Protein AF-0000000087408978 (afdb_homodimer)

InterPro domains:
  IPR000587 Creatinase, N-terminal [PF01321] (2-124)
  IPR000994 Peptidase M24 [PF00557] (132-334)
  IPR001131 Peptidase M24B, X-Pro dipeptidase/aminopeptidase P, conserved site [PS00491] (280-292)
  IPR001714 Peptidase M24, methionine aminopeptidase [PR00599] (204-220)
  IPR001714 Peptidase M24, methionine aminopeptidase [PR00599] (302-314)
  IPR029149 Creatinase/Aminopeptidase P/Spt16, N-terminal [G3DSA:3.40.350.10] (1-122)
  IPR029149 Creatinase/Aminopeptidase P/Spt16, N-terminal [SSF53092] (6-124)
  IPR036005 Creatinase/aminopeptidase-like [G3DSA:3.90.230.10] (123-348)
  IPR036005 Creatinase/aminopeptidase-like [SSF55920] (123-347)
  IPR050659 Peptidase M24B family [PTHR46112] (2-347)
  IPR053500 Prolidase archaeal-type [NF040821] (1-348)

Organism: NCBI:txid2598455

pLDDT: mean 97.68, std 1.77, range [85.25, 98.94]

Solvent-accessible surface area (backbone atoms only — not comparable to full-atom values): 33482 Å² total; per-residue (Å²): 106,75,66,53,55,53,33,48,48,26,63,76,66,69,35,45,22,36,46,41,58,52,65,59,57,38,27,70,72,24,60,27,74,51,91,89,44,45,40,37,39,36,32,86,87,45,60,40,32,39,22,48,51,90,41,30,68,62,37,54,72,47,27,82,41,57,64,44,61,30,86,46,71,67,52,45,33,53,56,55,29,72,65,58,32,36,34,26,28,30,48,39,70,41,26,44,49,56,53,52,45,38,33,72,62,31,53,30,74,41,78,42,69,41,49,67,63,52,47,63,57,64,34,47,44,50,74,69,54,46,53,42,30,40,52,11,16,50,35,31,36,54,15,50,53,49,32,67,70,61,66,46,69,66,42,33,28,29,51,41,46,25,51,21,48,29,47,23,27,68,64,64,23,79,42,60,46,51,85,47,25,28,14,44,25,43,41,18,29,39,94,80,26,55,38,36,82,54,55,33,46,78,58,17,30,35,26,38,38,42,23,16,21,20,94,66,18,22,27,51,39,27,43,41,38,32,37,72,70,72,53,70,68,56,47,52,52,42,50,37,34,49,50,20,30,52,50,39,50,70,64,38,27,54,73,44,26,24,22,56,50,23,48,55,28,48,49,46,29,35,74,72,70,42,46,90,29,41,86,66,55,30,29,29,4,45,34,68,40,67,75,37,56,56,45,21,20,86,87,25,76,52,61,38,43,56,37,25,35,34,38,43,38,33,41,40,36,40,82,80,58,17,24,37,36,41,28,37,25,29,37,27,32,92,87,22,50,41,74,49,40,72,68,80,80,66,87,78,105,78,65,54,55,52,32,49,49,26,63,76,67,68,37,45,21,35,48,42,58,52,66,58,57,38,26,71,72,26,62,26,74,52,92,88,44,48,40,37,39,36,33,84,88,46,60,40,32,38,23,46,51,93,40,30,68,63,37,55,72,46,28,80,42,56,63,45,63,30,86,45,70,67,53,45,34,54,55,54,28,71,64,58,30,36,35,27,28,30,47,38,70,41,25,44,49,55,52,51,45,38,33,74,62,31,53,30,76,43,77,42,69,41,49,66,63,52,47,63,58,65,36,46,45,51,73,68,53,48,52,42,29,40,52,10,18,48,34,30,35,54,17,49,53,48,32,67,71,62,65,46,70,66,42,34,27,28,53,41,45,26,51,22,50,28,46,24,28,67,64,64,22,80,42,59,44,50,84,47,23,29,13,45,26,44,40,17,28,40,94,78,26,55,37,37,83,55,56,33,46,77,58,17,29,35,24,38,37,43,23,16,20,19,96,68,18,23,26,52,38,27,43,39,38,33,38,74,68,71,54,70,68,57,47,51,53,42,50,38,33,49,52,19,30,50,51,38,51,70,64,38,28,53,71,44,27,23,22,56,50,23,48,56,28,48,49,46,30,33,73,72,71,42,45,90,30,42,84,66,56,31,28,30,5,46,35,66,40,66,74,37,57,57,44,21,20,87,85,25,76,54,58,39,43,56,36,25,34,34,37,44,37,33,41,40,35,39,83,80,59,15,25,37,37,40,28,34,25,29,36,27,32,91,86,20,51,42,75,48,40,73,66,81,80,65,88,79

Radius of gyration: 25.77 Å; Cα contacts (8 Å, |Δi|>4): 1704; chains: 2; bounding box: 56×71×54 Å

Sequence (696 aa):
MRIDRLKEFISENELDGVLITGKENIFYFTGSSPVLGGYLVVTPDDAIFIVPELEYEEARETSRIPVEKFKTGKELYERLSSFKLKKLGIEGRTSFSTIQTLREKVGAADFVSVDDVVKELRIIKTPEEIEVIKAACGIADMAMMAALEEISEGKREREIAAKMEYVMKMNGAEKPAFDTIIASGWRAALPHGLASDKRIEKGDLVVIDEGALYRHYHSDTTRTIVVGSPNEKQKDIYYAVLEAQRKGVEAARPGMTAKELDTLVRDVIKEYGYGDYFIHSTGHGVGLQIHEWPRVSQQDDTELKPGMVITIEPGIYLPKFGGVRIEDTILITENGAERLTKTERELIMRIDRLKEFISENELDGVLITGKENIFYFTGSSPVLGGYLVVTPDDAIFIVPELEYEEARETSRIPVEKFKTGKELYERLSSFKLKKLGIEGRTSFSTIQTLREKVGAADFVSVDDVVKELRIIKTPEEIEVIKAACGIADMAMMAALEEISEGKREREIAAKMEYVMKMNGAEKPAFDTIIASGWRAALPHGLASDKRIEKGDLVVIDEGALYRHYHSDTTRTIVVGSPNEKQKDIYYAVLEAQRKGVEAARPGMTAKELDTLVRDVIKEYGYGDYFIHSTGHGVGLQIHEWPRVSQQDDTELKPGMVITIEPGIYLPKFGGVRIEDTILITENGAERLTKTERELI

Nearest PDB structures (foldseek):
  1wy2-assembly1_B  TM=9.868E-01  e=7.778E-60  Pyrococcus horikoshii OT3
  1pv9-assembly1_A  TM=9.849E-01  e=4.273E-59  Pyrococcus furiosus
  3q6d-assembly2_B  TM=9.626E-01  e=1.054E-46  Bacillus anthracis str. Ames
  2zsg-assembly1_B  TM=9.090E-01  e=1.029E-42  Thermotoga maritima
  5cdl-assembly1_A  TM=9.455E-01  e=2.177E-40  Deinococcus radiodurans R1 = ATCC 13939 = DSM 20539

Secondary structure (DSSP, 8-state):
-HHHHHHHHHHHTT-SEEEE--HHHHHHHHS---TT--EEEE-SS-EEEEEEGGGHHHHHHH-SS-EEEESSHHHHHHHHHTT--SEEEE-TT-BHHHHHHIIIII---EEEE-HHHHHHHHSS--HHHHHHHHHHHHHHHHHHHHHHHH--TT-BHHHHHHHHHHHHHHTT-SEESSPPEEEEGGGGG-TT-B--SPBP-TT-EEEEEE-EEETTEE--EEEEEESS---HHHHHHHHHHHHHHHHHHHH--TT-BHHHHHHHHHHHHHHTT-GGG--S-SEEE-SSSSSEEEEESTT--PBP-TT-EEEE--EEEETTTEEEE-BEEEEEETTEEEES--S--S--/-HHHHHHHHHHHTT-SEEEE--HHHHHHHHS---TT--EEEE-SS-EEEEEEGGGHHHHHHH-SS-EEEESSHHHHHHHHHTT--SEEEE-TT-BHHHHHHIIIII---EEEE-HHHHHHHHTS--HHHHHHHHHHHHHHHHHHHHHHHH--TT-BHHHHHHHHHHHHHHTT-SEESSPPEEEEGGGGG-TT-B--SPBP-TT-EEEEEE-EEETTEE--EEEEEESS---HHHHHHHHHHHHHHHHHHHH--TT-BHHHHHHHHHHHHHHTT-GGG--S-SEEE-SSSSSEEEEESTT--PBP-TT-EEEE--EEEETTTEEEE-BEEEEEETTEEEES--S--S--

Foldseek 3Di:
DLLVLQLVVCVVVVWQWEKEWDQLVCCVQWVDRFPQTWIWIHGNVFTETEEAPVCQVVSCVGTPHHYHYDHDPLRVLVVLLVSVGQEYEYAPPDDPVNVVCCCPRNVHNHYDYPVVSSQVVFQFADPVQVVQQLLQLVLQLQLVVQLVVVDAFFDFQVVSQVSSQVSSVVSAFPTWLDQWAWAWWLRQLPPRHGGDRDTHHQQIWIKTWTTTHHPLWIFIWIAIEGHHDYDPVRVLQLVLQVVLLVVLQFVAAFQAFLLNSQVSSLVSNVVSVQNVQFDDTQKAWTGSHRHGDDTSHNVTGHTDDARGKMKGWTKGRDHNGHMGIGMFIWGHHNGGIHTSNDPDHDYD/DLLVLQLVVCVVVVWQWEKEWDQLVCCVQWVDRFPQTWIWIHGNVFTETEEAPVCQVVSCVGTPHHYHYDHDPLRVLVVLLVSVGQEYEYAPPDDPVNVVCCCPRNVHNHYDYPVVSSQVVFQFADPVQVVQQLLQLVQQLQLVVQLVVVDAFFDFQVVSQVSSQVSSVVSAFPTKLDQWAWAWWLRQLPPRHGGDRDTHHQQIWIKTWTTTHHPLWIFIWIAIEGHHDYDPVRVLQLVLQVVLLVCLQFVAAFQAFLLNSQVSSLVSNVVSVQNVQFDDTQKAWTGSHRHGDDTSHNPTGHTDDARGKMKGWTKGRDRNGHMGIGMFIWGHHNGGIHTSNDHDHDYD

Structure (mmCIF, N/CA/C/O backbone):
data_AF-0000000087408978-model_v1
#
loop_
_entity.id
_entity.type
_entity.pdbx_description
1 polymer 'Xaa-Pro dipeptidase'
#
loop_
_atom_site.group_PDB
_atom_site.id
_atom_site.type_symbol
_atom_site.label_atom_id
_atom_site.label_alt_id
_atom_site.label_comp_id
_atom_site.label_asym_id
_atom_site.label_entity_id
_atom_site.label_seq_id
_atom_site.pdbx_PDB_ins_code
_atom_site.Cartn_x
_atom_site.Cartn_y
_atom_site.Cartn_z
_atom_site.occupancy
_atom_site.B_iso_or_equiv
_atom_site.auth_seq_id
_atom_site.auth_comp_id
_atom_site.auth_asym_id
_atom_site.auth_atom_id
_atom_site.pdbx_PDB_model_num
ATOM 1 N N . MET A 1 1 ? 9.352 20.422 -21.016 1 85.62 1 MET A N 1
ATOM 2 C CA . MET A 1 1 ? 8.609 19.203 -20.734 1 85.62 1 MET A CA 1
ATOM 3 C C . MET A 1 1 ? 9.203 18.484 -19.531 1 85.62 1 MET A C 1
ATOM 5 O O . MET A 1 1 ? 10.328 18.766 -19.125 1 85.62 1 MET A O 1
ATOM 9 N N . ARG A 1 2 ? 8.453 17.672 -18.797 1 94.75 2 ARG A N 1
ATOM 10 C CA . ARG A 1 2 ? 8.844 16.938 -17.594 1 94.75 2 ARG A CA 1
ATOM 11 C C . ARG A 1 2 ? 10.164 16.203 -17.797 1 94.75 2 ARG A C 1
ATOM 13 O O . ARG A 1 2 ? 11.078 16.312 -16.984 1 94.75 2 ARG A O 1
ATOM 20 N N . ILE A 1 3 ? 10.336 15.602 -18.953 1 97.56 3 ILE A N 1
ATOM 21 C CA . ILE A 1 3 ? 11.523 14.797 -19.25 1 97.56 3 ILE A CA 1
ATOM 22 C C . ILE A 1 3 ? 12.719 15.719 -19.469 1 97.56 3 ILE A C 1
ATOM 24 O O . ILE A 1 3 ? 13.844 15.375 -19.078 1 97.56 3 ILE A O 1
ATOM 28 N N . ASP A 1 4 ? 12.508 16.891 -20.062 1 97.06 4 ASP A N 1
ATOM 29 C CA . ASP A 1 4 ? 13.586 17.828 -20.297 1 97.06 4 ASP A CA 1
ATOM 30 C C . ASP A 1 4 ? 14.219 18.297 -18.984 1 97.06 4 ASP A C 1
ATOM 32 O O . ASP A 1 4 ? 15.43 18.5 -18.922 1 97.06 4 ASP A O 1
ATOM 36 N N . ARG A 1 5 ? 13.43 18.469 -17.984 1 97.25 5 ARG A N 1
ATOM 37 C CA . ARG A 1 5 ? 13.961 18.875 -16.688 1 97.25 5 ARG A CA 1
ATOM 38 C C . ARG A 1 5 ? 14.867 17.797 -16.109 1 97.25 5 ARG A C 1
ATOM 40 O O . ARG A 1 5 ? 15.859 18.109 -15.438 1 97.25 5 ARG A O 1
ATOM 47 N N . LEU A 1 6 ? 14.5 16.469 -16.312 1 98 6 LEU A N 1
ATOM 48 C CA . LEU A 1 6 ? 15.367 15.375 -15.875 1 98 6 LEU A CA 1
ATOM 49 C C . LEU A 1 6 ? 16.688 15.398 -16.641 1 98 6 LEU A C 1
ATOM 51 O O . LEU A 1 6 ? 17.75 15.141 -16.062 1 98 6 LEU A O 1
ATOM 55 N N . LYS A 1 7 ? 16.578 15.742 -17.969 1 98.12 7 LYS A N 1
ATOM 56 C CA . LYS A 1 7 ? 17.812 15.844 -18.766 1 98.12 7 LYS A CA 1
ATOM 57 C C . LYS A 1 7 ? 18.703 16.969 -18.25 1 98.12 7 LYS A C 1
ATOM 59 O O . LYS A 1 7 ? 19.922 16.828 -18.203 1 98.12 7 LYS A O 1
ATOM 64 N N . GLU A 1 8 ? 18.125 18.078 -17.906 1 98 8 GLU A N 1
ATOM 65 C CA . GLU A 1 8 ? 18.875 19.172 -17.297 1 98 8 GLU A CA 1
ATOM 66 C C . GLU A 1 8 ? 19.547 18.734 -16 1 98 8 GLU A C 1
ATOM 68 O O . GLU A 1 8 ? 20.703 19.062 -15.75 1 98 8 GLU A O 1
ATOM 73 N N . PHE A 1 9 ? 18.797 17.984 -15.203 1 98.06 9 PHE A N 1
ATOM 74 C CA . PHE A 1 9 ? 19.312 17.469 -13.945 1 98.06 9 PHE A CA 1
ATOM 75 C C . PHE A 1 9 ? 20.516 16.562 -14.195 1 98.06 9 PHE A C 1
ATOM 77 O O . PHE A 1 9 ? 21.516 16.625 -13.461 1 98.06 9 PHE A O 1
ATOM 84 N N . ILE A 1 10 ? 20.375 15.742 -15.203 1 98.56 10 ILE A N 1
ATOM 85 C CA . ILE A 1 10 ? 21.453 14.852 -15.594 1 98.56 10 ILE A CA 1
ATOM 86 C C . ILE A 1 10 ? 22.703 15.672 -15.906 1 98.56 10 ILE A C 1
ATOM 88 O O . ILE A 1 10 ? 23.797 15.367 -15.422 1 98.56 10 ILE A O 1
ATOM 92 N N . SER A 1 11 ? 22.547 16.703 -16.703 1 98.06 11 SER A N 1
ATOM 93 C CA . SER A 1 11 ? 23.656 17.562 -17.094 1 98.06 11 SER A CA 1
ATOM 94 C C . SER A 1 11 ? 24.234 18.297 -15.883 1 98.06 11 SER A C 1
ATOM 96 O O . SER A 1 11 ? 25.453 18.312 -15.688 1 98.06 11 SER A O 1
ATOM 98 N N . GLU A 1 12 ? 23.375 18.844 -15.016 1 97.88 12 GLU A N 1
ATOM 99 C CA . GLU A 1 12 ? 23.766 19.625 -13.852 1 97.88 12 GLU A CA 1
ATOM 100 C C . GLU A 1 12 ? 24.594 18.797 -12.867 1 97.88 12 GLU A C 1
ATOM 102 O O . GLU A 1 12 ? 25.453 19.328 -12.172 1 97.88 12 GLU A O 1
ATOM 107 N N . ASN A 1 13 ? 24.344 17.5 -12.836 1 97.94 13 ASN A N 1
ATOM 108 C CA . ASN A 1 13 ? 24.984 16.641 -11.828 1 97.94 13 ASN A CA 1
ATOM 109 C C . ASN A 1 13 ? 25.969 15.672 -12.453 1 97.94 13 ASN A C 1
ATOM 111 O O . ASN A 1 13 ? 26.469 14.766 -11.781 1 97.94 13 ASN A O 1
ATOM 115 N N . GLU A 1 14 ? 26.203 15.805 -13.781 1 98.19 14 GLU A N 1
ATOM 116 C CA . GLU A 1 14 ? 27.141 14.984 -14.531 1 98.19 14 GLU A CA 1
ATOM 117 C C . GLU A 1 14 ? 26.828 13.5 -14.391 1 98.19 14 GLU A C 1
ATOM 119 O O . GLU A 1 14 ? 27.703 12.695 -14.078 1 98.19 14 GLU A O 1
ATOM 124 N N . LEU A 1 15 ? 25.594 13.219 -14.508 1 98.69 15 LEU A N 1
ATOM 125 C CA . LEU A 1 15 ? 25.141 11.836 -14.461 1 98.69 15 LEU A CA 1
ATOM 126 C C . LEU A 1 15 ? 25.156 11.211 -15.852 1 98.69 15 LEU A C 1
ATOM 128 O O . LEU A 1 15 ? 25.125 11.922 -16.859 1 98.69 15 LEU A O 1
ATOM 132 N N . ASP A 1 16 ? 25.219 9.891 -15.859 1 98.62 16 ASP A N 1
ATOM 133 C CA . ASP A 1 16 ? 25.062 9.172 -17.125 1 98.62 16 ASP A CA 1
ATOM 134 C C . ASP A 1 16 ? 23.578 8.992 -17.469 1 98.62 16 ASP A C 1
ATOM 136 O O . ASP A 1 16 ? 23.234 8.852 -18.641 1 98.62 16 ASP A O 1
ATOM 140 N N . GLY A 1 17 ? 22.734 8.977 -16.5 1 98.5 17 GLY A N 1
ATOM 141 C CA . GLY A 1 17 ? 21.297 8.836 -16.703 1 98.5 17 GLY A CA 1
ATOM 142 C C . GLY A 1 17 ? 20.516 8.805 -15.406 1 98.5 17 GLY A C 1
ATOM 143 O O . GLY A 1 17 ? 21.094 8.945 -14.32 1 98.5 17 GLY A O 1
ATOM 144 N N . VAL A 1 18 ? 19.203 8.719 -15.516 1 98.81 18 VAL A N 1
ATOM 145 C CA . VAL A 1 18 ? 18.266 8.594 -14.414 1 98.81 18 VAL A CA 1
ATOM 146 C C . VAL A 1 18 ? 17.391 7.367 -14.617 1 98.81 18 VAL A C 1
ATOM 148 O O . VAL A 1 18 ? 16.984 7.059 -15.742 1 98.81 18 VAL A O 1
ATOM 151 N N . LEU A 1 19 ? 17.188 6.648 -13.555 1 98.81 19 LEU A N 1
ATOM 152 C CA . LEU A 1 19 ? 16.281 5.508 -13.555 1 98.81 19 LEU A CA 1
ATOM 153 C C . LEU A 1 19 ? 15.102 5.75 -12.617 1 98.81 19 LEU A C 1
ATOM 155 O O . LEU A 1 19 ? 15.289 5.938 -11.414 1 98.81 19 LEU A O 1
ATOM 159 N N . ILE A 1 20 ? 13.898 5.793 -13.18 1 98.81 20 ILE A N 1
ATOM 160 C CA . ILE A 1 20 ? 12.664 5.957 -12.422 1 98.81 20 ILE A CA 1
ATOM 161 C C . ILE A 1 20 ? 11.906 4.633 -12.375 1 98.81 20 ILE A C 1
ATOM 163 O O . ILE A 1 20 ? 11.648 4.02 -13.414 1 98.81 20 ILE A O 1
ATOM 167 N N . THR A 1 21 ? 11.609 4.234 -11.164 1 98.25 21 THR A N 1
ATOM 168 C CA . THR A 1 21 ? 10.93 2.951 -11.031 1 98.25 21 THR A CA 1
ATOM 169 C C . THR A 1 21 ? 9.664 3.092 -10.188 1 98.25 21 THR A C 1
ATOM 171 O O . THR A 1 21 ? 8.812 2.199 -10.18 1 98.25 21 THR A O 1
ATOM 174 N N . GLY A 1 22 ? 9.539 4.152 -9.383 1 98.12 22 GLY A N 1
ATOM 175 C CA . GLY A 1 22 ? 8.352 4.348 -8.57 1 98.12 22 GLY A CA 1
ATOM 176 C C . GLY A 1 22 ? 7.09 4.539 -9.391 1 98.12 22 GLY A C 1
ATOM 177 O O . GLY A 1 22 ? 7.086 5.293 -10.367 1 98.12 22 GLY A O 1
ATOM 178 N N . LYS A 1 23 ? 6.027 3.938 -9.016 1 97.75 23 LYS A N 1
ATOM 179 C CA . LYS A 1 23 ? 4.785 3.896 -9.789 1 97.75 23 LYS A CA 1
ATOM 180 C C . LYS A 1 23 ? 4.262 5.305 -10.062 1 97.75 23 LYS A C 1
ATOM 182 O O . LYS A 1 23 ? 3.895 5.625 -11.195 1 97.75 23 LYS A O 1
ATOM 187 N N . GLU A 1 24 ? 4.246 6.133 -9.023 1 98.25 24 GLU A N 1
ATOM 188 C CA . GLU A 1 24 ? 3.713 7.484 -9.18 1 98.25 24 GLU A CA 1
ATOM 189 C C . GLU A 1 24 ? 4.562 8.305 -10.148 1 98.25 24 GLU A C 1
ATOM 191 O O . GLU A 1 24 ? 4.027 9.062 -10.953 1 98.25 24 GLU A O 1
ATOM 196 N N . ASN A 1 25 ? 5.855 8.125 -10.078 1 98.62 25 ASN A N 1
ATOM 197 C CA . ASN A 1 25 ? 6.758 8.875 -10.945 1 98.62 25 ASN A CA 1
ATOM 198 C C . ASN A 1 25 ? 6.711 8.352 -12.375 1 98.62 25 ASN A C 1
ATOM 200 O O . ASN A 1 25 ? 6.789 9.125 -13.328 1 98.62 25 ASN A O 1
ATOM 204 N N . ILE A 1 26 ? 6.621 7.031 -12.531 1 98.62 26 ILE A N 1
ATOM 205 C CA . ILE A 1 26 ? 6.453 6.457 -13.859 1 98.62 26 ILE A CA 1
ATOM 206 C C . ILE A 1 26 ? 5.223 7.062 -14.531 1 98.62 26 ILE A C 1
ATOM 208 O O . ILE A 1 26 ? 5.301 7.539 -15.672 1 98.62 26 ILE A O 1
ATOM 212 N N . PHE A 1 27 ? 4.102 7.074 -13.836 1 98.62 27 PHE A N 1
ATOM 213 C CA . PHE A 1 27 ? 2.883 7.648 -14.398 1 98.62 27 PHE A CA 1
ATOM 214 C C . PHE A 1 27 ? 3.08 9.125 -14.727 1 98.62 27 PHE A C 1
ATOM 216 O O . PHE A 1 27 ? 2.66 9.586 -15.789 1 98.62 27 PHE A O 1
ATOM 223 N N . TYR A 1 28 ? 3.746 9.836 -13.812 1 98.69 28 TYR A N 1
ATOM 224 C CA . TYR A 1 28 ? 3.945 11.266 -13.977 1 98.69 28 TYR A CA 1
ATOM 225 C C . TYR A 1 28 ? 4.707 11.57 -15.266 1 98.69 28 TYR A C 1
ATOM 227 O O . TYR A 1 28 ? 4.336 12.469 -16.016 1 98.69 28 TYR A O 1
ATOM 235 N N . PHE A 1 29 ? 5.734 10.781 -15.516 1 98.56 29 PHE A N 1
ATOM 236 C CA . PHE A 1 29 ? 6.637 11.109 -16.609 1 98.56 29 PHE A CA 1
ATOM 237 C C . PHE A 1 29 ? 6.16 10.477 -17.906 1 98.56 29 PHE A C 1
ATOM 239 O O . PHE A 1 29 ? 6.395 11.016 -19 1 98.56 29 PHE A O 1
ATOM 246 N N . THR A 1 30 ? 5.438 9.352 -17.828 1 98.19 30 THR A N 1
ATOM 247 C CA . THR A 1 30 ? 5.172 8.609 -19.047 1 98.19 30 THR A CA 1
ATOM 248 C C . THR A 1 30 ? 3.691 8.664 -19.422 1 98.19 30 THR A C 1
ATOM 250 O O . THR A 1 30 ? 3.316 8.438 -20.562 1 98.19 30 THR A O 1
ATOM 253 N N . GLY A 1 31 ? 2.842 8.852 -18.375 1 97.56 31 GLY A N 1
ATOM 254 C CA . GLY A 1 31 ? 1.405 8.789 -18.594 1 97.56 31 GLY A CA 1
ATOM 255 C C . GLY A 1 31 ? 0.853 7.379 -18.547 1 97.56 31 GLY A C 1
ATOM 256 O O . GLY A 1 31 ? -0.359 7.176 -18.656 1 97.56 31 GLY A O 1
ATOM 257 N N . SER A 1 32 ? 1.767 6.41 -18.391 1 97.62 32 SER A N 1
ATOM 258 C CA . SER A 1 32 ? 1.386 5 -18.328 1 97.62 32 SER A CA 1
ATOM 259 C C . SER A 1 32 ? 1.554 4.438 -16.922 1 97.62 32 SER A C 1
ATOM 261 O O . SER A 1 32 ? 2.438 4.863 -16.188 1 97.62 32 SER A O 1
ATOM 263 N N . SER A 1 33 ? 0.7 3.555 -16.594 1 95.75 33 SER A N 1
ATOM 264 C CA . SER A 1 33 ? 0.742 2.947 -15.273 1 95.75 33 SER A CA 1
ATOM 265 C C . SER A 1 33 ? 0.547 1.438 -15.352 1 95.75 33 SER A C 1
ATOM 267 O O . SER A 1 33 ? -0.463 0.912 -14.875 1 95.75 33 SER A O 1
ATOM 269 N N . PRO A 1 34 ? 1.551 0.748 -15.891 1 94.88 34 PRO A N 1
ATOM 270 C CA . PRO A 1 34 ? 1.433 -0.712 -15.922 1 94.88 34 PRO A CA 1
ATOM 271 C C . PRO A 1 34 ? 1.345 -1.33 -14.531 1 94.88 34 PRO A C 1
ATOM 273 O O . PRO A 1 34 ? 2.033 -0.882 -13.609 1 94.88 34 PRO A O 1
ATOM 276 N N . VAL A 1 35 ? 0.562 -2.354 -14.359 1 92.06 35 VAL A N 1
ATOM 277 C CA . VAL A 1 35 ? 0.31 -2.996 -13.07 1 92.06 35 VAL A CA 1
ATOM 278 C C . VAL A 1 35 ? 1.598 -3.623 -12.547 1 92.06 35 VAL A C 1
ATOM 280 O O . VAL A 1 35 ? 1.866 -3.59 -11.344 1 92.06 35 VAL A O 1
ATOM 283 N N . LEU A 1 36 ? 2.436 -4.145 -13.438 1 93.06 36 LEU A N 1
ATOM 284 C CA . LEU A 1 36 ? 3.652 -4.84 -13.039 1 93.06 36 LEU A CA 1
ATOM 285 C C . LEU A 1 36 ? 4.832 -3.875 -12.953 1 93.06 36 LEU A C 1
ATOM 287 O O . LEU A 1 36 ? 5.973 -4.297 -12.758 1 93.06 36 LEU A O 1
ATOM 291 N N . GLY A 1 37 ? 4.57 -2.637 -13.164 1 95.62 37 GLY A N 1
ATOM 292 C CA . GLY A 1 37 ? 5.629 -1.642 -13.094 1 95.62 37 GLY A CA 1
ATOM 293 C C . GLY A 1 37 ? 6.414 -1.511 -14.383 1 95.62 37 GLY A C 1
ATOM 294 O O . GLY A 1 37 ? 5.953 -1.937 -15.445 1 95.62 37 GLY A O 1
ATOM 295 N N . GLY A 1 38 ? 7.504 -0.863 -14.266 1 97.88 38 GLY A N 1
ATOM 296 C CA . GLY A 1 38 ? 8.422 -0.604 -15.359 1 97.88 38 GLY A CA 1
ATOM 297 C C . GLY A 1 38 ? 9.617 0.242 -14.953 1 97.88 38 GLY A C 1
ATOM 298 O O . GLY A 1 38 ? 9.797 0.54 -13.773 1 97.88 38 GLY A O 1
ATOM 299 N N . TYR A 1 39 ? 10.445 0.502 -15.969 1 98.69 39 TYR A N 1
ATOM 300 C CA . TYR A 1 39 ? 11.695 1.23 -15.781 1 98.69 39 TYR A CA 1
ATOM 301 C C . TYR A 1 39 ? 11.82 2.361 -16.797 1 98.69 39 TYR A C 1
ATOM 303 O O . TYR A 1 39 ? 11.992 2.117 -17.984 1 98.69 39 TYR A O 1
ATOM 311 N N . LEU A 1 40 ? 11.656 3.543 -16.344 1 98.88 40 LEU A N 1
ATOM 312 C CA . LEU A 1 40 ? 11.93 4.684 -17.203 1 98.88 40 LEU A CA 1
ATOM 313 C C . LEU A 1 40 ? 13.398 5.082 -17.141 1 98.88 40 LEU A C 1
ATOM 315 O O . LEU A 1 40 ? 13.898 5.453 -16.078 1 98.88 40 LEU A O 1
ATOM 319 N N . VAL A 1 41 ? 14.086 4.938 -18.188 1 98.81 41 VAL A N 1
ATOM 320 C CA . VAL A 1 41 ? 15.484 5.336 -18.297 1 98.81 41 VAL A CA 1
ATOM 321 C C . VAL A 1 41 ? 15.586 6.648 -19.078 1 98.81 41 VAL A C 1
ATOM 323 O O . VAL A 1 41 ? 15.109 6.746 -20.203 1 98.81 41 VAL A O 1
ATOM 326 N N . VAL A 1 42 ? 16.156 7.633 -18.484 1 98.75 42 VAL A N 1
ATOM 327 C CA . VAL A 1 42 ? 16.406 8.906 -19.141 1 98.75 42 VAL A CA 1
ATOM 328 C C . VAL A 1 42 ? 17.922 9.164 -19.203 1 98.75 42 VAL A C 1
ATOM 330 O O . VAL A 1 42 ? 18.609 9.117 -18.188 1 98.75 42 VAL A O 1
ATOM 333 N N . THR A 1 43 ? 18.516 9.328 -20.359 1 98.25 43 THR A N 1
ATOM 334 C CA . THR A 1 43 ? 19.891 9.742 -20.609 1 98.25 43 THR A CA 1
ATOM 335 C C . THR A 1 43 ? 19.938 11.133 -21.234 1 98.25 43 THR A C 1
ATOM 337 O O . THR A 1 43 ? 18.891 11.727 -21.516 1 98.25 43 THR A O 1
ATOM 340 N N . PRO A 1 44 ? 21.156 11.695 -21.344 1 97 44 PRO A N 1
ATOM 341 C CA . PRO A 1 44 ? 21.234 13.016 -21.984 1 97 44 PRO A CA 1
ATOM 342 C C . PRO A 1 44 ? 20.562 13.047 -23.359 1 97 44 PRO A C 1
ATOM 344 O O . PRO A 1 44 ? 19.984 14.07 -23.734 1 97 44 PRO A O 1
ATOM 347 N N . ASP A 1 45 ? 20.516 11.883 -24.062 1 93.75 45 ASP A N 1
ATOM 348 C CA . ASP A 1 45 ? 20.109 11.898 -25.469 1 93.75 45 ASP A CA 1
ATOM 349 C C . ASP A 1 45 ? 18.781 11.172 -25.672 1 93.75 45 ASP A C 1
ATOM 351 O O . ASP A 1 45 ? 18.141 11.312 -26.703 1 93.75 45 ASP A O 1
ATOM 355 N N . ASP A 1 46 ? 18.438 10.398 -24.641 1 94.12 46 ASP A N 1
ATOM 356 C CA . ASP A 1 46 ? 17.312 9.508 -24.891 1 94.12 46 ASP A CA 1
ATOM 357 C C . ASP A 1 46 ? 16.469 9.312 -23.625 1 94.12 46 ASP A C 1
ATOM 359 O O . ASP A 1 46 ? 16.938 9.562 -22.516 1 94.12 46 ASP A O 1
ATOM 363 N N . ALA A 1 47 ? 15.195 9.016 -23.859 1 98.19 47 ALA A N 1
ATOM 364 C CA . ALA A 1 47 ? 14.273 8.555 -22.812 1 98.19 47 ALA A CA 1
ATOM 365 C C . ALA A 1 47 ? 13.508 7.32 -23.266 1 98.19 47 ALA A C 1
ATOM 367 O O . ALA A 1 47 ? 12.844 7.344 -24.312 1 98.19 47 ALA A O 1
ATOM 368 N N . ILE A 1 48 ? 13.586 6.238 -22.484 1 98.62 48 ILE A N 1
ATOM 369 C CA . ILE A 1 48 ? 12.977 4.977 -22.875 1 98.62 48 ILE A CA 1
ATOM 370 C C . ILE A 1 48 ? 12.242 4.367 -21.688 1 98.62 48 ILE A C 1
ATOM 372 O O . ILE A 1 48 ? 12.758 4.387 -20.562 1 98.62 48 ILE A O 1
ATOM 376 N N . PHE A 1 49 ? 11.031 3.971 -21.938 1 98.81 49 PHE A N 1
ATOM 377 C CA . PHE A 1 49 ? 10.219 3.279 -20.953 1 98.81 49 PHE A CA 1
ATOM 378 C C . PHE A 1 49 ? 10.219 1.775 -21.203 1 98.81 49 PHE A C 1
ATOM 380 O O . PHE A 1 49 ? 9.672 1.309 -22.203 1 98.81 49 PHE A O 1
ATOM 387 N N . ILE A 1 50 ? 10.859 0.991 -20.297 1 98.81 50 ILE A N 1
ATOM 388 C CA . ILE A 1 50 ? 11.023 -0.449 -20.469 1 98.81 50 ILE A CA 1
ATOM 389 C C . ILE A 1 50 ? 10.047 -1.191 -19.562 1 98.81 50 ILE A C 1
ATOM 391 O O . ILE A 1 50 ? 10.07 -1.004 -18.344 1 98.81 50 ILE A O 1
ATOM 395 N N . VAL A 1 51 ? 9.188 -2.068 -20.125 1 98.44 51 VAL A N 1
ATOM 396 C CA . VAL A 1 51 ? 8.148 -2.73 -19.344 1 98.44 51 VAL A CA 1
ATOM 397 C C . VAL A 1 51 ? 8.18 -4.234 -19.609 1 98.44 51 VAL A C 1
ATOM 399 O O . VAL A 1 51 ? 8.719 -4.68 -20.625 1 98.44 51 VAL A O 1
ATOM 402 N N . PRO A 1 52 ? 7.688 -5.047 -18.609 1 96.56 52 PRO A N 1
ATOM 403 C CA . PRO A 1 52 ? 7.512 -6.469 -18.922 1 96.56 52 PRO A CA 1
ATOM 404 C C . PRO A 1 52 ? 6.66 -6.703 -20.156 1 96.56 52 PRO A C 1
ATOM 406 O O . PRO A 1 52 ? 5.727 -5.941 -20.438 1 96.56 52 PRO A O 1
ATOM 409 N N . GLU A 1 53 ? 6.93 -7.742 -20.812 1 94.06 53 GLU A N 1
ATOM 410 C CA . GLU A 1 53 ? 6.266 -8.055 -22.062 1 94.06 53 GLU A CA 1
ATOM 411 C C . GLU A 1 53 ? 4.746 -8.047 -21.906 1 94.06 53 GLU A C 1
ATOM 413 O O . GLU A 1 53 ? 4.027 -7.559 -22.781 1 94.06 53 GLU A O 1
ATOM 418 N N . LEU A 1 54 ? 4.273 -8.508 -20.844 1 90.19 54 LEU A N 1
ATOM 419 C CA . LEU A 1 54 ? 2.84 -8.625 -20.609 1 90.19 54 LEU A CA 1
ATOM 420 C C . LEU A 1 54 ? 2.182 -7.25 -20.562 1 90.19 54 LEU A C 1
ATOM 422 O O . LEU A 1 54 ? 0.971 -7.129 -20.766 1 90.19 54 LEU A O 1
ATOM 426 N N . GLU A 1 55 ? 2.971 -6.191 -20.281 1 93.69 55 GLU A N 1
ATOM 427 C CA . GLU A 1 55 ? 2.441 -4.84 -20.141 1 93.69 55 GLU A CA 1
ATOM 428 C C . GLU A 1 55 ? 2.693 -4.008 -21.391 1 93.69 55 GLU A C 1
ATOM 430 O O . GLU A 1 55 ? 2.277 -2.848 -21.469 1 93.69 55 GLU A O 1
ATOM 435 N N . TYR A 1 56 ? 3.334 -4.535 -22.328 1 96 56 TYR A N 1
ATOM 436 C CA . TYR A 1 56 ? 3.893 -3.775 -23.438 1 96 56 TYR A CA 1
ATOM 437 C C . TYR A 1 56 ? 2.789 -3.113 -24.25 1 96 56 TYR A C 1
ATOM 439 O O . TYR A 1 56 ? 2.857 -1.917 -24.547 1 96 56 TYR A O 1
ATOM 447 N N . GLU A 1 57 ? 1.755 -3.844 -24.594 1 92.38 57 GLU A N 1
ATOM 448 C CA . GLU A 1 57 ? 0.717 -3.312 -25.484 1 92.38 57 GLU A CA 1
ATOM 449 C C . GLU A 1 57 ? 0.012 -2.119 -24.844 1 92.38 57 GLU A C 1
ATOM 451 O O . GLU A 1 57 ? -0.172 -1.083 -25.484 1 92.38 57 GLU A O 1
ATOM 456 N N . GLU A 1 58 ? -0.325 -2.25 -23.641 1 92.12 58 GLU A N 1
ATOM 457 C CA . GLU A 1 58 ? -0.986 -1.153 -22.938 1 92.12 58 GLU A CA 1
ATOM 458 C C . GLU A 1 58 ? -0.051 0.042 -22.781 1 92.12 58 GLU A C 1
ATOM 460 O O . GLU A 1 58 ? -0.458 1.188 -22.984 1 92.12 58 GLU A O 1
ATOM 465 N N . ALA A 1 59 ? 1.175 -0.247 -22.359 1 97.12 59 ALA A N 1
ATOM 466 C CA . ALA A 1 59 ? 2.146 0.826 -22.156 1 97.12 59 ALA A CA 1
ATOM 467 C C . ALA A 1 59 ? 2.408 1.575 -23.469 1 97.12 59 ALA A C 1
ATOM 469 O O . ALA A 1 59 ? 2.531 2.803 -23.469 1 97.12 59 ALA A O 1
ATOM 470 N N . ARG A 1 60 ? 2.521 0.835 -24.5 1 97 60 ARG A N 1
ATOM 471 C CA . ARG A 1 60 ? 2.766 1.442 -25.812 1 97 60 ARG A CA 1
ATOM 472 C C . ARG A 1 60 ? 1.626 2.377 -26.203 1 97 60 ARG A C 1
ATOM 474 O O . ARG A 1 60 ? 1.856 3.426 -26.812 1 97 60 ARG A O 1
ATOM 481 N N . GLU A 1 61 ? 0.469 2.055 -25.859 1 96.06 61 GLU A N 1
ATOM 482 C CA . GLU A 1 61 ? -0.715 2.83 -26.219 1 96.06 61 GLU A CA 1
ATOM 483 C C . GLU A 1 61 ? -0.842 4.078 -25.359 1 96.06 61 GLU A C 1
ATOM 485 O O . GLU A 1 61 ? -1.333 5.113 -25.812 1 96.06 61 GLU A O 1
ATOM 490 N N . THR A 1 62 ? -0.414 4.016 -24.203 1 96.88 62 THR A N 1
ATOM 491 C CA . THR A 1 62 ? -0.735 5.074 -23.25 1 96.88 62 THR A CA 1
ATOM 492 C C . THR A 1 62 ? 0.487 5.945 -22.969 1 96.88 62 THR A C 1
ATOM 494 O O . THR A 1 62 ? 0.352 7.102 -22.562 1 96.88 62 THR A O 1
ATOM 497 N N . SER A 1 63 ? 1.668 5.449 -23.172 1 98.19 63 SER A N 1
ATOM 498 C CA . SER A 1 63 ? 2.889 6.156 -22.797 1 98.19 63 SER A CA 1
ATOM 499 C C . SER A 1 63 ? 3.201 7.273 -23.797 1 98.19 63 SER A C 1
ATOM 501 O O . SER A 1 63 ? 3.051 7.102 -25 1 98.19 63 SER A O 1
ATOM 503 N N . ARG A 1 64 ? 3.643 8.414 -23.297 1 97.06 64 ARG A N 1
ATOM 504 C CA . ARG A 1 64 ? 4.129 9.508 -24.141 1 97.06 64 ARG A CA 1
ATOM 505 C C . ARG A 1 64 ? 5.621 9.359 -24.422 1 97.06 64 ARG A C 1
ATOM 507 O O . ARG A 1 64 ? 6.211 10.188 -25.109 1 97.06 64 ARG A O 1
ATOM 514 N N . ILE A 1 65 ? 6.309 8.344 -23.781 1 97.62 65 ILE A N 1
ATOM 515 C CA . ILE A 1 65 ? 7.711 7.988 -23.969 1 97.62 65 ILE A CA 1
ATOM 516 C C . ILE A 1 65 ? 7.816 6.684 -24.75 1 97.62 65 ILE A C 1
ATOM 518 O O . ILE A 1 65 ? 7.023 5.762 -24.547 1 97.62 65 ILE A O 1
ATOM 522 N N . PRO A 1 66 ? 8.773 6.594 -25.734 1 98.31 66 PRO A N 1
ATOM 523 C CA . PRO A 1 66 ? 8.945 5.316 -26.438 1 98.31 66 PRO A CA 1
ATOM 524 C C . PRO A 1 66 ? 9.055 4.133 -25.484 1 98.31 66 PRO A C 1
ATOM 526 O O . PRO A 1 66 ? 9.68 4.242 -24.422 1 98.31 66 PRO A O 1
ATOM 529 N N . VAL A 1 67 ? 8.398 2.988 -25.859 1 98.69 67 VAL A N 1
ATOM 530 C CA . VAL A 1 67 ? 8.297 1.846 -24.969 1 98.69 67 VAL A CA 1
ATOM 531 C C . VAL A 1 67 ? 9.055 0.655 -25.547 1 98.69 67 VAL A C 1
ATOM 533 O O . VAL A 1 67 ? 8.969 0.39 -26.75 1 98.69 67 VAL A O 1
ATOM 536 N N . GLU A 1 68 ? 9.773 -0.015 -24.688 1 98.62 68 GLU A N 1
ATOM 537 C CA . GLU A 1 68 ? 10.391 -1.299 -25 1 98.62 68 GLU A CA 1
ATOM 538 C C . GLU A 1 68 ? 9.914 -2.389 -24.031 1 98.62 68 GLU A C 1
ATOM 540 O O . GLU A 1 68 ? 9.43 -2.092 -22.953 1 98.62 68 GLU A O 1
ATOM 545 N N . LYS A 1 69 ? 9.961 -3.592 -24.5 1 97.94 69 LYS A N 1
ATOM 546 C CA . LYS A 1 69 ? 9.547 -4.703 -23.656 1 97.94 69 LYS A CA 1
ATOM 547 C C . LYS A 1 69 ? 10.734 -5.598 -23.297 1 97.94 69 LYS A C 1
ATOM 549 O O . LYS A 1 69 ? 11.75 -5.59 -23.984 1 97.94 69 LYS A O 1
ATOM 554 N N . PHE A 1 70 ? 10.633 -6.234 -22.203 1 97.44 70 PHE A N 1
ATOM 555 C CA . PHE A 1 70 ? 11.539 -7.32 -21.844 1 97.44 70 PHE A CA 1
ATOM 556 C C . PHE A 1 70 ? 10.766 -8.539 -21.375 1 97.44 70 PHE A C 1
ATOM 558 O O . PHE A 1 70 ? 9.648 -8.414 -20.875 1 97.44 70 PHE A O 1
ATOM 565 N N . LYS A 1 71 ? 11.367 -9.688 -21.5 1 93.38 71 LYS A N 1
ATOM 566 C CA . LYS A 1 71 ? 10.711 -10.938 -21.109 1 93.38 71 LYS A CA 1
ATOM 567 C C . LYS A 1 71 ? 11.273 -11.469 -19.797 1 93.38 71 LYS A C 1
ATOM 569 O O . LYS A 1 71 ? 10.531 -12.008 -18.969 1 93.38 71 LYS A O 1
ATOM 574 N N . THR A 1 72 ? 12.586 -11.375 -19.672 1 92.88 72 THR A N 1
ATOM 575 C CA . THR A 1 72 ? 13.25 -11.898 -18.484 1 92.88 72 THR A CA 1
ATOM 576 C C . THR A 1 72 ? 14.078 -10.812 -17.797 1 92.88 72 THR A C 1
ATOM 578 O O . THR A 1 72 ? 14.422 -9.805 -18.422 1 92.88 72 THR A O 1
ATOM 581 N N . GLY A 1 73 ? 14.359 -11.008 -16.547 1 94.81 73 GLY A N 1
ATOM 582 C CA . GLY A 1 73 ? 15.242 -10.102 -15.836 1 94.81 73 GLY A CA 1
ATOM 583 C C . GLY A 1 73 ? 16.594 -9.922 -16.516 1 94.81 73 GLY A C 1
ATOM 584 O O . GLY A 1 73 ? 17.141 -8.82 -16.531 1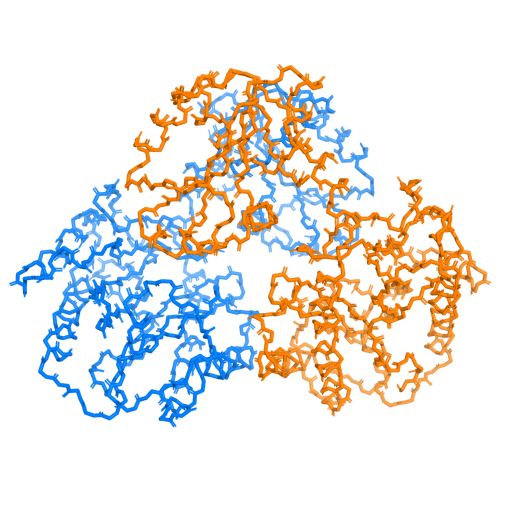 94.81 73 GLY A O 1
ATOM 585 N N . LYS A 1 74 ? 17.078 -11.039 -16.984 1 95.44 74 LYS A N 1
ATOM 586 C CA . LYS A 1 74 ? 18.359 -10.992 -17.688 1 95.44 74 LYS A CA 1
ATOM 587 C C . LYS A 1 74 ? 18.312 -10.016 -18.859 1 95.44 74 LYS A C 1
ATOM 589 O O . LYS A 1 74 ? 19.234 -9.211 -19.047 1 95.44 74 LYS A O 1
ATOM 594 N N . GLU A 1 75 ? 17.203 -10.062 -19.625 1 97.38 75 GLU A N 1
ATOM 595 C CA . GLU A 1 75 ? 17.031 -9.148 -20.75 1 97.38 75 GLU A CA 1
ATOM 596 C C . GLU A 1 75 ? 16.984 -7.695 -20.281 1 97.38 75 GLU A C 1
ATOM 598 O O . GLU A 1 75 ? 17.562 -6.812 -20.906 1 97.38 75 GLU A O 1
ATOM 603 N N . LEU A 1 76 ? 16.281 -7.449 -19.219 1 98 76 LEU A N 1
ATOM 604 C CA . LEU A 1 76 ? 16.172 -6.109 -18.656 1 98 76 LEU A CA 1
ATOM 605 C C . LEU A 1 76 ? 17.562 -5.574 -18.281 1 98 76 LEU A C 1
ATOM 607 O O . LEU A 1 76 ? 17.922 -4.453 -18.656 1 98 76 LEU A O 1
ATOM 611 N N . TYR A 1 77 ? 18.375 -6.352 -17.547 1 98.06 77 TYR A N 1
ATOM 612 C CA . TYR A 1 77 ? 19.672 -5.879 -17.047 1 98.06 77 TYR A CA 1
ATOM 613 C C . TYR A 1 77 ? 20.672 -5.715 -18.172 1 98.06 77 TYR A C 1
ATOM 615 O O . TYR A 1 77 ? 21.531 -4.824 -18.141 1 98.06 77 TYR A O 1
ATOM 623 N N . GLU A 1 78 ? 20.562 -6.613 -19.172 1 97.88 78 GLU A N 1
ATOM 624 C CA . GLU A 1 78 ? 21.375 -6.43 -20.359 1 97.88 78 GLU A CA 1
ATOM 625 C C . GLU A 1 78 ? 21.062 -5.102 -21.047 1 97.88 78 GLU A C 1
ATOM 627 O O . GLU A 1 78 ? 21.969 -4.371 -21.438 1 97.88 78 GLU A O 1
ATOM 632 N N . ARG A 1 79 ? 19.781 -4.824 -21.172 1 98.06 79 ARG A N 1
ATOM 633 C CA . ARG A 1 79 ? 19.375 -3.566 -21.797 1 98.06 79 ARG A CA 1
ATOM 634 C C . ARG A 1 79 ? 19.844 -2.373 -20.969 1 98.06 79 ARG A C 1
ATOM 636 O O . ARG A 1 79 ? 20.375 -1.404 -21.516 1 98.06 79 ARG A O 1
ATOM 643 N N . LEU A 1 80 ? 19.656 -2.414 -19.688 1 98.19 80 LEU A N 1
ATOM 644 C CA . LEU A 1 80 ? 20.094 -1.339 -18.797 1 98.19 80 LEU A CA 1
ATOM 645 C C . LEU A 1 80 ? 21.609 -1.146 -18.891 1 98.19 80 LEU A C 1
ATOM 647 O O . LEU A 1 80 ? 22.094 -0.012 -18.875 1 98.19 80 LEU A O 1
ATOM 651 N N . SER A 1 81 ? 22.375 -2.256 -18.953 1 97.81 81 SER A N 1
ATOM 652 C CA . SER A 1 81 ? 23.828 -2.195 -19.031 1 97.81 81 SER A CA 1
ATOM 653 C C . SER A 1 81 ? 24.281 -1.486 -20.312 1 97.81 81 SER A C 1
ATOM 655 O O . SER A 1 81 ? 25.328 -0.844 -20.328 1 97.81 81 SER A O 1
ATOM 657 N N . SER A 1 82 ? 23.484 -1.622 -21.328 1 97.5 82 SER A N 1
ATOM 658 C CA . SER A 1 82 ? 23.844 -1.046 -22.625 1 97.5 82 SER A CA 1
ATOM 659 C C . SER A 1 82 ? 23.891 0.477 -22.562 1 97.5 82 SER A C 1
ATOM 661 O O . SER A 1 82 ? 24.516 1.122 -23.406 1 97.5 82 SER A O 1
ATOM 663 N N . PHE A 1 83 ? 23.25 1.082 -21.594 1 97.19 83 PHE A N 1
ATOM 664 C CA . PHE A 1 83 ? 23.234 2.533 -21.453 1 97.19 83 PHE A CA 1
ATOM 665 C C . PHE A 1 83 ? 24.5 3.027 -20.766 1 97.19 83 PHE A C 1
ATOM 667 O O . PHE A 1 83 ? 24.766 4.23 -20.734 1 97.19 83 PHE A O 1
ATOM 674 N N . LYS A 1 84 ? 25.297 2.131 -20.188 1 96.19 84 LYS A N 1
ATOM 675 C CA . LYS A 1 84 ? 26.562 2.453 -19.516 1 96.19 84 LYS A CA 1
ATOM 676 C C . LYS A 1 84 ? 26.344 3.486 -18.406 1 96.19 84 LYS A C 1
ATOM 678 O O . LYS A 1 84 ? 27.031 4.5 -18.359 1 96.19 84 LYS A O 1
ATOM 683 N N . LEU A 1 85 ? 25.484 3.164 -17.484 1 96.69 85 LEU A N 1
ATOM 684 C CA . LEU A 1 85 ? 25.031 4.055 -16.422 1 96.69 85 LEU A CA 1
ATOM 685 C C . LEU A 1 85 ? 25.922 3.945 -15.203 1 96.69 85 LEU A C 1
ATOM 687 O O . LEU A 1 85 ? 25.484 3.475 -14.148 1 96.69 85 LEU A O 1
ATOM 691 N N . LYS A 1 86 ? 27.109 4.484 -15.25 1 97.81 86 LYS A N 1
ATOM 692 C CA . LYS A 1 86 ? 28.062 4.414 -14.141 1 97.81 86 LYS A CA 1
ATOM 693 C C . LYS A 1 86 ? 27.641 5.332 -12.992 1 97.81 86 LYS A C 1
ATOM 695 O O . LYS A 1 86 ? 27.656 4.93 -11.828 1 97.81 86 LYS A O 1
ATOM 700 N N . LYS A 1 87 ? 27.391 6.562 -13.242 1 98.5 87 LYS A N 1
ATOM 701 C CA . LYS A 1 87 ? 26.812 7.523 -12.305 1 98.5 87 LYS A CA 1
ATOM 702 C C . LYS A 1 87 ? 25.328 7.727 -12.578 1 98.5 87 LYS A C 1
ATOM 704 O O . LYS A 1 87 ? 24.953 8.375 -13.562 1 98.5 87 LYS A O 1
ATOM 709 N N . LEU A 1 88 ? 24.5 7.219 -11.742 1 98.75 88 LEU A N 1
ATOM 710 C CA . LEU A 1 88 ? 23.094 7.02 -12.039 1 98.75 88 LEU A CA 1
ATOM 711 C C . LEU A 1 88 ? 22.219 7.758 -11.039 1 98.75 88 LEU A C 1
ATOM 713 O O . LEU A 1 88 ? 22.406 7.641 -9.828 1 98.75 88 LEU A O 1
ATOM 717 N N . GLY A 1 89 ? 21.281 8.633 -11.547 1 98.81 89 GLY A N 1
ATOM 718 C CA . GLY A 1 89 ? 20.219 9.172 -10.703 1 98.81 89 GLY A CA 1
ATOM 719 C C . GLY A 1 89 ? 19.125 8.172 -10.398 1 98.81 89 GLY A C 1
ATOM 720 O O . GLY A 1 89 ? 18.609 7.523 -11.305 1 98.81 89 GLY A O 1
ATOM 721 N N . ILE A 1 90 ? 18.812 7.953 -9.117 1 98.81 90 ILE A N 1
ATOM 722 C CA . ILE A 1 90 ? 17.75 7.031 -8.711 1 98.81 90 ILE A CA 1
ATOM 723 C C . ILE A 1 90 ? 16.844 7.711 -7.688 1 98.81 90 ILE A C 1
ATOM 725 O O . ILE A 1 90 ? 17.172 8.781 -7.172 1 98.81 90 ILE A O 1
ATOM 729 N N . GLU A 1 91 ? 15.758 7.16 -7.445 1 98.69 91 GLU A N 1
ATOM 730 C CA . GLU A 1 91 ? 14.852 7.652 -6.406 1 98.69 91 GLU A CA 1
ATOM 731 C C . GLU A 1 91 ? 15.344 7.25 -5.02 1 98.69 91 GLU A C 1
ATOM 733 O O . GLU A 1 91 ? 15.859 6.145 -4.832 1 98.69 91 GLU A O 1
ATOM 738 N N . GLY A 1 92 ? 15.125 8.172 -4.09 1 98.25 92 GLY A N 1
ATOM 739 C CA . GLY A 1 92 ? 15.523 7.902 -2.719 1 98.25 92 GLY A CA 1
ATOM 740 C C . GLY A 1 92 ? 14.898 6.645 -2.15 1 98.25 92 GLY A C 1
ATOM 741 O O . GLY A 1 92 ? 15.484 5.98 -1.296 1 98.25 92 GLY A O 1
ATOM 742 N N . ARG A 1 93 ? 13.812 6.219 -2.652 1 97.81 93 ARG A N 1
ATOM 743 C CA . ARG A 1 93 ? 13.07 5.074 -2.135 1 97.81 93 ARG A CA 1
ATOM 744 C C . ARG A 1 93 ? 13.57 3.771 -2.744 1 97.81 93 ARG A C 1
ATOM 746 O O . ARG A 1 93 ? 13.078 2.691 -2.412 1 97.81 93 ARG A O 1
ATOM 753 N N . THR A 1 94 ? 14.484 3.828 -3.707 1 98.5 94 THR A N 1
ATOM 754 C CA . THR A 1 94 ? 15.023 2.613 -4.309 1 98.5 94 THR A CA 1
ATOM 755 C C . THR A 1 94 ? 15.578 1.683 -3.236 1 98.5 94 THR A C 1
ATOM 757 O O . THR A 1 94 ? 16.297 2.123 -2.34 1 98.5 94 THR A O 1
ATOM 760 N N . SER A 1 95 ? 15.273 0.479 -3.34 1 98.25 95 SER A N 1
ATOM 761 C CA . SER A 1 95 ? 15.617 -0.477 -2.295 1 98.25 95 SER A CA 1
ATOM 762 C C . SER A 1 95 ? 17.109 -0.824 -2.334 1 98.25 95 SER A C 1
ATOM 764 O O . SER A 1 95 ? 17.734 -0.74 -3.387 1 98.25 95 SER A O 1
ATOM 766 N N . PHE A 1 96 ? 17.609 -1.286 -1.158 1 98.19 96 PHE A N 1
ATOM 767 C CA . PHE A 1 96 ? 18.969 -1.783 -1.045 1 98.19 96 PHE A CA 1
ATOM 768 C C . PHE A 1 96 ? 19.219 -2.92 -2.031 1 98.19 96 PHE A C 1
ATOM 770 O O . PHE A 1 96 ? 20.25 -2.953 -2.703 1 98.19 96 PHE A O 1
ATOM 777 N N . SER A 1 97 ? 18.297 -3.805 -2.186 1 97.94 97 SER A N 1
ATOM 778 C CA . SER A 1 97 ? 18.422 -4.941 -3.092 1 97.94 97 SER A CA 1
ATOM 779 C C . SER A 1 97 ? 18.531 -4.48 -4.543 1 97.94 97 SER A C 1
ATOM 781 O O . SER A 1 97 ? 19.328 -5.027 -5.316 1 97.94 97 SER A O 1
ATOM 783 N N . THR A 1 98 ? 17.719 -3.51 -4.906 1 97.56 98 THR A N 1
ATOM 784 C CA . THR A 1 98 ? 17.781 -2.979 -6.262 1 97.56 98 THR A CA 1
ATOM 785 C C . THR A 1 98 ? 19.125 -2.312 -6.523 1 97.56 98 THR A C 1
ATOM 787 O O . THR A 1 98 ? 19.703 -2.484 -7.598 1 97.56 98 THR A O 1
ATOM 790 N N . ILE A 1 99 ? 19.625 -1.565 -5.566 1 97.69 99 ILE A N 1
ATOM 791 C CA . ILE A 1 99 ? 20.922 -0.898 -5.691 1 97.69 99 ILE A CA 1
ATOM 792 C C . ILE A 1 99 ? 22.016 -1.936 -5.922 1 97.69 99 ILE A C 1
ATOM 794 O O . ILE A 1 99 ? 22.859 -1.771 -6.809 1 97.69 99 ILE A O 1
ATOM 798 N N . GLN A 1 100 ? 21.984 -3.016 -5.102 1 97.25 100 GLN A N 1
ATOM 799 C CA . GLN A 1 100 ? 22.969 -4.078 -5.25 1 97.25 100 GLN A CA 1
ATOM 800 C C . GLN A 1 100 ? 22.891 -4.711 -6.637 1 97.25 100 GLN A C 1
ATOM 802 O O . GLN A 1 100 ? 23.922 -4.988 -7.258 1 97.25 100 GLN A O 1
ATOM 807 N N . THR A 1 101 ? 21.703 -4.938 -7.086 1 97.44 101 THR A N 1
ATOM 808 C CA . THR A 1 101 ? 21.5 -5.539 -8.398 1 97.44 101 THR A CA 1
ATOM 809 C C . THR A 1 101 ? 22.031 -4.625 -9.5 1 97.44 101 THR A C 1
ATOM 811 O O . THR A 1 101 ? 22.656 -5.09 -10.453 1 97.44 101 THR A O 1
ATOM 814 N N . LEU A 1 102 ? 21.719 -3.32 -9.398 1 98.06 102 LEU A N 1
ATOM 815 C CA . LEU A 1 102 ? 22.188 -2.352 -10.383 1 98.06 102 LEU A CA 1
ATOM 816 C C . LEU A 1 102 ? 23.719 -2.311 -10.414 1 98.06 102 LEU A C 1
ATOM 818 O O . LEU A 1 102 ? 24.312 -2.197 -11.484 1 98.06 102 LEU A O 1
ATOM 822 N N . ARG A 1 103 ? 24.344 -2.406 -9.266 1 97.5 103 ARG A N 1
ATOM 823 C CA . ARG A 1 103 ? 25.797 -2.443 -9.188 1 97.5 103 ARG A CA 1
ATOM 824 C C . ARG A 1 103 ? 26.359 -3.691 -9.867 1 97.5 103 ARG A C 1
ATOM 826 O O . ARG A 1 103 ? 27.266 -3.604 -10.688 1 97.5 103 ARG A O 1
ATOM 833 N N . GLU A 1 104 ? 25.797 -4.773 -9.555 1 97.31 104 GLU A N 1
ATOM 834 C CA . GLU A 1 104 ? 26.344 -6.066 -9.961 1 97.31 104 GLU A CA 1
ATOM 835 C C . GLU A 1 104 ? 26.047 -6.352 -11.43 1 97.31 104 GLU A C 1
ATOM 837 O O . GLU A 1 104 ? 26.906 -6.824 -12.164 1 97.31 104 GLU A O 1
ATOM 842 N N . LYS A 1 105 ? 24.781 -6.098 -11.805 1 97.19 105 LYS A N 1
ATOM 843 C CA . LYS A 1 105 ? 24.328 -6.559 -13.117 1 97.19 105 LYS A CA 1
ATOM 844 C C . LYS A 1 105 ? 24.422 -5.445 -14.156 1 97.19 105 LYS A C 1
ATOM 846 O O . LYS A 1 105 ? 24.516 -5.711 -15.352 1 97.19 105 LYS A O 1
ATOM 851 N N . VAL A 1 106 ? 24.359 -4.207 -13.711 1 97.38 106 VAL A N 1
ATOM 852 C CA . VAL A 1 106 ? 24.281 -3.1 -14.656 1 97.38 106 VAL A CA 1
ATOM 853 C C . VAL A 1 106 ? 25.594 -2.316 -14.656 1 97.38 106 VAL A C 1
ATOM 855 O O . VAL A 1 106 ? 25.891 -1.601 -15.609 1 97.38 106 VAL A O 1
ATOM 858 N N . GLY A 1 107 ? 26.406 -2.445 -13.617 1 96.75 107 GLY A N 1
ATOM 859 C CA . GLY A 1 107 ? 27.688 -1.77 -13.516 1 96.75 107 GLY A CA 1
ATOM 860 C C . GLY A 1 107 ? 27.578 -0.358 -12.969 1 96.75 107 GLY A C 1
ATOM 861 O O . GLY A 1 107 ? 28.484 0.46 -13.164 1 96.75 107 GLY A O 1
ATOM 862 N N . ALA A 1 108 ? 26.422 -0.054 -12.336 1 96.94 108 ALA A N 1
ATOM 863 C CA . ALA A 1 108 ? 26.266 1.26 -11.711 1 96.94 108 ALA A CA 1
ATOM 864 C C . ALA A 1 108 ? 27.141 1.385 -10.469 1 96.94 108 ALA A C 1
ATOM 866 O O . ALA A 1 108 ? 27.125 0.51 -9.594 1 96.94 108 ALA A O 1
ATOM 867 N N . ALA A 1 109 ? 27.922 2.461 -10.344 1 95.38 109 ALA A N 1
ATOM 868 C CA . ALA A 1 109 ? 28.891 2.607 -9.266 1 95.38 109 ALA A CA 1
ATOM 869 C C . ALA A 1 109 ? 28.453 3.691 -8.281 1 95.38 109 ALA A C 1
ATOM 871 O O . ALA A 1 109 ? 28.641 3.545 -7.07 1 95.38 109 ALA A O 1
ATOM 872 N N . ASP A 1 110 ? 27.953 4.77 -8.789 1 97.25 110 ASP A N 1
ATOM 873 C CA . ASP A 1 110 ? 27.562 5.918 -7.98 1 97.25 110 ASP A CA 1
ATOM 874 C C . ASP A 1 110 ? 26.094 6.266 -8.18 1 97.25 110 ASP A C 1
ATOM 876 O O . ASP A 1 110 ? 25.578 6.184 -9.297 1 97.25 110 ASP A O 1
ATOM 880 N N . PHE A 1 111 ? 25.5 6.633 -7.105 1 98.25 111 PHE A N 1
ATOM 881 C CA . PHE A 1 111 ? 24.078 6.926 -7.141 1 98.25 111 PHE A CA 1
ATOM 882 C C . PHE A 1 111 ? 23.797 8.312 -6.574 1 98.25 111 PHE A C 1
ATOM 884 O O . PHE A 1 111 ? 24.422 8.727 -5.59 1 98.25 111 PHE A O 1
ATOM 891 N N . VAL A 1 112 ? 22.938 9.023 -7.191 1 98 112 VAL A N 1
ATOM 892 C CA . VAL A 1 112 ? 22.469 10.328 -6.746 1 98 112 VAL A CA 1
ATOM 893 C C . VAL A 1 112 ? 20.938 10.352 -6.699 1 98 112 VAL A C 1
ATOM 895 O O . VAL A 1 112 ? 20.281 9.867 -7.617 1 98 112 VAL A O 1
ATOM 898 N N . SER A 1 113 ? 20.344 10.859 -5.617 1 98.25 113 SER A N 1
ATOM 899 C CA . SER A 1 113 ? 18.891 10.898 -5.496 1 98.25 113 SER A CA 1
ATOM 900 C C . SER A 1 113 ? 18.281 11.938 -6.438 1 98.25 113 SER A C 1
ATOM 902 O O . SER A 1 113 ? 18.766 13.07 -6.512 1 98.25 113 SER A O 1
ATOM 904 N N . VAL A 1 114 ? 17.25 11.547 -7.102 1 98.44 114 VAL A N 1
ATOM 905 C CA . VAL A 1 114 ? 16.578 12.453 -8.023 1 98.44 114 VAL A CA 1
ATOM 906 C C . VAL A 1 114 ? 15.375 13.094 -7.332 1 98.44 114 VAL A C 1
ATOM 908 O O . VAL A 1 114 ? 14.602 13.812 -7.961 1 98.44 114 VAL A O 1
ATOM 911 N N . ASP A 1 115 ? 15.188 12.914 -6.098 1 98.06 115 ASP A N 1
ATOM 912 C CA . ASP A 1 115 ? 13.953 13.242 -5.395 1 98.06 115 ASP A CA 1
ATOM 913 C C . ASP A 1 115 ? 13.68 14.742 -5.445 1 98.06 115 ASP A C 1
ATOM 915 O O . ASP A 1 115 ? 12.531 15.164 -5.586 1 98.06 115 ASP A O 1
ATOM 919 N N . ASP A 1 116 ? 14.688 15.586 -5.316 1 96.75 116 ASP A N 1
ATOM 920 C CA . ASP A 1 116 ? 14.484 17.031 -5.258 1 96.75 116 ASP A CA 1
ATOM 921 C C . ASP A 1 116 ? 13.922 17.562 -6.574 1 96.75 116 ASP A C 1
ATOM 923 O O . ASP A 1 116 ? 13.016 18.391 -6.578 1 96.75 116 ASP A O 1
ATOM 927 N N . VAL A 1 117 ? 14.484 17.078 -7.672 1 97.75 117 VAL A N 1
ATOM 928 C CA . VAL A 1 117 ? 14.016 17.562 -8.969 1 97.75 117 VAL A CA 1
ATOM 929 C C . VAL A 1 117 ? 12.594 17.062 -9.219 1 97.75 117 VAL A C 1
ATOM 931 O O . VAL A 1 117 ? 11.766 17.781 -9.789 1 97.75 117 VAL A O 1
ATOM 934 N N . VAL A 1 118 ? 12.273 15.812 -8.828 1 98.06 118 VAL A N 1
ATOM 935 C CA . VAL A 1 118 ? 10.93 15.266 -8.977 1 98.06 118 VAL A CA 1
ATOM 936 C C . VAL A 1 118 ? 9.953 16.062 -8.125 1 98.06 118 VAL A C 1
ATOM 938 O O . VAL A 1 118 ? 8.852 16.406 -8.578 1 98.06 118 VAL A O 1
ATOM 941 N N . LYS A 1 119 ? 10.367 16.375 -6.906 1 97.12 119 LYS A N 1
ATOM 942 C CA . LYS A 1 119 ? 9.57 17.203 -6.004 1 97.12 119 LYS A CA 1
ATOM 943 C C . LYS A 1 119 ? 9.234 18.547 -6.641 1 97.12 119 LYS A C 1
ATOM 945 O O . LYS A 1 119 ? 8.086 18.984 -6.609 1 97.12 119 LYS A O 1
ATOM 950 N N . GLU A 1 120 ? 10.203 19.156 -7.211 1 96.62 120 GLU A N 1
ATOM 951 C CA . GLU A 1 120 ? 10.023 20.469 -7.82 1 96.62 120 GLU A CA 1
ATOM 952 C C . GLU A 1 120 ? 9.023 20.406 -8.977 1 96.62 120 GLU A C 1
ATOM 954 O O . GLU A 1 120 ? 8.234 21.344 -9.164 1 96.62 120 GLU A O 1
ATOM 959 N N . LEU A 1 121 ? 9.078 19.359 -9.648 1 97.5 121 LEU A N 1
ATOM 960 C CA . LEU A 1 121 ? 8.195 19.188 -10.797 1 97.5 121 LEU A CA 1
ATOM 961 C C . LEU A 1 121 ? 6.762 18.922 -10.344 1 97.5 121 LEU A C 1
ATOM 963 O O . LEU A 1 121 ? 5.82 19.516 -10.883 1 97.5 121 LEU A O 1
ATOM 967 N N . ARG A 1 122 ? 6.613 18.109 -9.297 1 98.25 122 ARG A N 1
ATOM 968 C CA . ARG A 1 122 ? 5.289 17.609 -8.93 1 98.25 122 ARG A CA 1
ATOM 969 C C . ARG A 1 122 ? 4.586 18.578 -7.977 1 98.25 122 ARG A C 1
ATOM 971 O O . ARG A 1 122 ? 3.373 18.484 -7.777 1 98.25 122 ARG A O 1
ATOM 978 N N . ILE A 1 123 ? 5.34 19.531 -7.418 1 98.31 123 ILE A N 1
ATOM 979 C CA . ILE A 1 123 ? 4.789 20.406 -6.379 1 98.31 123 ILE A CA 1
ATOM 980 C C . ILE A 1 123 ? 3.773 21.359 -6.988 1 98.31 123 ILE A C 1
ATOM 982 O O . ILE A 1 123 ? 2.828 21.781 -6.32 1 98.31 123 ILE A O 1
ATOM 986 N N . ILE A 1 124 ? 3.928 21.75 -8.25 1 98.25 124 ILE A N 1
ATOM 987 C CA . ILE A 1 124 ? 2.988 22.594 -8.977 1 98.25 124 ILE A CA 1
ATOM 988 C C . ILE A 1 124 ? 2.121 21.734 -9.898 1 98.25 124 ILE A C 1
ATOM 990 O O . ILE A 1 124 ? 2.617 21.156 -10.859 1 98.25 124 ILE A O 1
ATOM 994 N N . LYS A 1 125 ? 0.873 21.672 -9.617 1 98.62 125 LYS A N 1
ATOM 995 C CA . LYS A 1 125 ? -0.047 20.859 -10.414 1 98.62 125 LYS A CA 1
ATOM 996 C C . LYS A 1 125 ? -0.458 21.594 -11.688 1 98.62 125 LYS A C 1
ATOM 998 O O . LYS A 1 125 ? -0.649 22.812 -11.688 1 98.62 125 LYS A O 1
ATOM 1003 N N . THR A 1 126 ? -0.625 20.875 -12.805 1 97.94 126 THR A N 1
ATOM 1004 C CA . THR A 1 126 ? -1.228 21.406 -14.023 1 97.94 126 THR A CA 1
ATOM 1005 C C . THR A 1 126 ? -2.738 21.531 -13.859 1 97.94 126 THR A C 1
ATOM 1007 O O . THR A 1 126 ? -3.328 20.953 -12.953 1 97.94 126 THR A O 1
ATOM 1010 N N . PRO A 1 127 ? -3.355 22.297 -14.75 1 98.31 127 PRO A N 1
ATOM 1011 C CA . PRO A 1 127 ? -4.816 22.406 -14.703 1 98.31 127 PRO A CA 1
ATOM 1012 C C . PRO A 1 127 ? -5.508 21.047 -14.797 1 98.31 127 PRO A C 1
ATOM 1014 O O . PRO A 1 127 ? -6.516 20.812 -14.125 1 98.31 127 PRO A O 1
ATOM 1017 N N . GLU A 1 128 ? -4.984 20.156 -15.594 1 98.06 128 GLU A N 1
ATOM 1018 C CA . GLU A 1 128 ? -5.559 18.828 -15.734 1 98.06 128 GLU A CA 1
ATOM 1019 C C . GLU A 1 128 ? -5.457 18.047 -14.43 1 98.06 128 GLU A C 1
ATOM 1021 O O . GLU A 1 128 ? -6.406 17.359 -14.031 1 98.06 128 GLU A O 1
ATOM 1026 N N . GLU A 1 129 ? -4.32 18.109 -13.82 1 98.62 129 GLU A N 1
ATOM 1027 C CA . GLU A 1 129 ? -4.141 17.453 -12.523 1 98.62 129 GLU A CA 1
ATOM 1028 C C . GLU A 1 129 ? -5.121 18 -11.492 1 98.62 129 GLU A C 1
ATOM 1030 O O . GLU A 1 129 ? -5.703 17.234 -10.719 1 98.62 129 GLU A O 1
ATOM 1035 N N . ILE A 1 130 ? -5.285 19.266 -11.484 1 98.88 130 ILE A N 1
ATOM 1036 C CA . ILE A 1 130 ? -6.16 19.938 -10.523 1 98.88 130 ILE A CA 1
ATOM 1037 C C . ILE A 1 130 ? -7.594 19.438 -10.703 1 98.88 130 ILE A C 1
ATOM 1039 O O . ILE A 1 130 ? -8.289 19.172 -9.719 1 98.88 130 ILE A O 1
ATOM 1043 N N . GLU A 1 131 ? -8.016 19.312 -11.906 1 98.81 131 GLU A N 1
ATOM 1044 C CA . GLU A 1 131 ? -9.375 18.844 -12.164 1 98.81 131 GLU A CA 1
ATOM 1045 C C . GLU A 1 131 ? -9.578 17.422 -11.633 1 98.81 131 GLU A C 1
ATOM 1047 O O . GLU A 1 131 ? -10.641 17.109 -11.094 1 98.81 131 GLU A O 1
ATOM 1052 N N . VAL A 1 132 ? -8.609 16.578 -11.812 1 98.81 132 VAL A N 1
ATOM 1053 C CA . VAL A 1 132 ? -8.703 15.211 -11.312 1 98.81 132 VAL A CA 1
ATOM 1054 C C . VAL A 1 132 ? -8.742 15.219 -9.789 1 98.81 132 VAL A C 1
ATOM 1056 O O . VAL A 1 132 ? -9.508 14.477 -9.172 1 98.81 132 VAL A O 1
ATOM 1059 N N . ILE A 1 133 ? -7.91 16.062 -9.133 1 98.94 133 ILE A N 1
ATOM 1060 C CA . ILE A 1 133 ? -7.891 16.172 -7.676 1 98.94 133 ILE A CA 1
ATOM 1061 C C . ILE A 1 133 ? -9.242 16.688 -7.176 1 98.94 133 ILE A C 1
ATOM 1063 O O . ILE A 1 133 ? -9.758 16.203 -6.168 1 98.94 133 ILE A O 1
ATOM 1067 N N . LYS A 1 134 ? -9.828 17.672 -7.902 1 98.88 134 LYS A N 1
ATOM 1068 C CA . LYS A 1 134 ? -11.156 18.172 -7.559 1 98.88 134 LYS A CA 1
ATOM 1069 C C . LYS A 1 134 ? -12.18 17.031 -7.566 1 98.88 134 LYS A C 1
ATOM 1071 O O . LYS A 1 134 ? -13.031 16.953 -6.672 1 98.88 134 LYS A O 1
ATOM 1076 N N . ALA A 1 135 ? -12.102 16.219 -8.57 1 98.88 135 ALA A N 1
ATOM 1077 C CA . ALA A 1 135 ? -13.008 15.078 -8.656 1 98.88 135 ALA A CA 1
ATOM 1078 C C . ALA A 1 135 ? -12.805 14.125 -7.477 1 98.88 135 ALA A C 1
ATOM 1080 O O . ALA A 1 135 ? -13.766 13.641 -6.887 1 98.88 135 ALA A O 1
ATOM 1081 N N . ALA A 1 136 ? -11.516 13.828 -7.113 1 98.94 136 ALA A N 1
ATOM 1082 C CA . ALA A 1 136 ? -11.211 13 -5.949 1 98.94 136 ALA A CA 1
ATOM 1083 C C . ALA A 1 136 ? -11.812 13.594 -4.68 1 98.94 136 ALA A C 1
ATOM 1085 O O . ALA A 1 136 ? -12.367 12.867 -3.85 1 98.94 136 ALA A O 1
ATOM 1086 N N . CYS A 1 137 ? -11.695 14.891 -4.527 1 98.94 137 CYS A N 1
ATOM 1087 C CA . CYS A 1 137 ? -12.258 15.586 -3.371 1 98.94 137 CYS A CA 1
ATOM 1088 C C . CYS A 1 137 ? -13.781 15.453 -3.344 1 98.94 137 CYS A C 1
ATOM 1090 O O . CYS A 1 137 ? -14.375 15.289 -2.277 1 98.94 137 CYS A O 1
ATOM 1092 N N . GLY A 1 138 ? -14.375 15.602 -4.527 1 98.94 138 GLY A N 1
ATOM 1093 C CA . GLY A 1 138 ? -15.812 15.406 -4.609 1 98.94 138 GLY A CA 1
ATOM 1094 C C . GLY A 1 138 ? -16.25 14.039 -4.125 1 98.94 138 GLY A C 1
ATOM 1095 O O . GLY A 1 138 ? -17.25 13.922 -3.4 1 98.94 138 GLY A O 1
ATOM 1096 N N . ILE A 1 139 ? -15.539 12.992 -4.484 1 98.88 139 ILE A N 1
ATOM 1097 C CA . ILE A 1 139 ? -15.828 11.625 -4.055 1 98.88 139 ILE A CA 1
ATOM 1098 C C . ILE A 1 139 ? -15.656 11.523 -2.539 1 98.88 139 ILE A C 1
ATOM 1100 O O . ILE A 1 139 ? -16.484 10.906 -1.858 1 98.88 139 ILE A O 1
ATOM 1104 N N . ALA A 1 140 ? -14.602 12.102 -2.021 1 98.88 140 ALA A N 1
ATOM 1105 C CA . ALA A 1 140 ? -14.367 12.109 -0.58 1 98.88 140 ALA A CA 1
ATOM 1106 C C . ALA A 1 140 ? -15.516 12.789 0.161 1 98.88 140 ALA A C 1
ATOM 1108 O O . ALA A 1 140 ? -15.93 12.328 1.229 1 98.88 140 ALA A O 1
ATOM 1109 N N . ASP A 1 141 ? -16 13.883 -0.418 1 98.94 141 ASP A N 1
ATOM 1110 C CA . ASP A 1 141 ? -17.125 14.578 0.183 1 98.94 141 ASP A CA 1
ATOM 1111 C C . ASP A 1 141 ? -18.359 13.68 0.254 1 98.94 141 ASP A C 1
ATOM 1113 O O . ASP A 1 141 ? -19.078 13.68 1.253 1 98.94 141 ASP A O 1
ATOM 1117 N N . MET A 1 142 ? -18.625 12.953 -0.787 1 98.88 142 MET A N 1
ATOM 1118 C CA . MET A 1 142 ? -19.75 12.023 -0.791 1 98.88 142 MET A CA 1
ATOM 1119 C C . MET A 1 142 ? -19.594 10.969 0.303 1 98.88 142 MET A C 1
ATOM 1121 O O . MET A 1 142 ? -20.547 10.633 0.991 1 98.88 142 MET A O 1
ATOM 1125 N N . ALA A 1 143 ? -18.359 10.469 0.424 1 98.88 143 ALA A N 1
ATOM 1126 C CA . ALA A 1 143 ? -18.078 9.477 1.461 1 98.88 143 ALA A CA 1
ATOM 1127 C C . ALA A 1 143 ? -18.25 10.078 2.854 1 98.88 143 ALA A C 1
ATOM 1129 O O . ALA A 1 143 ? -18.766 9.422 3.762 1 98.88 143 ALA A O 1
ATOM 1130 N N . MET A 1 144 ? -17.781 11.297 3.057 1 98.81 144 MET A N 1
ATOM 1131 C CA . MET A 1 144 ? -17.953 11.992 4.336 1 98.81 144 MET A CA 1
ATOM 1132 C C . MET A 1 144 ? -19.422 12.125 4.695 1 98.81 144 MET A C 1
ATOM 1134 O O . MET A 1 144 ? -19.812 11.867 5.836 1 98.81 144 MET A O 1
ATOM 1138 N N . MET A 1 145 ? -20.234 12.539 3.744 1 98.69 145 MET A N 1
ATOM 1139 C CA . MET A 1 145 ? -21.656 12.672 3.98 1 98.69 145 MET A CA 1
ATOM 1140 C C . MET A 1 145 ? -22.281 11.336 4.391 1 98.69 145 MET A C 1
ATOM 1142 O O . MET A 1 145 ? -23.125 11.289 5.273 1 98.69 145 MET A O 1
ATOM 1146 N N . ALA A 1 146 ? -21.828 10.289 3.744 1 98.56 146 ALA A N 1
ATOM 1147 C CA . ALA A 1 146 ? -22.281 8.953 4.117 1 98.56 146 ALA A CA 1
ATOM 1148 C C . ALA A 1 146 ? -21.938 8.641 5.57 1 98.56 146 ALA A C 1
ATOM 1150 O O . ALA A 1 146 ? -22.734 8.047 6.293 1 98.56 146 ALA A O 1
ATOM 1151 N N . ALA A 1 147 ? -20.734 8.977 5.961 1 98.5 147 ALA A N 1
ATOM 1152 C CA . ALA A 1 147 ? -20.312 8.75 7.344 1 98.5 147 ALA A CA 1
ATOM 1153 C C . ALA A 1 147 ? -21.203 9.523 8.312 1 98.5 147 ALA A C 1
ATOM 1155 O O . ALA A 1 147 ? -21.656 8.977 9.32 1 98.5 147 ALA A O 1
ATOM 1156 N N . LEU A 1 148 ? -21.438 10.797 8.008 1 97.88 148 LEU A N 1
ATOM 1157 C CA . LEU A 1 148 ? -22.219 11.664 8.875 1 97.88 148 LEU A CA 1
ATOM 1158 C C . LEU A 1 148 ? -23.641 11.117 9.047 1 97.88 148 LEU A C 1
ATOM 1160 O O . LEU A 1 148 ? -24.234 11.25 10.117 1 97.88 148 LEU A O 1
ATOM 1164 N N . GLU A 1 149 ? -24.125 10.484 8.016 1 96.94 149 GLU A N 1
ATOM 1165 C CA . GLU A 1 149 ? -25.453 9.883 8.062 1 96.94 149 GLU A CA 1
ATOM 1166 C C . GLU A 1 149 ? -25.438 8.57 8.836 1 96.94 149 GLU A C 1
ATOM 1168 O O . GLU A 1 149 ? -26.422 8.219 9.5 1 96.94 149 GLU A O 1
ATOM 1173 N N . GLU A 1 150 ? -24.328 7.887 8.75 1 96.81 150 GLU A N 1
ATOM 1174 C CA . GLU A 1 150 ? -24.234 6.531 9.281 1 96.81 150 GLU A CA 1
ATOM 1175 C C . GLU A 1 150 ? -23.891 6.551 10.773 1 96.81 150 GLU A C 1
ATOM 1177 O O . GLU A 1 150 ? -24.328 5.672 11.523 1 96.81 150 GLU A O 1
ATOM 1182 N N . ILE A 1 151 ? -23.125 7.488 11.242 1 98.19 151 ILE A N 1
ATOM 1183 C CA . ILE A 1 151 ? -22.594 7.523 12.602 1 98.19 151 ILE A CA 1
ATOM 1184 C C . ILE A 1 151 ? -23.734 7.695 13.594 1 98.19 151 ILE A C 1
ATOM 1186 O O . ILE A 1 151 ? -24.531 8.633 13.484 1 98.19 151 ILE A O 1
ATOM 1190 N N . SER A 1 152 ? -23.875 6.797 14.508 1 97.31 152 SER A N 1
ATOM 1191 C CA . SER A 1 152 ? -24.828 6.816 15.602 1 97.31 152 SER A CA 1
ATOM 1192 C C . SER A 1 152 ? -24.391 5.918 16.75 1 97.31 152 SER A C 1
ATOM 1194 O O . SER A 1 152 ? -23.453 5.129 16.594 1 97.31 152 SER A O 1
ATOM 1196 N N . GLU A 1 153 ? -25.031 6.086 17.844 1 97.75 153 GLU A N 1
ATOM 1197 C CA . GLU A 1 153 ? -24.719 5.266 19.016 1 97.75 153 GLU A CA 1
ATOM 1198 C C . GLU A 1 153 ? -24.828 3.779 18.688 1 97.75 153 GLU A C 1
ATOM 1200 O O . GLU A 1 153 ? -25.797 3.342 18.078 1 97.75 153 GLU A O 1
ATOM 1205 N N . GLY A 1 154 ? -23.797 3.043 19.078 1 98.12 154 GLY A N 1
ATOM 1206 C CA . GLY A 1 154 ? -23.844 1.595 18.969 1 98.12 154 GLY A CA 1
ATOM 1207 C C . GLY A 1 154 ? -23.125 1.079 17.719 1 98.12 154 GLY A C 1
ATOM 1208 O O . GLY A 1 154 ? -22.719 -0.083 17.672 1 98.12 154 GLY A O 1
ATOM 1209 N N . LYS A 1 155 ? -22.953 1.869 16.719 1 97.81 155 LYS A N 1
ATOM 1210 C CA . LYS A 1 155 ? -22.266 1.458 15.492 1 97.81 155 LYS A CA 1
ATOM 1211 C C . LYS A 1 155 ? -20.766 1.263 15.734 1 97.81 155 LYS A C 1
ATOM 1213 O O . LYS A 1 155 ? -20.156 2.021 16.484 1 97.81 155 LYS A O 1
ATOM 1218 N N . ARG A 1 156 ? -20.219 0.278 15.141 1 97.94 156 ARG A N 1
ATOM 1219 C CA . ARG A 1 156 ? -18.766 0.106 15.188 1 97.94 156 ARG A CA 1
ATOM 1220 C C . ARG A 1 156 ? -18.062 1.075 14.242 1 97.94 156 ARG A C 1
ATOM 1222 O O . ARG A 1 156 ? -18.562 1.349 13.148 1 97.94 156 ARG A O 1
ATOM 1229 N N . GLU A 1 157 ? -16.891 1.605 14.625 1 98.56 157 GLU A N 1
ATOM 1230 C CA . GLU A 1 157 ? -16.094 2.486 13.781 1 98.56 157 GLU A CA 1
ATOM 1231 C C . GLU A 1 157 ? -15.852 1.864 12.406 1 98.56 157 GLU A C 1
ATOM 1233 O O . GLU A 1 157 ? -15.992 2.535 11.383 1 98.56 157 GLU A O 1
ATOM 1238 N N . ARG A 1 158 ? -15.531 0.567 12.344 1 97.56 158 ARG A N 1
ATOM 1239 C CA . ARG A 1 158 ? -15.188 -0.136 11.109 1 97.56 158 ARG A CA 1
ATOM 1240 C C . ARG A 1 158 ? -16.375 -0.171 10.148 1 97.56 158 ARG A C 1
ATOM 1242 O O . ARG A 1 158 ? -16.203 -0.123 8.93 1 97.56 158 ARG A O 1
ATOM 1249 N N . GLU A 1 159 ? -17.562 -0.267 10.664 1 97.88 159 GLU A N 1
ATOM 1250 C CA . GLU A 1 159 ? -18.766 -0.294 9.828 1 97.88 159 GLU A CA 1
ATOM 1251 C C . GLU A 1 159 ? -18.938 1.022 9.07 1 97.88 159 GLU A C 1
ATOM 1253 O O . GLU A 1 159 ? -19.375 1.031 7.922 1 97.88 159 GLU A O 1
ATOM 1258 N N . ILE A 1 160 ? -18.609 2.117 9.781 1 98.56 160 ILE A N 1
ATOM 1259 C CA . ILE A 1 160 ? -18.672 3.43 9.148 1 98.56 160 ILE A CA 1
ATOM 1260 C C . ILE A 1 160 ? -17.641 3.518 8.031 1 98.56 160 ILE A C 1
ATOM 1262 O O . ILE A 1 160 ? -17.938 3.957 6.922 1 98.56 160 ILE A O 1
ATOM 1266 N N . ALA A 1 161 ? -16.438 3.076 8.336 1 98.62 161 ALA A N 1
ATOM 1267 C CA . ALA A 1 161 ? -15.375 3.072 7.34 1 98.62 161 ALA A CA 1
ATOM 1268 C C . ALA A 1 161 ? -15.773 2.24 6.121 1 98.62 161 ALA A C 1
ATOM 1270 O O . ALA A 1 161 ? -15.531 2.645 4.98 1 98.62 161 ALA A O 1
ATOM 1271 N N . ALA A 1 162 ? -16.359 1.045 6.363 1 98.44 162 ALA A N 1
ATOM 1272 C CA . ALA A 1 162 ? -16.797 0.168 5.281 1 98.44 162 ALA A CA 1
ATOM 1273 C C . ALA A 1 162 ? -17.781 0.884 4.355 1 98.44 162 ALA A C 1
ATOM 1275 O O . ALA A 1 162 ? -17.641 0.826 3.131 1 98.44 162 ALA A O 1
ATOM 1276 N N . LYS A 1 163 ? -18.719 1.566 4.953 1 98.5 163 LYS A N 1
ATOM 1277 C CA . LYS A 1 163 ? -19.734 2.295 4.18 1 98.5 163 LYS A CA 1
ATOM 1278 C C . LYS A 1 163 ? -19.094 3.414 3.365 1 98.5 163 LYS A C 1
ATOM 1280 O O . LYS A 1 163 ? -19.422 3.602 2.191 1 98.5 163 LYS A O 1
ATOM 1285 N N . MET A 1 164 ? -18.219 4.148 3.971 1 98.81 164 MET A N 1
ATOM 1286 C CA . MET A 1 164 ? -17.531 5.246 3.295 1 98.81 164 MET A CA 1
ATOM 1287 C C . MET A 1 164 ? -16.766 4.742 2.078 1 98.81 164 MET A C 1
ATOM 1289 O O . MET A 1 164 ? -16.859 5.316 0.993 1 98.81 164 MET A O 1
ATOM 1293 N N . GLU A 1 165 ? -16 3.711 2.271 1 98.75 165 GLU A N 1
ATOM 1294 C CA . GLU A 1 165 ? -15.164 3.17 1.208 1 98.75 165 GLU A CA 1
ATOM 1295 C C . GLU A 1 165 ? -16 2.568 0.088 1 98.75 165 GLU A C 1
ATOM 1297 O O . GLU A 1 165 ? -15.641 2.65 -1.086 1 98.75 165 GLU A O 1
ATOM 1302 N N . TYR A 1 166 ? -17.141 1.953 0.477 1 98.56 166 TYR A N 1
ATOM 1303 C CA . TYR A 1 166 ? -18.109 1.485 -0.507 1 98.56 166 TYR A CA 1
ATOM 1304 C C . TYR A 1 166 ? -18.609 2.637 -1.37 1 98.56 166 TYR A C 1
ATOM 1306 O O . TYR A 1 166 ? -18.625 2.537 -2.6 1 98.56 166 TYR A O 1
ATOM 1314 N N . VAL A 1 167 ? -18.953 3.742 -0.754 1 98.75 167 VAL A N 1
ATOM 1315 C CA . VAL A 1 167 ? -19.469 4.918 -1.456 1 98.75 167 VAL A CA 1
ATOM 1316 C C . VAL A 1 167 ? -18.375 5.469 -2.383 1 98.75 167 VAL A C 1
ATOM 1318 O O . VAL A 1 167 ? -18.656 5.836 -3.525 1 98.75 167 VAL A O 1
ATOM 1321 N N . MET A 1 168 ? -17.156 5.539 -1.935 1 98.75 168 MET A N 1
ATOM 1322 C CA . MET A 1 168 ? -16.062 6.027 -2.764 1 98.75 168 MET A CA 1
ATOM 1323 C C . MET A 1 168 ? -15.945 5.215 -4.051 1 98.75 168 MET A C 1
ATOM 1325 O O . MET A 1 168 ? -15.906 5.785 -5.145 1 98.75 168 MET A O 1
ATOM 1329 N N . LYS A 1 169 ? -15.906 3.889 -3.914 1 98.19 169 LYS A N 1
ATOM 1330 C CA . LYS A 1 169 ? -15.711 3.014 -5.066 1 98.19 169 LYS A CA 1
ATOM 1331 C C . LYS A 1 169 ? -16.906 3.076 -6.012 1 98.19 169 LYS A C 1
ATOM 1333 O O . LYS A 1 169 ? -16.734 3.068 -7.234 1 98.19 169 LYS A O 1
ATOM 1338 N N . MET A 1 170 ? -18.094 3.16 -5.418 1 98 170 MET A N 1
ATOM 1339 C CA . MET A 1 170 ? -19.312 3.264 -6.223 1 98 170 MET A CA 1
ATOM 1340 C C . MET A 1 170 ? -19.312 4.555 -7.039 1 98 170 MET A C 1
ATOM 1342 O O . MET A 1 170 ? -20 4.648 -8.055 1 98 170 MET A O 1
ATOM 1346 N N . ASN A 1 171 ? -18.547 5.523 -6.57 1 98.12 171 ASN A N 1
ATOM 1347 C CA . ASN A 1 171 ? -18.531 6.816 -7.25 1 98.12 171 ASN A CA 1
ATOM 1348 C C . ASN A 1 171 ? -17.25 7.02 -8.047 1 98.12 171 ASN A C 1
ATOM 1350 O O . ASN A 1 171 ? -16.906 8.148 -8.391 1 98.12 171 ASN A O 1
ATOM 1354 N N . GLY A 1 172 ? -16.484 6.012 -8.258 1 96.69 172 GLY A N 1
ATOM 1355 C CA . GLY A 1 172 ? -15.43 6.051 -9.266 1 96.69 172 GLY A CA 1
ATOM 1356 C C . GLY A 1 172 ? -14.039 5.992 -8.672 1 96.69 172 GLY A C 1
ATOM 1357 O O . GLY A 1 172 ? -13.055 5.863 -9.406 1 96.69 172 GLY A O 1
ATOM 1358 N N . ALA A 1 173 ? -13.922 6.09 -7.336 1 98.31 173 ALA A N 1
ATOM 1359 C CA . ALA A 1 173 ? -12.594 5.98 -6.734 1 98.31 173 ALA A CA 1
ATOM 1360 C C . ALA A 1 173 ? -11.992 4.602 -6.984 1 98.31 173 ALA A C 1
ATOM 1362 O O . ALA A 1 173 ? -12.695 3.592 -6.957 1 98.31 173 ALA A O 1
ATOM 1363 N N . GLU A 1 174 ? -10.672 4.527 -7.184 1 96.56 174 GLU A N 1
ATOM 1364 C CA . GLU A 1 174 ? -9.961 3.256 -7.266 1 96.56 174 GLU A CA 1
ATOM 1365 C C . GLU A 1 174 ? -9.961 2.537 -5.918 1 96.56 174 GLU A C 1
ATOM 1367 O O . GLU A 1 174 ? -10.172 1.324 -5.855 1 96.56 174 GLU A O 1
ATOM 1372 N N . LYS A 1 175 ? -9.742 3.195 -4.906 1 97.44 175 LYS A N 1
ATOM 1373 C CA . LYS A 1 175 ? -9.711 2.791 -3.506 1 97.44 175 LYS A CA 1
ATOM 1374 C C . LYS A 1 175 ? -9.57 4 -2.588 1 97.44 175 LYS A C 1
ATOM 1376 O O . LYS A 1 175 ? -9.477 5.137 -3.059 1 97.44 175 LYS A O 1
ATOM 1381 N N . PRO A 1 176 ? -9.648 3.838 -1.253 1 98.44 176 PRO A N 1
ATOM 1382 C CA . PRO A 1 176 ? -9.328 4.961 -0.371 1 98.44 176 PRO A CA 1
ATOM 1383 C C . PRO A 1 176 ? -7.883 5.441 -0.523 1 98.44 176 PRO A C 1
ATOM 1385 O O . PRO A 1 176 ? -6.996 4.645 -0.841 1 98.44 176 PRO A O 1
ATOM 1388 N N . ALA A 1 177 ? -7.656 6.68 -0.338 1 98.5 177 ALA A N 1
ATOM 1389 C CA . ALA A 1 177 ? -6.328 7.273 -0.465 1 98.5 177 ALA A CA 1
ATOM 1390 C C . ALA A 1 177 ? -5.379 6.723 0.595 1 98.5 177 ALA A C 1
ATOM 1392 O O . ALA A 1 177 ? -4.168 6.656 0.377 1 98.5 177 ALA A O 1
ATOM 1393 N N . PHE A 1 178 ? -5.863 6.402 1.714 1 97.69 178 PHE A N 1
ATOM 1394 C CA . PHE A 1 178 ? -5.184 5.828 2.867 1 97.69 178 PHE A CA 1
ATOM 1395 C C . PHE A 1 178 ? -6.168 5.094 3.768 1 97.69 178 PHE A C 1
ATOM 1397 O O . PHE A 1 178 ? -7.379 5.129 3.531 1 97.69 178 PHE A O 1
ATOM 1404 N N . ASP A 1 179 ? -5.672 4.34 4.723 1 96.75 179 ASP A N 1
ATOM 1405 C CA . ASP A 1 179 ? -6.578 3.633 5.621 1 96.75 179 ASP A CA 1
ATOM 1406 C C . ASP A 1 179 ? -7.512 4.605 6.34 1 96.75 179 ASP A C 1
ATOM 1408 O O . ASP A 1 179 ? -7.059 5.535 7.004 1 96.75 179 ASP A O 1
ATOM 1412 N N . THR A 1 180 ? -8.789 4.391 6.215 1 98.31 180 THR A N 1
ATOM 1413 C CA . THR A 1 180 ? -9.797 5.309 6.734 1 98.31 180 THR A CA 1
ATOM 1414 C C . THR A 1 180 ? -9.727 5.379 8.258 1 98.31 180 THR A C 1
ATOM 1416 O O . THR A 1 180 ? -9.688 4.348 8.93 1 98.31 180 THR A O 1
ATOM 1419 N N . ILE A 1 181 ? -9.656 6.547 8.773 1 98.12 181 ILE A N 1
ATOM 1420 C CA . ILE A 1 181 ? -9.617 6.789 10.211 1 98.12 181 ILE A CA 1
ATOM 1421 C C . ILE A 1 181 ? -11.016 7.141 10.711 1 98.12 181 ILE A C 1
ATOM 1423 O O . ILE A 1 181 ? -11.625 8.102 10.227 1 98.12 181 ILE A O 1
ATOM 1427 N N . ILE A 1 182 ? -11.555 6.414 11.516 1 98.56 182 ILE A N 1
ATOM 1428 C CA . ILE A 1 182 ? -12.727 6.672 12.336 1 98.56 182 ILE A CA 1
ATOM 1429 C C . ILE A 1 182 ? -12.398 6.387 13.805 1 98.56 182 ILE A C 1
ATOM 1431 O O . ILE A 1 182 ? -12.297 5.227 14.203 1 98.56 182 ILE A O 1
ATOM 1435 N N . ALA A 1 183 ? -12.227 7.363 14.562 1 98.12 183 ALA A N 1
ATOM 1436 C CA . ALA A 1 183 ? -11.828 7.227 15.961 1 98.12 183 ALA A CA 1
ATOM 1437 C C . ALA A 1 183 ? -12.797 7.957 16.891 1 98.12 183 ALA A C 1
ATOM 1439 O O . ALA A 1 183 ? -12.969 9.172 16.781 1 98.12 183 ALA A O 1
ATOM 1440 N N . SER A 1 184 ? -13.445 7.258 17.828 1 98.5 184 SER A N 1
ATOM 1441 C CA . SER A 1 184 ? -14.5 7.836 18.656 1 98.5 184 SER A CA 1
ATOM 1442 C C . SER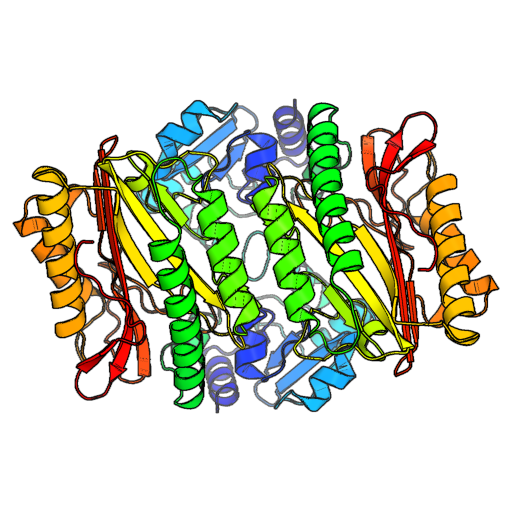 A 1 184 ? -14.117 7.84 20.125 1 98.5 184 SER A C 1
ATOM 1444 O O . SER A 1 184 ? -13.359 6.977 20.578 1 98.5 184 SER A O 1
ATOM 1446 N N . GLY A 1 185 ? -14.641 8.75 20.859 1 97.75 185 GLY A N 1
ATOM 1447 C CA . GLY A 1 185 ? -14.359 8.859 22.281 1 97.75 185 GLY A CA 1
ATOM 1448 C C . GLY A 1 185 ? -12.898 9.117 22.594 1 97.75 185 GLY A C 1
ATOM 1449 O O . GLY A 1 185 ? -12.297 10.031 22.031 1 97.75 185 GLY A O 1
ATOM 1450 N N . TRP A 1 186 ? -12.383 8.336 23.484 1 96.06 186 TRP A N 1
ATOM 1451 C CA . TRP A 1 186 ? -10.992 8.523 23.875 1 96.06 186 TRP A CA 1
ATOM 1452 C C . TRP A 1 186 ? -10.055 8.289 22.688 1 96.06 186 TRP A C 1
ATOM 1454 O O . TRP A 1 186 ? -8.969 8.867 22.625 1 96.06 186 TRP A O 1
ATOM 1464 N N . ARG A 1 187 ? -10.484 7.504 21.703 1 96.38 187 ARG A N 1
ATOM 1465 C CA . ARG A 1 187 ? -9.648 7.184 20.547 1 96.38 187 ARG A CA 1
ATOM 1466 C C . ARG A 1 187 ? -9.484 8.391 19.641 1 96.38 187 ARG A C 1
ATOM 1468 O O . ARG A 1 187 ? -8.57 8.438 18.812 1 96.38 187 ARG A O 1
ATOM 1475 N N . ALA A 1 188 ? -10.414 9.328 19.781 1 97.75 188 ALA A N 1
ATOM 1476 C CA . ALA A 1 188 ? -10.32 10.531 18.953 1 97.75 188 ALA A CA 1
ATOM 1477 C C . ALA A 1 188 ? -9.047 11.32 19.266 1 97.75 188 ALA A C 1
ATOM 1479 O O . ALA A 1 188 ? -8.664 12.211 18.516 1 97.75 188 ALA A O 1
ATOM 1480 N N . ALA A 1 189 ? -8.414 10.977 20.391 1 96.38 189 ALA A N 1
ATOM 1481 C CA . ALA A 1 189 ? -7.152 11.609 20.75 1 96.38 189 ALA A CA 1
ATOM 1482 C C . ALA A 1 189 ? -5.98 10.992 19.984 1 96.38 189 ALA A C 1
ATOM 1484 O O . ALA A 1 189 ? -4.852 11.477 20.078 1 96.38 189 ALA A O 1
ATOM 1485 N N . LEU A 1 190 ? -6.215 9.953 19.219 1 93 190 LEU A N 1
ATOM 1486 C CA . LEU A 1 190 ? -5.199 9.281 18.422 1 93 190 LEU A CA 1
ATOM 1487 C C . LEU A 1 190 ? -5.188 9.828 17 1 93 190 LEU A C 1
ATOM 1489 O O . LEU A 1 190 ? -6.074 9.508 16.203 1 93 190 LEU A O 1
ATOM 1493 N N . PRO A 1 191 ? -4.16 10.586 16.641 1 91.56 191 PRO A N 1
ATOM 1494 C CA . PRO A 1 191 ? -4.156 11.188 15.305 1 91.56 191 PRO A CA 1
ATOM 1495 C C . PRO A 1 191 ? -4.277 10.148 14.195 1 91.56 191 PRO A C 1
ATOM 1497 O O . PRO A 1 191 ? -4.77 10.461 13.109 1 91.56 191 PRO A O 1
ATOM 1500 N N . HIS A 1 192 ? -3.854 8.938 14.445 1 93.38 192 HIS A N 1
ATOM 1501 C CA . HIS A 1 192 ? -3.896 7.879 13.438 1 93.38 192 HIS A CA 1
ATOM 1502 C C . HIS A 1 192 ? -4.797 6.73 13.891 1 93.38 192 HIS A C 1
ATOM 1504 O O . HIS A 1 192 ? -4.477 5.562 13.656 1 93.38 192 HIS A O 1
ATOM 1510 N N . GLY A 1 193 ? -5.906 7.078 14.547 1 93.44 193 GLY A N 1
ATOM 1511 C CA . GLY A 1 193 ? -6.852 6.09 15.039 1 93.44 193 GLY A CA 1
ATOM 1512 C C . GLY A 1 193 ? -7.633 5.406 13.93 1 93.44 193 GLY A C 1
ATOM 1513 O O . GLY A 1 193 ? -8.766 5.793 13.641 1 93.44 193 GLY A O 1
ATOM 1514 N N . LEU A 1 194 ? -7.09 4.32 13.398 1 94.44 194 LEU A N 1
ATOM 1515 C CA . LEU A 1 194 ? -7.77 3.561 12.359 1 94.44 194 LEU A CA 1
ATOM 1516 C C . LEU A 1 194 ? -9.094 2.996 12.867 1 94.44 194 LEU A C 1
ATOM 1518 O O . LEU A 1 194 ? -9.195 2.607 14.039 1 94.44 194 LEU A O 1
ATOM 1522 N N . ALA A 1 195 ? -10.062 2.939 11.984 1 97.12 195 ALA A N 1
ATOM 1523 C CA . ALA A 1 195 ? -11.383 2.432 12.336 1 97.12 195 ALA A CA 1
ATOM 1524 C C . ALA A 1 195 ? -11.289 1.045 12.961 1 97.12 195 ALA A C 1
ATOM 1526 O O . ALA A 1 195 ? -10.625 0.155 12.422 1 97.12 195 ALA A O 1
ATOM 1527 N N . SER A 1 196 ? -11.977 0.869 14.102 1 95.38 196 SER A N 1
ATOM 1528 C CA . SER A 1 196 ? -11.859 -0.363 14.875 1 95.38 196 SER A CA 1
ATOM 1529 C C . SER A 1 196 ? -13.234 -0.948 15.188 1 95.38 196 SER A C 1
ATOM 1531 O O . SER A 1 196 ? -14.242 -0.53 14.609 1 95.38 196 SER A O 1
ATOM 1533 N N . ASP A 1 197 ? -13.164 -1.962 16.078 1 96.25 197 ASP A N 1
ATOM 1534 C CA . ASP A 1 197 ? -14.406 -2.605 16.516 1 96.25 197 ASP A CA 1
ATOM 1535 C C . ASP A 1 197 ? -15.062 -1.826 17.656 1 96.25 197 ASP A C 1
ATOM 1537 O O . ASP A 1 197 ? -16.141 -2.197 18.125 1 96.25 197 ASP A O 1
ATOM 1541 N N . LYS A 1 198 ? -14.406 -0.744 18.016 1 97 198 LYS A N 1
ATOM 1542 C CA . LYS A 1 198 ? -15.031 0.045 19.078 1 97 198 LYS A CA 1
ATOM 1543 C C . LYS A 1 198 ? -16.406 0.543 18.656 1 97 198 LYS A C 1
ATOM 1545 O O . LYS A 1 198 ? -16.594 1 17.516 1 97 198 LYS A O 1
ATOM 1550 N N . ARG A 1 199 ? -17.328 0.435 19.516 1 98.31 199 ARG A N 1
ATOM 1551 C CA . ARG A 1 199 ? -18.656 0.97 19.281 1 98.31 199 ARG A CA 1
ATOM 1552 C C . ARG A 1 199 ? -18.75 2.432 19.719 1 98.31 199 ARG A C 1
ATOM 1554 O O . ARG A 1 199 ? -18.281 2.801 20.781 1 98.31 199 ARG A O 1
ATOM 1561 N N . ILE A 1 200 ? -19.281 3.221 18.922 1 98.5 200 ILE A N 1
ATOM 1562 C CA . ILE A 1 200 ? -19.469 4.645 19.172 1 98.5 200 ILE A CA 1
ATOM 1563 C C . ILE A 1 200 ? -20.5 4.848 20.281 1 98.5 200 ILE A C 1
ATOM 1565 O O . ILE A 1 200 ? -21.531 4.176 20.297 1 98.5 200 ILE A O 1
ATOM 1569 N N . GLU A 1 201 ? -20.219 5.746 21.172 1 98.25 201 GLU A N 1
ATOM 1570 C CA . GLU A 1 201 ? -21.125 6.031 22.281 1 98.25 201 GLU A CA 1
ATOM 1571 C C . GLU A 1 201 ? -21.656 7.457 22.203 1 98.25 201 GLU A C 1
ATOM 1573 O O . GLU A 1 201 ? -21.047 8.328 21.594 1 98.25 201 GLU A O 1
ATOM 1578 N N . LYS A 1 202 ? -22.859 7.594 22.875 1 97.75 202 LYS A N 1
ATOM 1579 C CA . LYS A 1 202 ? -23.359 8.953 23.031 1 97.75 202 LYS A CA 1
ATOM 1580 C C . LYS A 1 202 ? -22.375 9.82 23.797 1 97.75 202 LYS A C 1
ATOM 1582 O O . LYS A 1 202 ? -21.812 9.391 24.812 1 97.75 202 LYS A O 1
ATOM 1587 N N . GLY A 1 203 ? -22.125 10.992 23.234 1 97.75 203 GLY A N 1
ATOM 1588 C CA . GLY A 1 203 ? -21.188 11.906 23.859 1 97.75 203 GLY A CA 1
ATOM 1589 C C . GLY A 1 203 ? -19.797 11.836 23.25 1 97.75 203 GLY A C 1
ATOM 1590 O O . GLY A 1 203 ? -18.953 12.695 23.5 1 97.75 203 GLY A O 1
ATOM 1591 N N . ASP A 1 204 ? -19.531 10.828 22.391 1 98.25 204 ASP A N 1
ATOM 1592 C CA . ASP A 1 204 ? -18.219 10.648 21.781 1 98.25 204 ASP A CA 1
ATOM 1593 C C . ASP A 1 204 ? -17.922 11.766 20.781 1 98.25 204 ASP A C 1
ATOM 1595 O O . ASP A 1 204 ? -18.797 12.156 20 1 98.25 204 ASP A O 1
ATOM 1599 N N . LEU A 1 205 ? -16.766 12.352 20.875 1 98.44 205 LEU A N 1
ATOM 1600 C CA . LEU A 1 205 ? -16.172 12.906 19.656 1 98.44 205 LEU A CA 1
ATOM 1601 C C . LEU A 1 205 ? -15.859 11.805 18.656 1 98.44 205 LEU A C 1
ATOM 1603 O O . LEU A 1 205 ? -15.367 10.742 19.031 1 98.44 205 LEU A O 1
ATOM 1607 N N . VAL A 1 206 ? -16.156 12.008 17.422 1 98.75 206 VAL A N 1
ATOM 1608 C CA . VAL A 1 206 ? -15.781 11.07 16.359 1 98.75 206 VAL A CA 1
ATOM 1609 C C . VAL A 1 206 ? -14.977 11.797 15.289 1 98.75 206 VAL A C 1
ATOM 1611 O O . VAL A 1 206 ? -15.5 12.641 14.562 1 98.75 206 VAL A O 1
ATOM 1614 N N . VAL A 1 207 ? -13.672 11.5 15.219 1 98.75 207 VAL A N 1
ATOM 1615 C CA . VAL A 1 207 ? -12.82 12.023 14.156 1 98.75 207 VAL A CA 1
ATOM 1616 C C . VAL A 1 207 ? -12.938 11.133 12.922 1 98.75 207 VAL A C 1
ATOM 1618 O O . VAL A 1 207 ? -12.766 9.914 13.008 1 98.75 207 VAL A O 1
ATOM 1621 N N . ILE A 1 208 ? -13.266 11.719 11.82 1 98.81 208 ILE A N 1
ATOM 1622 C CA . ILE A 1 208 ? -13.375 11.047 10.531 1 98.81 208 ILE A CA 1
ATOM 1623 C C . ILE A 1 208 ? -12.328 11.609 9.57 1 98.81 208 ILE A C 1
ATOM 1625 O O . ILE A 1 208 ? -12.43 12.766 9.141 1 98.81 208 ILE A O 1
ATOM 1629 N N . ASP A 1 209 ? -11.336 10.875 9.258 1 98.75 209 ASP A N 1
ATOM 1630 C CA . ASP A 1 209 ? -10.258 11.266 8.352 1 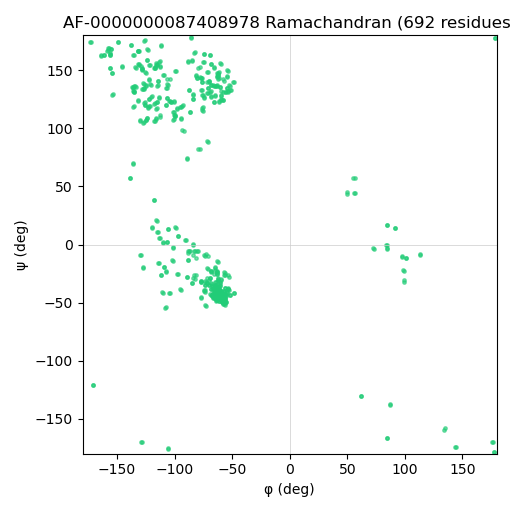98.75 209 ASP A CA 1
ATOM 1631 C C . ASP A 1 209 ? -10.148 10.297 7.18 1 98.75 209 ASP A C 1
ATOM 1633 O O . ASP A 1 209 ? -9.883 9.102 7.375 1 98.75 209 ASP A O 1
ATOM 1637 N N . GLU A 1 210 ? -10.328 10.812 5.992 1 98.75 210 GLU A N 1
ATOM 1638 C CA . GLU A 1 210 ? -10.422 9.945 4.82 1 98.75 210 GLU A CA 1
ATOM 1639 C C . GLU A 1 210 ? -10.023 10.695 3.549 1 98.75 210 GLU A C 1
ATOM 1641 O O . GLU A 1 210 ? -9.867 11.914 3.564 1 98.75 210 GLU A O 1
ATOM 1646 N N . GLY A 1 211 ? -9.844 9.953 2.523 1 98.81 211 GLY A N 1
ATOM 1647 C CA . GLY A 1 211 ? -9.602 10.445 1.174 1 98.81 211 GLY A CA 1
ATOM 1648 C C . GLY A 1 211 ? -9.867 9.398 0.106 1 98.81 211 GLY A C 1
ATOM 1649 O O . GLY A 1 211 ? -9.969 8.203 0.408 1 98.81 211 GLY A O 1
ATOM 1650 N N . ALA A 1 212 ? -10.008 9.852 -1.12 1 98.88 212 ALA A N 1
ATOM 1651 C CA . ALA A 1 212 ? -10.234 8.969 -2.266 1 98.88 212 ALA A CA 1
ATOM 1652 C C . ALA A 1 212 ? -9.055 9.023 -3.238 1 98.88 212 ALA A C 1
ATOM 1654 O O . ALA A 1 212 ? -8.461 10.086 -3.439 1 98.88 212 ALA A O 1
ATOM 1655 N N . LEU A 1 213 ? -8.719 7.934 -3.754 1 98.75 213 LEU A N 1
ATOM 1656 C CA . LEU A 1 213 ? -7.824 7.84 -4.902 1 98.75 213 LEU A CA 1
ATOM 1657 C C . LEU A 1 213 ? -8.617 7.738 -6.203 1 98.75 213 LEU A C 1
ATOM 1659 O O . LEU A 1 213 ? -9.383 6.793 -6.395 1 98.75 213 LEU A O 1
ATOM 1663 N N . TYR A 1 214 ? -8.438 8.695 -7.047 1 98.5 214 TYR A N 1
ATOM 1664 C CA . TYR A 1 214 ? -9.156 8.781 -8.312 1 98.5 214 TYR A CA 1
ATOM 1665 C C . TYR A 1 214 ? -8.219 9.148 -9.453 1 98.5 214 TYR A C 1
ATOM 1667 O O . TYR A 1 214 ? -7.578 10.203 -9.422 1 98.5 214 TYR A O 1
ATOM 1675 N N . ARG A 1 215 ? -8.102 8.25 -10.461 1 97.62 215 ARG A N 1
ATOM 1676 C CA . ARG A 1 215 ? -7.238 8.453 -11.617 1 97.62 215 ARG A CA 1
ATOM 1677 C C . ARG A 1 215 ? -5.832 8.859 -11.188 1 97.62 215 ARG A C 1
ATOM 1679 O O . ARG A 1 215 ? -5.297 9.859 -11.672 1 97.62 215 ARG A O 1
ATOM 1686 N N . HIS A 1 216 ? -5.328 8.219 -10.219 1 98.19 216 HIS A N 1
ATOM 1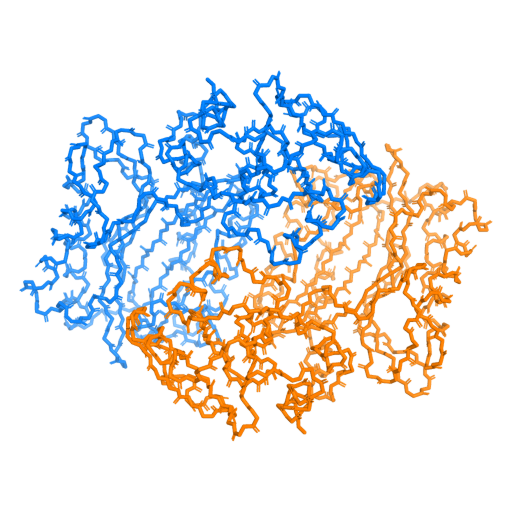687 C CA . HIS A 1 216 ? -3.951 8.266 -9.734 1 98.19 216 HIS A CA 1
ATOM 1688 C C . HIS A 1 216 ? -3.75 9.438 -8.773 1 98.19 216 HIS A C 1
ATOM 1690 O O . HIS A 1 216 ? -2.668 9.602 -8.203 1 98.19 216 HIS A O 1
ATOM 1696 N N . TYR A 1 217 ? -4.727 10.227 -8.508 1 98.88 217 TYR A N 1
ATOM 1697 C CA . TYR A 1 217 ? -4.57 11.383 -7.625 1 98.88 217 TYR A CA 1
ATOM 1698 C C . TYR A 1 217 ? -5.41 11.219 -6.367 1 98.88 217 TYR A C 1
ATOM 1700 O O . TYR A 1 217 ? -6.453 10.562 -6.387 1 98.88 217 TYR A O 1
ATOM 1708 N N . HIS A 1 218 ? -5 11.891 -5.293 1 98.88 218 HIS A N 1
ATOM 1709 C CA . HIS A 1 218 ? -5.562 11.672 -3.967 1 98.88 218 HIS A CA 1
ATOM 1710 C C . HIS A 1 218 ? -6.32 12.906 -3.48 1 98.88 218 HIS A C 1
ATOM 1712 O O . HIS A 1 218 ? -6.078 14.016 -3.955 1 98.88 218 HIS A O 1
ATOM 1718 N N . SER A 1 219 ? -7.188 12.672 -2.596 1 98.88 219 SER A N 1
ATOM 1719 C CA . SER A 1 219 ? -7.805 13.711 -1.771 1 98.88 219 SER A CA 1
ATOM 1720 C C . SER A 1 219 ? -7.59 13.43 -0.287 1 98.88 219 SER A C 1
ATOM 1722 O O . SER A 1 219 ? -7.133 12.352 0.089 1 98.88 219 SER A O 1
ATOM 1724 N N . ASP A 1 220 ? -7.871 14.391 0.528 1 98.88 220 ASP A N 1
ATOM 1725 C CA . ASP A 1 220 ? -7.734 14.289 1.978 1 98.88 220 ASP A CA 1
ATOM 1726 C C . ASP A 1 220 ? -8.695 15.242 2.686 1 98.88 220 ASP A C 1
ATOM 1728 O O . ASP A 1 220 ? -8.773 16.422 2.34 1 98.88 220 ASP A O 1
ATOM 1732 N N . THR A 1 221 ? -9.422 14.75 3.609 1 98.88 221 THR A N 1
ATOM 1733 C CA . THR A 1 221 ? -10.359 15.562 4.375 1 98.88 221 THR A CA 1
ATOM 1734 C C . THR A 1 221 ? -10.617 14.953 5.746 1 98.88 221 THR A C 1
ATOM 1736 O O . THR A 1 221 ? -10.461 13.742 5.93 1 98.88 221 THR A O 1
ATOM 1739 N N . THR A 1 222 ? -10.844 15.758 6.695 1 98.81 222 THR A N 1
ATOM 1740 C CA . THR A 1 222 ? -11.18 15.328 8.047 1 98.81 222 THR A CA 1
ATOM 1741 C C . THR A 1 222 ? -12.328 16.156 8.617 1 98.81 222 THR A C 1
ATOM 1743 O O . THR A 1 222 ? -12.359 17.375 8.438 1 98.81 222 THR A O 1
ATOM 1746 N N . ARG A 1 223 ? -13.266 15.555 9.219 1 98.88 223 ARG A N 1
ATOM 1747 C CA . ARG A 1 223 ? -14.281 16.188 10.055 1 98.88 223 ARG A CA 1
ATOM 1748 C C . ARG A 1 223 ? -14.367 15.516 11.422 1 98.88 223 ARG A C 1
ATOM 1750 O O . ARG A 1 223 ? -14 14.352 11.562 1 98.88 223 ARG A O 1
ATOM 1757 N N . THR A 1 224 ? -14.719 16.234 12.328 1 98.75 224 THR A N 1
ATOM 1758 C CA . THR A 1 224 ? -15.047 15.727 13.656 1 98.75 224 THR A CA 1
ATOM 1759 C C . THR A 1 224 ? -16.484 16.062 14.031 1 98.75 224 THR A C 1
ATOM 1761 O O . THR A 1 224 ? -16.953 17.188 13.781 1 98.75 224 THR A O 1
ATOM 1764 N N . ILE A 1 225 ? -17.188 15.125 14.602 1 98.56 225 ILE A N 1
ATOM 1765 C CA . ILE A 1 225 ? -18.531 15.391 15.086 1 98.56 225 ILE A CA 1
ATOM 1766 C C . ILE A 1 225 ? -18.688 14.875 16.516 1 98.56 225 ILE A C 1
ATOM 1768 O O . ILE A 1 225 ? -17.797 14.195 17.031 1 98.56 225 ILE A O 1
ATOM 1772 N N . VAL A 1 226 ? -19.766 15.289 17.172 1 98.25 226 VAL A N 1
ATOM 1773 C CA . VAL A 1 226 ? -20.125 14.758 18.469 1 98.25 226 VAL A CA 1
ATOM 1774 C C . VAL A 1 226 ? -21.438 13.977 18.359 1 98.25 226 VAL A C 1
ATOM 1776 O O . VAL A 1 226 ? -22.406 14.461 17.781 1 98.25 226 VAL A O 1
ATOM 1779 N N . VAL A 1 227 ? -21.453 12.781 18.797 1 98 227 VAL A N 1
ATOM 1780 C CA . VAL A 1 227 ? -22.688 12.016 18.844 1 98 227 VAL A CA 1
ATOM 1781 C C . VAL A 1 227 ? -23.562 12.492 20 1 98 227 VAL A C 1
ATOM 1783 O O . VAL A 1 227 ? -23.203 12.328 21.156 1 98 227 VAL A O 1
ATOM 1786 N N . GLY A 1 228 ? -24.656 13.023 19.703 1 95.94 228 GLY A N 1
ATOM 1787 C CA . GLY A 1 228 ? -25.453 13.711 20.703 1 95.94 228 GLY A CA 1
ATOM 1788 C C . GLY A 1 228 ? -25.078 15.172 20.875 1 95.94 228 GLY A C 1
ATOM 1789 O O . GLY A 1 228 ? -24.891 15.883 19.891 1 95.94 228 GLY A O 1
ATOM 1790 N N . SER A 1 229 ? -25.031 15.641 22.219 1 96.44 229 SER A N 1
ATOM 1791 C CA . SER A 1 229 ? -24.719 17.047 22.484 1 96.44 229 SER A CA 1
ATOM 1792 C C . SER A 1 229 ? -23.312 17.188 23.047 1 96.44 229 SER A C 1
ATOM 1794 O O . SER A 1 229 ? -22.906 16.438 23.938 1 96.44 229 SER A O 1
ATOM 1796 N N . PRO A 1 230 ? -22.609 18.109 22.531 1 97.56 230 PRO A N 1
ATOM 1797 C CA . PRO A 1 230 ? -21.266 18.312 23.062 1 97.56 230 PRO A CA 1
ATOM 1798 C C . PRO A 1 230 ? -21.266 18.922 24.453 1 97.56 230 PRO A C 1
ATOM 1800 O O . PRO A 1 230 ? -22.141 19.719 24.797 1 97.56 230 PRO A O 1
ATOM 1803 N N . ASN A 1 231 ? -20.297 18.609 25.281 1 97.19 231 ASN A N 1
ATOM 1804 C CA . ASN A 1 231 ? -20.062 19.328 26.531 1 97.19 231 ASN A CA 1
ATOM 1805 C C . ASN A 1 231 ? -19.188 20.547 26.328 1 97.19 231 ASN A C 1
ATOM 1807 O O . ASN A 1 231 ? -18.766 20.828 25.203 1 97.19 231 ASN A O 1
ATOM 1811 N N . GLU A 1 232 ? -18.922 21.281 27.328 1 97.88 232 GLU A N 1
ATOM 1812 C CA . GLU A 1 232 ? -18.25 22.562 27.219 1 97.88 232 GLU A CA 1
ATOM 1813 C C . GLU A 1 232 ? -16.797 22.391 26.734 1 97.88 232 GLU A C 1
ATOM 1815 O O . GLU A 1 232 ? -16.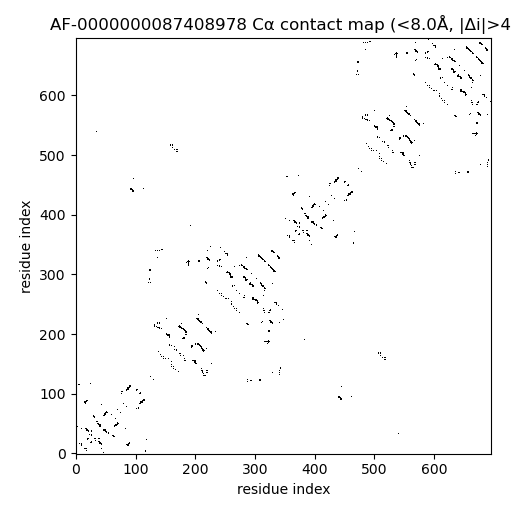312 23.172 25.922 1 97.88 232 GLU A O 1
ATOM 1820 N N . LYS A 1 233 ? -16.141 21.406 27.281 1 97.88 233 LYS A N 1
ATOM 1821 C CA . LYS A 1 233 ? -14.758 21.172 26.891 1 97.88 233 LYS A CA 1
ATOM 1822 C C . LYS A 1 233 ? -14.664 20.766 25.422 1 97.88 233 LYS A C 1
ATOM 1824 O O . LYS A 1 233 ? -13.75 21.188 24.703 1 97.88 233 LYS A O 1
ATOM 1829 N N . GLN A 1 234 ? -15.547 19.891 24.984 1 98.31 234 GLN A N 1
ATOM 1830 C CA . GLN A 1 234 ? -15.609 19.484 23.578 1 98.31 234 GLN A CA 1
ATOM 1831 C C . GLN A 1 234 ? -15.836 20.688 22.672 1 98.31 234 GLN A C 1
ATOM 1833 O O . GLN A 1 234 ? -15.188 20.812 21.625 1 98.31 234 GLN A O 1
ATOM 1838 N N . LYS A 1 235 ? -16.703 21.578 23.047 1 98.31 235 LYS A N 1
ATOM 1839 C CA . LYS A 1 235 ? -16.953 22.781 22.266 1 98.31 235 LYS A CA 1
ATOM 1840 C C . LYS A 1 235 ? -15.703 23.656 22.203 1 98.31 235 LYS A C 1
ATOM 1842 O O . LYS A 1 235 ? -15.359 24.188 21.141 1 98.31 235 LYS A O 1
ATOM 1847 N N . ASP A 1 236 ? -15.141 23.75 23.344 1 98.31 236 ASP A N 1
ATOM 1848 C CA . ASP A 1 236 ? -13.969 24.609 23.453 1 98.31 236 ASP A CA 1
ATOM 1849 C C . ASP A 1 236 ? -12.875 24.172 22.484 1 98.31 236 ASP A C 1
ATOM 1851 O O . ASP A 1 236 ? -12.367 24.984 21.703 1 98.31 236 ASP A O 1
ATOM 1855 N N . ILE A 1 237 ? -12.555 22.906 22.516 1 98.5 237 ILE A N 1
ATOM 1856 C CA . ILE A 1 237 ? -11.461 22.453 21.656 1 98.5 237 ILE A CA 1
ATOM 1857 C C . ILE A 1 237 ? -11.93 22.422 20.188 1 98.5 237 ILE A C 1
ATOM 1859 O O . ILE A 1 237 ? -11.141 22.672 19.281 1 98.5 237 ILE A O 1
ATOM 1863 N N . TYR A 1 238 ? -13.219 22.141 19.969 1 98.69 238 TYR A N 1
ATOM 1864 C CA . TYR A 1 238 ? -13.75 22.172 18.609 1 98.69 238 TYR A CA 1
ATOM 1865 C C . TYR A 1 238 ? -13.617 23.547 18 1 98.69 238 TYR A C 1
ATOM 1867 O O . TYR A 1 238 ? -13.109 23.703 16.891 1 98.69 238 TYR A O 1
ATOM 1875 N N . TYR A 1 239 ? -14.008 24.547 18.672 1 98.5 239 TYR A N 1
ATOM 1876 C CA . TYR A 1 239 ? -14.016 25.891 18.125 1 98.5 239 TYR A CA 1
ATOM 1877 C C . TYR A 1 239 ? -12.594 26.438 17.984 1 98.5 239 TYR A C 1
ATOM 1879 O O . TYR A 1 239 ? -12.305 27.203 17.078 1 98.5 239 TYR A O 1
ATOM 1887 N N . ALA A 1 240 ? -11.711 26.031 18.922 1 98.81 240 ALA A N 1
ATOM 1888 C CA . ALA A 1 240 ? -10.305 26.375 18.766 1 98.81 240 ALA A CA 1
ATOM 1889 C C . ALA A 1 240 ? -9.766 25.844 17.438 1 98.81 240 ALA A C 1
ATOM 1891 O O . ALA A 1 240 ? -9.141 26.578 16.672 1 98.81 240 ALA A O 1
ATOM 1892 N N . VAL A 1 241 ? -10.055 24.562 17.125 1 98.88 241 VAL A N 1
ATOM 1893 C CA . VAL A 1 241 ? -9.57 23.922 15.906 1 98.88 241 VAL A CA 1
ATOM 1894 C C . VAL A 1 241 ? -10.258 24.547 14.695 1 98.88 241 VAL A C 1
ATOM 1896 O O . VAL A 1 241 ? -9.617 24.797 13.664 1 98.88 241 VAL A O 1
ATOM 1899 N N . LEU A 1 242 ? -11.562 24.766 14.789 1 98.88 242 LEU A N 1
ATOM 1900 C CA . LEU A 1 242 ? -12.312 25.359 13.695 1 98.88 242 LEU A CA 1
ATOM 1901 C C . LEU A 1 242 ? -11.75 26.734 13.328 1 98.88 242 LEU A C 1
ATOM 1903 O O . LEU A 1 242 ? -11.547 27.016 12.148 1 98.88 242 LEU A O 1
ATOM 1907 N N . GLU A 1 243 ? -11.547 27.562 14.32 1 98.81 243 GLU A N 1
ATOM 1908 C CA . GLU A 1 243 ? -10.984 28.891 14.055 1 98.81 243 GLU A CA 1
ATOM 1909 C C . GLU A 1 243 ? -9.602 28.781 13.414 1 98.81 243 GLU A C 1
ATOM 1911 O O . GLU A 1 243 ? -9.305 29.5 12.461 1 98.81 243 GLU A O 1
ATOM 1916 N N . ALA A 1 244 ? -8.773 27.906 13.992 1 98.88 244 ALA A N 1
ATOM 1917 C CA . ALA A 1 244 ? -7.438 27.719 13.43 1 98.88 244 ALA A CA 1
ATOM 1918 C C . ALA A 1 244 ? -7.516 27.281 11.969 1 98.88 244 ALA A C 1
ATOM 1920 O O . ALA A 1 244 ? -6.77 27.797 11.125 1 98.88 244 ALA A O 1
ATOM 1921 N N . GLN A 1 245 ? -8.375 26.328 11.68 1 98.88 245 GLN A N 1
ATOM 1922 C CA . GLN A 1 245 ? -8.547 25.812 10.328 1 98.88 245 GLN A CA 1
ATOM 1923 C C . GLN A 1 245 ? -9.031 26.906 9.375 1 98.88 245 GLN A C 1
ATOM 1925 O O . GLN A 1 245 ? -8.484 27.062 8.281 1 98.88 245 GLN A O 1
ATOM 1930 N N . ARG A 1 246 ? -10.031 27.672 9.758 1 98.69 246 ARG A N 1
ATOM 1931 C CA . ARG A 1 246 ? -10.578 28.75 8.938 1 98.69 246 ARG A CA 1
ATOM 1932 C C . ARG A 1 246 ? -9.531 29.812 8.664 1 98.69 246 ARG A C 1
ATOM 1934 O O . ARG A 1 246 ? -9.367 30.25 7.52 1 98.69 246 ARG A O 1
ATOM 1941 N N . LYS A 1 247 ? -8.844 30.203 9.664 1 98.75 247 LYS A N 1
ATOM 1942 C CA . LYS A 1 247 ? -7.809 31.219 9.508 1 98.75 247 LYS A CA 1
ATOM 1943 C C . LYS A 1 247 ? -6.691 30.734 8.586 1 98.75 247 LYS A C 1
ATOM 1945 O O . LYS A 1 247 ? -6.145 31.5 7.801 1 98.75 247 LYS A O 1
ATOM 1950 N N . GLY A 1 248 ? -6.324 29.453 8.781 1 98.81 248 GLY A N 1
ATOM 1951 C CA . GLY A 1 248 ? -5.332 28.859 7.891 1 98.81 248 GLY A CA 1
ATOM 1952 C C . GLY A 1 248 ? -5.742 28.922 6.43 1 98.81 248 GLY A C 1
ATOM 1953 O O . GLY A 1 248 ? -4.957 29.328 5.574 1 98.81 248 GLY A O 1
ATOM 1954 N N . VAL A 1 249 ? -6.965 28.516 6.148 1 98.75 249 VAL A N 1
ATOM 1955 C CA . VAL A 1 249 ? -7.477 28.516 4.781 1 98.75 249 VAL A CA 1
ATOM 1956 C C . VAL A 1 249 ? -7.523 29.938 4.242 1 98.75 249 VAL A C 1
ATOM 1958 O O . VAL A 1 249 ? -7.102 30.188 3.111 1 98.75 249 VAL A O 1
ATOM 1961 N N . GLU A 1 250 ? -7.973 30.844 5.027 1 98.44 250 GLU A N 1
ATOM 1962 C CA . GLU A 1 250 ? -8.133 32.219 4.609 1 98.44 250 GLU A CA 1
ATOM 1963 C C . GLU A 1 250 ? -6.781 32.906 4.359 1 98.44 250 GLU A C 1
ATOM 1965 O O . GLU A 1 250 ? -6.648 33.719 3.467 1 98.44 250 GLU A O 1
ATOM 1970 N N . ALA A 1 251 ? -5.809 32.531 5.094 1 98.44 251 ALA A N 1
ATOM 1971 C CA . ALA A 1 251 ? -4.504 33.188 5.035 1 98.44 251 ALA A CA 1
ATOM 1972 C C . ALA A 1 251 ? -3.654 32.625 3.902 1 98.44 251 ALA A C 1
ATOM 1974 O O . ALA A 1 251 ? -2.76 33.312 3.393 1 98.44 251 ALA A O 1
ATOM 1975 N N . ALA A 1 252 ? -3.846 31.406 3.539 1 98.75 252 ALA A N 1
ATOM 1976 C CA . ALA A 1 252 ? -3.01 30.734 2.551 1 98.75 252 ALA A CA 1
ATOM 1977 C C . ALA A 1 252 ? -3.049 31.453 1.209 1 98.75 252 ALA A C 1
ATOM 1979 O O . ALA A 1 252 ? -4.121 31.656 0.634 1 98.75 252 ALA A O 1
ATOM 1980 N N . ARG A 1 253 ? -1.904 31.797 0.74 1 98.38 253 ARG A N 1
ATOM 1981 C CA . ARG A 1 253 ? -1.797 32.562 -0.508 1 98.38 253 ARG A CA 1
ATOM 1982 C C . ARG A 1 253 ? -0.375 32.5 -1.059 1 98.38 253 ARG A C 1
ATOM 1984 O O . ARG A 1 253 ? 0.565 32.156 -0.332 1 98.38 253 ARG A O 1
ATOM 1991 N N . PRO A 1 254 ? -0.234 32.844 -2.371 1 98.44 254 PRO A N 1
ATOM 1992 C CA . PRO A 1 254 ? 1.121 32.875 -2.928 1 98.44 254 PRO A CA 1
ATOM 1993 C C . PRO A 1 254 ? 2.029 33.844 -2.17 1 98.44 254 PRO A C 1
ATOM 1995 O O . PRO A 1 254 ? 1.592 34.938 -1.773 1 98.44 254 PRO A O 1
ATOM 1998 N N . GLY A 1 255 ? 3.266 33.469 -2 1 98 255 GLY A N 1
ATOM 1999 C CA . GLY A 1 255 ? 4.234 34.312 -1.332 1 98 255 GLY A CA 1
ATOM 2000 C C . GLY A 1 255 ? 4.445 33.938 0.126 1 98 255 GLY A C 1
ATOM 2001 O O . GLY A 1 255 ? 5.523 34.188 0.678 1 98 255 GLY A O 1
ATOM 2002 N N . MET A 1 256 ? 3.383 33.438 0.773 1 98.12 256 MET A N 1
ATOM 2003 C CA . MET A 1 256 ? 3.506 32.938 2.137 1 98.12 256 MET A CA 1
ATOM 2004 C C . MET A 1 256 ? 4.301 31.641 2.162 1 98.12 256 MET A C 1
ATOM 2006 O O . MET A 1 256 ? 4.152 30.797 1.271 1 98.12 256 MET A O 1
ATOM 2010 N N . THR A 1 257 ? 5.148 31.469 3.121 1 98.69 257 THR A N 1
ATOM 2011 C CA . THR A 1 257 ? 5.863 30.203 3.213 1 98.69 257 THR A CA 1
ATOM 2012 C C . THR A 1 257 ? 5.031 29.156 3.965 1 98.69 257 THR A C 1
ATOM 2014 O O . THR A 1 257 ? 4.141 29.516 4.742 1 98.69 257 THR A O 1
ATOM 2017 N N . ALA A 1 258 ? 5.316 27.891 3.762 1 98.81 258 ALA A N 1
ATOM 2018 C CA . ALA A 1 258 ? 4.668 26.812 4.496 1 98.81 258 ALA A CA 1
ATOM 2019 C C . ALA A 1 258 ? 4.859 26.984 6.004 1 98.81 258 ALA A C 1
ATOM 2021 O O . ALA A 1 258 ? 3.93 26.75 6.781 1 98.81 258 ALA A O 1
ATOM 2022 N N . LYS A 1 259 ? 6.02 27.391 6.375 1 98.69 259 LYS A N 1
ATOM 2023 C CA . LYS A 1 259 ? 6.348 27.625 7.777 1 98.69 259 LYS A CA 1
ATOM 2024 C C . LYS A 1 259 ? 5.488 28.75 8.359 1 98.69 259 LYS A C 1
ATOM 2026 O O . LYS A 1 259 ? 4.98 28.625 9.477 1 98.69 259 LYS A O 1
ATOM 2031 N N . GLU A 1 260 ? 5.355 29.828 7.633 1 98.81 260 GLU A N 1
ATOM 2032 C CA . GLU A 1 260 ? 4.527 30.938 8.086 1 98.81 260 GLU A CA 1
ATOM 2033 C C . GLU A 1 260 ? 3.076 30.516 8.281 1 98.81 260 GLU A C 1
ATOM 2035 O O . GLU A 1 260 ? 2.432 30.906 9.258 1 98.81 260 GLU A O 1
ATOM 2040 N N . LEU A 1 261 ? 2.592 29.766 7.332 1 98.88 261 LEU A N 1
ATOM 2041 C CA . LEU A 1 261 ? 1.222 29.266 7.426 1 98.88 261 LEU A CA 1
ATOM 2042 C C . LEU A 1 261 ? 1.049 28.375 8.648 1 98.88 261 LEU A C 1
ATOM 2044 O O . LEU A 1 261 ? 0.07 28.5 9.383 1 98.88 261 LEU A O 1
ATOM 2048 N N . ASP A 1 262 ? 1.99 27.484 8.852 1 98.88 262 ASP A N 1
ATOM 2049 C CA . ASP A 1 262 ? 1.963 26.609 10.031 1 98.88 262 ASP A CA 1
ATOM 2050 C C . ASP A 1 262 ? 1.983 27.438 11.32 1 98.88 262 ASP A C 1
ATOM 2052 O O . ASP A 1 262 ? 1.257 27.141 12.266 1 98.88 262 ASP A O 1
ATOM 2056 N N . THR A 1 263 ? 2.82 28.438 11.344 1 98.81 263 THR A N 1
ATOM 2057 C CA . THR A 1 263 ? 2.936 29.297 12.508 1 98.81 263 THR A CA 1
ATOM 2058 C C . THR A 1 263 ? 1.597 29.953 12.828 1 98.81 263 THR A C 1
ATOM 2060 O O . THR A 1 263 ? 1.156 29.953 13.977 1 98.81 263 THR A O 1
ATOM 2063 N N . LEU A 1 264 ? 1.025 30.484 11.82 1 98.75 264 LEU A N 1
ATOM 2064 C CA . LEU A 1 264 ? -0.255 31.156 11.984 1 98.75 264 LEU A CA 1
ATOM 2065 C C . LEU A 1 264 ? -1.291 30.234 12.602 1 98.75 264 LEU A C 1
ATOM 2067 O O . LEU A 1 264 ? -1.984 30.609 13.555 1 98.75 264 LEU A O 1
ATOM 2071 N N . VAL A 1 265 ? -1.403 29.031 12.109 1 98.88 265 VAL A N 1
ATOM 2072 C CA . VAL A 1 265 ? -2.383 28.062 12.562 1 98.88 265 VAL A CA 1
ATOM 2073 C C . VAL A 1 265 ? -2.061 27.625 13.992 1 98.88 265 VAL A C 1
ATOM 2075 O O . VAL A 1 265 ? -2.949 27.578 14.844 1 98.88 265 VAL A O 1
ATOM 2078 N N . ARG A 1 266 ? -0.82 27.359 14.273 1 98.62 266 ARG A N 1
ATOM 2079 C CA . ARG A 1 266 ? -0.374 26.953 15.602 1 98.62 266 ARG A CA 1
ATOM 2080 C C . ARG A 1 266 ? -0.638 28.047 16.625 1 98.62 266 ARG A C 1
ATOM 2082 O O . ARG A 1 266 ? -0.974 27.75 17.781 1 98.62 266 ARG A O 1
ATOM 2089 N N . ASP A 1 267 ? -0.413 29.266 16.234 1 98.69 267 ASP A N 1
ATOM 2090 C CA . ASP A 1 267 ? -0.586 30.391 17.156 1 98.69 267 ASP A CA 1
ATOM 2091 C C . ASP A 1 267 ? -2.039 30.5 17.609 1 98.69 267 ASP A C 1
ATOM 2093 O O . ASP A 1 267 ? -2.309 30.828 18.766 1 98.69 267 ASP A O 1
ATOM 2097 N N . VAL A 1 268 ? -2.998 30.281 16.703 1 98.75 268 VAL A N 1
ATOM 2098 C CA . VAL A 1 268 ? -4.41 30.328 17.078 1 98.75 268 VAL A CA 1
ATOM 2099 C C . VAL A 1 268 ? -4.695 29.281 18.156 1 98.75 268 VAL A C 1
ATOM 2101 O O . VAL A 1 268 ? -5.328 29.594 19.172 1 98.75 268 VAL A O 1
ATOM 2104 N N . ILE A 1 269 ? -4.23 28.062 17.969 1 98.75 269 ILE A N 1
ATOM 2105 C CA . ILE A 1 269 ? -4.469 26.984 18.922 1 98.75 269 ILE A CA 1
ATOM 2106 C C . ILE A 1 269 ? -3.783 27.297 20.25 1 98.75 269 ILE A C 1
ATOM 2108 O O . ILE A 1 269 ? -4.348 27.062 21.312 1 98.75 269 ILE A O 1
ATOM 2112 N N . LYS A 1 270 ? -2.596 27.859 20.172 1 98.5 270 LYS A N 1
ATOM 2113 C CA . LYS A 1 270 ? -1.856 28.266 21.359 1 98.5 270 LYS A CA 1
ATOM 2114 C C . LYS A 1 270 ? -2.629 29.312 22.156 1 98.5 270 LYS A C 1
ATOM 2116 O O . LYS A 1 270 ? -2.635 29.297 23.375 1 98.5 270 LYS A O 1
ATOM 2121 N N . GLU A 1 271 ? -3.203 30.234 21.5 1 98.38 271 GLU A N 1
ATOM 2122 C CA . GLU A 1 271 ? -3.967 31.312 22.141 1 98.38 271 GLU A CA 1
ATOM 2123 C C . GLU A 1 271 ? -5.129 30.734 22.953 1 98.38 271 GLU A C 1
ATOM 2125 O O . GLU A 1 271 ? -5.535 31.328 23.953 1 98.38 271 GLU A O 1
ATOM 2130 N N . TYR A 1 272 ? -5.652 29.625 22.516 1 98.25 272 TYR A N 1
ATOM 2131 C CA . TYR A 1 272 ? -6.738 28.969 23.234 1 98.25 272 TYR A CA 1
ATOM 2132 C C . TYR A 1 272 ? -6.195 28.125 24.375 1 98.25 272 TYR A C 1
ATOM 2134 O O . TYR A 1 272 ? -6.965 27.547 25.141 1 98.25 272 TYR A O 1
ATOM 2142 N N . GLY A 1 273 ? -4.832 28.031 24.469 1 98.31 273 GLY A N 1
ATOM 2143 C CA . GLY A 1 273 ? -4.211 27.328 25.578 1 98.31 273 GLY A CA 1
ATOM 2144 C C . GLY A 1 273 ? -3.957 25.859 25.266 1 98.31 273 GLY A C 1
ATOM 2145 O O . GLY A 1 273 ? -3.658 25.078 26.172 1 98.31 273 GLY A O 1
ATOM 2146 N N . TYR A 1 274 ? -4.035 25.438 23.969 1 98.5 274 TYR A N 1
ATOM 2147 C CA . TYR A 1 274 ? -3.934 24.016 23.656 1 98.5 274 TYR A CA 1
ATOM 2148 C C . TYR A 1 274 ? -2.695 23.734 22.812 1 98.5 274 TYR A C 1
ATOM 2150 O O . TYR A 1 274 ? -2.625 22.719 22.109 1 98.5 274 TYR A O 1
ATOM 2158 N N . GLY A 1 275 ? -1.701 24.594 22.812 1 98 275 GLY A N 1
ATOM 2159 C CA . GLY A 1 275 ? -0.519 24.469 21.969 1 98 275 GLY A CA 1
ATOM 2160 C C . GLY A 1 275 ? 0.177 23.141 22.109 1 98 275 GLY A C 1
ATOM 2161 O O . GLY A 1 275 ? 0.603 22.547 21.109 1 98 275 GLY A O 1
ATOM 2162 N N . ASP A 1 276 ? 0.247 22.578 23.312 1 96.62 276 ASP A N 1
ATOM 2163 C CA . ASP A 1 276 ? 0.971 21.344 23.594 1 96.62 276 ASP A CA 1
ATOM 2164 C C . ASP A 1 276 ? 0.215 20.125 23.062 1 96.62 276 ASP A C 1
ATOM 2166 O O . ASP A 1 276 ? 0.771 19.031 22.969 1 96.62 276 ASP A O 1
ATOM 2170 N N . TYR A 1 277 ? -0.994 20.328 22.625 1 97.25 277 TYR A N 1
ATOM 2171 C CA . TYR A 1 277 ? -1.845 19.203 22.219 1 97.25 277 TYR A CA 1
ATOM 2172 C C . TYR A 1 277 ? -2.053 19.203 20.719 1 97.25 277 TYR A C 1
ATOM 2174 O O . TYR A 1 277 ? -2.834 18.391 20.188 1 97.25 277 TYR A O 1
ATOM 2182 N N . PHE A 1 278 ? -1.427 20.156 20.031 1 97.38 278 PHE A N 1
ATOM 2183 C CA . PHE A 1 278 ? -1.303 20.125 18.578 1 97.38 278 PHE A CA 1
ATOM 2184 C C . PHE A 1 278 ? 0.003 19.469 18.172 1 97.38 278 PHE A C 1
ATOM 2186 O O . PHE A 1 278 ? 1.019 20.141 17.984 1 97.38 278 PHE A O 1
ATOM 2193 N N . ILE A 1 279 ? -0.026 18.156 17.797 1 93.5 279 ILE A N 1
ATOM 2194 C CA . ILE A 1 279 ? 1.183 17.344 17.875 1 93.5 279 ILE A CA 1
ATOM 2195 C C . ILE A 1 279 ? 1.6 16.922 16.469 1 93.5 279 ILE A C 1
ATOM 2197 O O . ILE A 1 279 ? 2.354 15.953 16.312 1 93.5 279 ILE A O 1
ATOM 2201 N N . HIS A 1 280 ? 1.046 17.438 15.492 1 93.75 280 HIS A N 1
ATOM 2202 C CA . HIS A 1 280 ? 1.445 17.188 14.117 1 93.75 280 HIS A CA 1
ATOM 2203 C C . HIS A 1 280 ? 1.455 18.469 13.297 1 93.75 280 HIS A C 1
ATOM 2205 O O . HIS A 1 280 ? 1.082 19.531 13.789 1 93.75 280 HIS A O 1
ATOM 2211 N N . SER A 1 281 ? 1.967 18.359 12.078 1 96.38 281 SER A N 1
ATOM 2212 C CA . SER A 1 281 ? 2.039 19.531 11.211 1 96.38 281 SER A CA 1
ATOM 2213 C C . SER A 1 281 ? 0.649 19.984 10.766 1 96.38 281 SER A C 1
ATOM 2215 O O . SER A 1 281 ? -0.319 19.219 10.891 1 96.38 281 SER A O 1
ATOM 2217 N N . THR A 1 282 ? 0.588 21.172 10.297 1 98.56 282 THR A N 1
ATOM 2218 C CA . THR A 1 282 ? -0.672 21.766 9.852 1 98.56 282 THR A CA 1
ATOM 2219 C C . THR A 1 282 ? -1.165 21.078 8.578 1 98.56 282 THR A C 1
ATOM 2221 O O . THR A 1 282 ? -2.367 21.031 8.312 1 98.56 282 THR A O 1
ATOM 2224 N N . GLY A 1 283 ? -0.167 20.594 7.828 1 98.62 283 GLY A N 1
ATOM 2225 C CA . GLY A 1 283 ? -0.634 19.953 6.605 1 98.62 283 GLY A CA 1
ATOM 2226 C C . GLY A 1 283 ? 0.495 19.484 5.711 1 98.62 283 GLY A C 1
ATOM 2227 O O . GLY A 1 283 ? 1.642 19.375 6.152 1 98.62 283 GLY A O 1
ATOM 2228 N N . HIS A 1 284 ? 0.117 19.094 4.512 1 98.69 284 HIS A N 1
ATOM 2229 C CA . HIS A 1 284 ? 1.042 18.578 3.506 1 98.69 284 HIS A CA 1
ATOM 2230 C C . HIS A 1 284 ? 0.485 18.766 2.1 1 98.69 284 HIS A C 1
ATOM 2232 O O . HIS A 1 284 ? -0.705 19.031 1.929 1 98.69 284 HIS A O 1
ATOM 2238 N N . GLY A 1 285 ? 1.413 18.641 1.137 1 98.75 285 GLY A N 1
ATOM 2239 C CA . GLY A 1 285 ? 0.96 18.578 -0.244 1 98.75 285 GLY A CA 1
ATOM 2240 C C . GLY A 1 285 ? 0.206 17.312 -0.565 1 98.75 285 GLY A C 1
ATOM 2241 O O . GLY A 1 285 ? 0.395 16.281 0.096 1 98.75 285 GLY A O 1
ATOM 2242 N N . VAL A 1 286 ? -0.656 17.359 -1.59 1 98.75 286 VAL A N 1
ATOM 2243 C CA . VAL A 1 286 ? -1.446 16.219 -2.059 1 98.75 286 VAL A CA 1
ATOM 2244 C C . VAL A 1 286 ? -1.389 16.156 -3.582 1 98.75 286 VAL A C 1
ATOM 2246 O O . VAL A 1 286 ? -1.428 17.172 -4.262 1 98.75 286 VAL A O 1
ATOM 2249 N N . GLY A 1 287 ? -1.22 15.031 -4.133 1 98.69 287 GLY A N 1
ATOM 2250 C CA . GLY A 1 287 ? -1.185 14.789 -5.566 1 98.69 287 GLY A CA 1
ATOM 2251 C C . GLY A 1 287 ? -1.183 13.312 -5.922 1 98.69 287 GLY A C 1
ATOM 2252 O O . GLY A 1 287 ? -2.074 12.57 -5.508 1 98.69 287 GLY A O 1
ATOM 2253 N N . LEU A 1 288 ? -0.151 12.875 -6.621 1 98.75 288 LEU A N 1
ATOM 2254 C CA . LEU A 1 288 ? -0.01 11.477 -6.992 1 98.75 288 LEU A CA 1
ATOM 2255 C C . LEU A 1 288 ? 0.245 10.609 -5.766 1 98.75 288 LEU A C 1
ATOM 2257 O O . LEU A 1 288 ? 0.015 9.398 -5.797 1 98.75 288 LEU A O 1
ATOM 2261 N N . GLN A 1 289 ? 0.737 11.242 -4.746 1 98.31 289 GLN A N 1
ATOM 2262 C CA . GLN A 1 289 ? 0.853 10.633 -3.422 1 98.31 289 GLN A CA 1
ATOM 2263 C C . GLN A 1 289 ? 0.009 11.391 -2.398 1 98.31 289 GLN A C 1
ATOM 2265 O O . GLN A 1 289 ? -0.224 12.594 -2.541 1 98.31 289 GLN A O 1
ATOM 2270 N N . ILE A 1 290 ? -0.421 10.664 -1.379 1 98.44 290 ILE A N 1
ATOM 2271 C CA . ILE A 1 290 ? -1.267 11.273 -0.356 1 98.44 290 ILE A CA 1
ATOM 2272 C C . ILE A 1 290 ? -0.482 12.344 0.393 1 98.44 290 ILE A C 1
ATOM 2274 O O . ILE A 1 290 ? -1.037 13.383 0.766 1 98.44 290 ILE A O 1
ATOM 2278 N N . HIS A 1 291 ? 0.799 12.109 0.633 1 97.56 291 HIS A N 1
ATOM 2279 C CA . HIS A 1 291 ? 1.706 13.086 1.221 1 97.56 291 HIS A CA 1
ATOM 2280 C C . HIS A 1 291 ? 2.766 13.531 0.217 1 97.56 291 HIS A C 1
ATOM 2282 O O . HIS A 1 291 ? 3.627 12.734 -0.173 1 97.56 291 HIS A O 1
ATOM 2288 N N . GLU A 1 292 ? 2.729 14.695 -0.245 1 97 292 GLU A N 1
ATOM 2289 C CA . GLU A 1 292 ? 3.707 15.328 -1.121 1 97 292 GLU A CA 1
ATOM 2290 C C . GLU A 1 292 ? 4.195 16.656 -0.535 1 97 292 GLU A C 1
ATOM 2292 O O . GLU A 1 292 ? 3.787 17.047 0.562 1 97 292 GLU A O 1
ATOM 2297 N N . TRP A 1 293 ? 5.086 17.219 -1.179 1 97.25 293 TRP A N 1
ATOM 2298 C CA . TRP A 1 293 ? 5.559 18.547 -0.786 1 97.25 293 TRP A CA 1
ATOM 2299 C C . TRP A 1 293 ? 4.602 19.625 -1.262 1 97.25 293 TRP A C 1
ATOM 2301 O O . TRP A 1 293 ? 3.873 19.438 -2.24 1 97.25 293 TRP A O 1
ATOM 2311 N N . PRO A 1 294 ? 4.613 20.656 -0.535 1 98.31 294 PRO A N 1
ATOM 2312 C CA . PRO A 1 294 ? 5.383 21.016 0.661 1 98.31 294 PRO A CA 1
ATOM 2313 C C . PRO A 1 294 ? 4.77 20.453 1.943 1 98.31 294 PRO A C 1
ATOM 2315 O O . PRO A 1 294 ? 3.646 19.938 1.924 1 98.31 294 PRO A O 1
ATOM 2318 N N . ARG A 1 295 ? 5.535 20.469 2.93 1 98 295 ARG A N 1
ATOM 2319 C CA . ARG A 1 295 ? 5.016 20.234 4.273 1 98 295 ARG A CA 1
ATOM 2320 C C . ARG A 1 295 ? 4.645 21.547 4.953 1 98 295 ARG A C 1
ATOM 2322 O O . ARG A 1 295 ? 5.484 22.453 5.09 1 98 295 ARG A O 1
ATOM 2329 N N . VAL A 1 296 ? 3.406 21.688 5.316 1 98.69 296 VAL A N 1
ATOM 2330 C CA . VAL A 1 296 ? 3.006 22.875 6.07 1 98.69 296 VAL A CA 1
ATOM 2331 C C . VAL A 1 296 ? 3.396 22.703 7.539 1 98.69 296 VAL A C 1
ATOM 2333 O O . VAL A 1 296 ? 2.564 22.344 8.367 1 98.69 296 VAL A O 1
ATOM 2336 N N . SER A 1 297 ? 4.609 22.984 7.801 1 98 297 SER A N 1
ATOM 2337 C CA . SER A 1 297 ? 5.219 22.734 9.102 1 98 297 SER A CA 1
ATOM 2338 C C . SER A 1 297 ? 6.297 23.766 9.414 1 98 297 SER A C 1
ATOM 2340 O O . SER A 1 297 ? 6.695 24.547 8.539 1 98 297 SER A O 1
ATOM 2342 N N . GLN A 1 298 ? 6.816 23.672 10.617 1 97.12 298 GLN A N 1
ATOM 2343 C CA . GLN A 1 298 ? 7.848 24.609 11.062 1 97.12 298 GLN A CA 1
ATOM 2344 C C . GLN A 1 298 ? 9.172 24.328 10.367 1 97.12 298 GLN A C 1
ATOM 2346 O O . GLN A 1 298 ? 10.086 25.172 10.406 1 97.12 298 GLN A O 1
ATOM 2351 N N . GLN A 1 299 ? 9.266 23.25 9.633 1 94.94 299 GLN A N 1
ATOM 2352 C CA . GLN A 1 299 ? 10.555 22.844 9.086 1 94.94 299 GLN A CA 1
ATOM 2353 C C . GLN A 1 299 ? 10.617 23.109 7.582 1 94.94 299 GLN A C 1
ATOM 2355 O O . GLN A 1 299 ? 11.594 22.734 6.922 1 94.94 299 GLN A O 1
ATOM 2360 N N . ASP A 1 300 ? 9.633 23.656 7.031 1 97.75 300 ASP A N 1
ATOM 2361 C CA . ASP A 1 300 ? 9.586 23.828 5.582 1 97.75 300 ASP A CA 1
ATOM 2362 C C . ASP A 1 300 ? 9.398 25.297 5.211 1 97.75 300 ASP A C 1
ATOM 2364 O O . ASP A 1 300 ? 8.359 25.891 5.5 1 97.75 300 ASP A O 1
ATOM 2368 N N . ASP A 1 301 ? 10.352 25.859 4.512 1 98.12 301 ASP A N 1
ATOM 2369 C CA . ASP A 1 301 ? 10.328 27.281 4.129 1 98.12 301 ASP A CA 1
ATOM 2370 C C . ASP A 1 301 ? 9.852 27.453 2.691 1 98.12 301 ASP A C 1
ATOM 2372 O O . ASP A 1 301 ? 10.023 28.516 2.1 1 98.12 301 ASP A O 1
ATOM 2376 N N . THR A 1 302 ? 9.266 26.438 2.119 1 98.38 302 THR A N 1
ATOM 2377 C CA . THR A 1 302 ? 8.789 26.531 0.745 1 98.38 302 THR A CA 1
ATOM 2378 C C . THR A 1 302 ? 7.75 27.641 0.604 1 98.38 302 THR A C 1
ATOM 2380 O O . THR A 1 302 ? 6.82 27.734 1.406 1 98.38 302 THR A O 1
ATOM 2383 N N . GLU A 1 303 ? 7.965 28.484 -0.334 1 98.56 303 GLU A N 1
ATOM 2384 C CA . GLU A 1 303 ? 6.977 29.516 -0.645 1 98.56 303 GLU A CA 1
ATOM 2385 C C . GLU A 1 303 ? 5.797 28.938 -1.415 1 98.56 303 GLU A C 1
ATOM 2387 O O . GLU A 1 303 ? 5.98 28.219 -2.396 1 98.56 303 GLU A O 1
ATOM 2392 N N . LEU A 1 304 ? 4.613 29.203 -0.948 1 98.75 304 LEU A N 1
ATOM 2393 C CA . LEU A 1 304 ? 3.406 28.75 -1.637 1 98.75 304 LEU A CA 1
ATOM 2394 C C . LEU A 1 304 ? 3.262 29.453 -2.986 1 98.75 304 LEU A C 1
ATOM 2396 O O . LEU A 1 304 ? 3.549 30.641 -3.107 1 98.75 304 LEU A O 1
ATOM 2400 N N . LYS A 1 305 ? 2.893 28.719 -3.979 1 98.75 305 LYS A N 1
ATOM 2401 C CA . LYS A 1 305 ? 2.711 29.219 -5.34 1 98.75 305 LYS A CA 1
ATOM 2402 C C . LYS A 1 305 ? 1.41 28.703 -5.945 1 98.75 305 LYS A C 1
ATOM 2404 O O . LYS A 1 305 ? 0.925 27.625 -5.562 1 98.75 305 LYS A O 1
ATOM 2409 N N . PRO A 1 306 ? 0.895 29.547 -6.898 1 98.75 306 PRO A N 1
ATOM 2410 C CA . PRO A 1 306 ? -0.291 29.031 -7.594 1 98.75 306 PRO A CA 1
ATOM 2411 C C . PRO A 1 306 ? -0.08 27.641 -8.18 1 98.75 306 PRO A C 1
ATOM 2413 O O . PRO A 1 306 ? 0.984 27.359 -8.742 1 98.75 306 PRO A O 1
ATOM 2416 N N . GLY A 1 307 ? -1.08 26.781 -8.016 1 98.69 307 GLY A N 1
ATOM 2417 C CA . GLY A 1 307 ? -1.009 25.438 -8.539 1 98.69 307 GLY A CA 1
ATOM 2418 C C . GLY A 1 307 ? -0.657 24.406 -7.48 1 98.69 307 GLY A C 1
ATOM 2419 O O . GLY A 1 307 ? -0.769 23.203 -7.719 1 98.69 307 GLY A O 1
ATOM 2420 N N . MET A 1 308 ? -0.232 24.844 -6.309 1 98.88 308 MET A N 1
ATOM 2421 C CA . MET A 1 308 ? 0.023 23.922 -5.211 1 98.88 308 MET A CA 1
ATOM 2422 C C . MET A 1 308 ? -1.283 23.469 -4.562 1 98.88 308 MET A C 1
ATOM 2424 O O . MET A 1 308 ? -2.207 24.266 -4.402 1 98.88 308 MET A O 1
ATOM 2428 N N . VAL A 1 309 ? -1.437 22.219 -4.332 1 98.94 309 VAL A N 1
ATOM 2429 C CA . VAL A 1 309 ? -2.539 21.641 -3.566 1 98.94 309 VAL A CA 1
ATOM 2430 C C . VAL A 1 309 ? -2.029 21.156 -2.215 1 98.94 309 VAL A C 1
ATOM 2432 O O . VAL A 1 309 ? -1.138 20.297 -2.154 1 98.94 309 VAL A O 1
ATOM 2435 N N . ILE A 1 310 ? -2.543 21.672 -1.108 1 98.94 310 ILE A N 1
ATOM 2436 C CA . ILE A 1 310 ? -2.082 21.312 0.229 1 98.94 310 ILE A CA 1
ATOM 2437 C C . ILE A 1 310 ? -3.283 21.109 1.147 1 98.94 310 ILE A C 1
ATOM 2439 O O . ILE A 1 310 ? -4.406 21.5 0.815 1 98.94 310 ILE A O 1
ATOM 2443 N N . THR A 1 311 ? -3.074 20.469 2.256 1 98.88 311 THR A N 1
ATOM 2444 C CA . THR A 1 311 ? -4.098 20.344 3.285 1 98.88 311 THR A CA 1
ATOM 2445 C C . THR A 1 311 ? -3.881 21.359 4.398 1 98.88 311 THR A C 1
ATOM 2447 O O . THR A 1 311 ? -2.75 21.781 4.645 1 98.88 311 THR A O 1
ATOM 2450 N N . ILE A 1 312 ? -4.906 21.797 5.004 1 98.88 312 ILE A N 1
ATOM 2451 C CA . ILE A 1 312 ? -4.914 22.5 6.281 1 98.88 312 ILE A CA 1
ATOM 2452 C C . ILE A 1 312 ? -5.684 21.688 7.316 1 98.88 312 ILE A C 1
ATOM 2454 O O . ILE A 1 312 ? -6.914 21.609 7.273 1 98.88 312 ILE A O 1
ATOM 2458 N N . GLU A 1 313 ? -4.938 21.094 8.211 1 98.88 313 GLU A N 1
ATOM 2459 C CA . GLU A 1 313 ? -5.578 20.078 9.039 1 98.88 313 GLU A CA 1
ATOM 2460 C C . GLU A 1 313 ? -5.125 20.188 10.492 1 98.88 313 GLU A C 1
ATOM 2462 O O . GLU A 1 313 ? -4.676 19.203 11.086 1 98.88 313 GLU A O 1
ATOM 2467 N N . PRO A 1 314 ? -5.332 21.375 11.109 1 98.81 314 PRO A N 1
ATOM 2468 C CA . PRO A 1 314 ? -5.016 21.469 12.531 1 98.81 314 PRO A CA 1
ATOM 2469 C C . PRO A 1 314 ? -5.82 20.484 13.383 1 98.81 314 PRO A C 1
ATOM 2471 O O . PRO A 1 314 ? -6.891 20.047 12.961 1 98.81 314 PRO A O 1
ATOM 2474 N N . GLY A 1 315 ? -5.238 20.172 14.539 1 98.62 315 GLY A N 1
ATOM 2475 C CA . GLY A 1 315 ? -5.91 19.281 15.477 1 98.62 315 GLY A CA 1
ATOM 2476 C C . GLY A 1 315 ? -5.453 19.469 16.906 1 98.62 315 GLY A C 1
ATOM 2477 O O . GLY A 1 315 ? -4.379 20.016 17.156 1 98.62 315 GLY A O 1
ATOM 2478 N N . ILE A 1 316 ? -6.316 19.172 17.812 1 98.69 316 ILE A N 1
ATOM 2479 C CA . ILE A 1 316 ? -6.035 19.094 19.25 1 98.69 316 ILE A CA 1
ATOM 2480 C C . ILE A 1 316 ? -6.332 17.703 19.766 1 98.69 316 ILE A C 1
ATOM 2482 O O . ILE A 1 316 ? -7.434 17.172 19.562 1 98.69 316 ILE A O 1
ATOM 2486 N N . TYR A 1 317 ? -5.395 17.094 20.422 1 98 317 TYR A N 1
ATOM 2487 C CA . TYR A 1 317 ? -5.539 15.727 20.906 1 98 317 TYR A CA 1
ATOM 2488 C C . TYR A 1 317 ? -5.281 15.664 22.406 1 98 317 TYR A C 1
ATOM 2490 O O . TYR A 1 317 ? -4.141 15.805 22.859 1 98 317 TYR A O 1
ATOM 2498 N N . LEU A 1 318 ? -6.301 15.492 23.125 1 97.56 318 LEU A N 1
ATOM 2499 C CA . LEU A 1 318 ? -6.227 15.391 24.578 1 97.56 318 LEU A CA 1
ATOM 2500 C C . LEU A 1 318 ? -6.266 13.938 25.031 1 97.56 318 LEU A C 1
ATOM 2502 O O . LEU A 1 318 ? -7.309 13.281 24.953 1 97.56 318 LEU A O 1
ATOM 2506 N N . PRO A 1 319 ? -5.152 13.461 25.531 1 93.38 319 PRO A N 1
ATOM 2507 C CA . PRO A 1 319 ? -5.113 12.055 25.953 1 93.38 319 PRO A CA 1
ATOM 2508 C C . PRO A 1 319 ? -6.266 11.672 26.875 1 93.38 319 PRO A C 1
ATOM 2510 O O . PRO A 1 319 ? -6.598 12.422 27.797 1 93.38 319 PRO A O 1
ATOM 2513 N N . LYS A 1 320 ? -6.918 10.539 26.578 1 91.62 320 LYS A N 1
ATOM 2514 C CA . LYS A 1 320 ? -7.969 9.906 27.375 1 91.62 320 LYS A CA 1
ATOM 2515 C C . LYS A 1 320 ? -9.273 10.688 27.297 1 91.62 320 LYS A C 1
ATOM 2517 O O . LYS A 1 320 ? -10.273 10.305 27.891 1 91.62 320 LYS A O 1
ATOM 2522 N N . PHE A 1 321 ? -9.305 11.789 26.641 1 96.31 321 PHE A N 1
ATOM 2523 C CA . PHE A 1 321 ? -10.5 12.602 26.469 1 96.31 321 PHE A CA 1
ATOM 2524 C C . PHE A 1 321 ? -11.023 12.516 25.047 1 96.31 321 PHE A C 1
ATOM 2526 O O . PHE A 1 321 ? -12.195 12.211 24.828 1 96.31 321 PHE A O 1
ATOM 2533 N N . GLY A 1 322 ? -10.25 12.773 24.125 1 97.38 322 GLY A N 1
ATOM 2534 C CA . GLY A 1 322 ? -10.602 12.844 22.719 1 97.38 322 GLY A CA 1
ATOM 2535 C C . GLY A 1 322 ? -9.844 13.93 21.969 1 97.38 322 GLY A C 1
ATOM 2536 O O . GLY A 1 322 ? -8.875 14.484 22.484 1 97.38 322 GLY A O 1
ATOM 2537 N N . GLY A 1 323 ? -10.219 14.086 20.75 1 98.06 323 GLY A N 1
ATOM 2538 C CA . GLY A 1 323 ? -9.562 15.102 19.938 1 98.06 323 GLY A CA 1
ATOM 2539 C C . GLY A 1 323 ? -10.43 15.586 18.781 1 98.06 323 GLY A C 1
ATOM 2540 O O . GLY A 1 323 ? -11.516 15.055 18.562 1 98.06 323 GLY A O 1
ATOM 2541 N N . VAL A 1 324 ? -9.984 16.672 18.281 1 98.75 324 VAL A N 1
ATOM 2542 C CA . VAL A 1 324 ? -10.641 17.297 17.125 1 98.75 324 VAL A CA 1
ATOM 2543 C C . VAL A 1 324 ? -9.617 17.547 16.031 1 98.75 324 VAL A C 1
ATOM 2545 O O . VAL A 1 324 ? -8.492 17.969 16.297 1 98.75 324 VAL A O 1
ATOM 2548 N N . ARG A 1 325 ? -9.938 17.234 14.859 1 98.81 325 ARG A N 1
ATOM 2549 C CA . ARG A 1 325 ? -9.227 17.609 13.641 1 98.81 325 ARG A CA 1
ATOM 2550 C C . ARG A 1 325 ? -10.211 18.047 12.555 1 98.81 325 ARG A C 1
ATOM 2552 O O . ARG A 1 325 ? -11.258 17.422 12.367 1 98.81 325 ARG A O 1
ATOM 2559 N N . ILE A 1 326 ? -9.992 19.078 11.961 1 98.88 326 ILE A N 1
ATOM 2560 C CA . ILE A 1 326 ? -10.742 19.578 10.805 1 98.88 326 ILE A CA 1
ATOM 2561 C C . ILE A 1 326 ? -9.781 19.859 9.656 1 98.88 326 ILE A C 1
ATOM 2563 O O . ILE A 1 326 ? -8.805 20.594 9.82 1 98.88 326 ILE A O 1
ATOM 2567 N N . GLU A 1 327 ? -10.039 19.234 8.562 1 98.88 327 GLU A N 1
ATOM 2568 C CA . GLU A 1 327 ? -9.078 19.297 7.457 1 98.88 327 GLU A CA 1
ATOM 2569 C C . GLU A 1 327 ? -9.789 19.531 6.129 1 98.88 327 GLU A C 1
ATOM 2571 O O . GLU A 1 327 ? -10.82 18.922 5.848 1 98.88 327 GLU A O 1
ATOM 2576 N N . ASP A 1 328 ? -9.242 20.422 5.34 1 98.88 328 ASP A N 1
ATOM 2577 C CA . ASP A 1 328 ? -9.609 20.547 3.936 1 98.88 328 ASP A CA 1
ATOM 2578 C C . ASP A 1 328 ? -8.375 20.453 3.035 1 98.88 328 ASP A C 1
ATOM 2580 O O . ASP A 1 328 ? -7.273 20.812 3.443 1 98.88 328 ASP A O 1
ATOM 2584 N N . THR A 1 329 ? -8.609 19.922 1.895 1 98.94 329 THR A N 1
ATOM 2585 C CA . THR A 1 329 ? -7.68 20.078 0.78 1 98.94 329 THR A CA 1
ATOM 2586 C C . THR A 1 329 ? -7.941 21.391 0.046 1 98.94 329 THR A C 1
ATOM 2588 O O . THR A 1 329 ? -9.078 21.688 -0.323 1 98.94 329 THR A O 1
ATOM 2591 N N . ILE A 1 330 ? -6.867 22.188 -0.161 1 98.94 330 ILE A N 1
ATOM 2592 C CA . ILE A 1 330 ? -7.07 23.484 -0.791 1 98.94 330 ILE A CA 1
ATOM 2593 C C . ILE A 1 330 ? -6.113 23.641 -1.971 1 98.94 330 ILE A C 1
ATOM 2595 O O . ILE A 1 330 ? -5.055 23.016 -2.006 1 98.94 330 ILE A O 1
ATOM 2599 N N . LEU A 1 331 ? -6.512 24.391 -2.926 1 98.94 331 LEU A N 1
ATOM 2600 C CA . LEU A 1 331 ? -5.703 24.828 -4.062 1 98.94 331 LEU A CA 1
ATOM 2601 C C . LEU A 1 331 ? -5.211 26.25 -3.869 1 98.94 331 LEU A C 1
ATOM 2603 O O . LEU A 1 331 ? -6.004 27.156 -3.592 1 98.94 331 LEU A O 1
ATOM 2607 N N . ILE A 1 332 ? -3.91 26.469 -3.916 1 98.94 332 ILE A N 1
ATOM 2608 C CA . ILE A 1 332 ? -3.377 27.812 -3.939 1 98.94 332 ILE A CA 1
ATOM 2609 C C . ILE A 1 332 ? -3.562 28.422 -5.332 1 98.94 332 ILE A C 1
ATOM 2611 O O . ILE A 1 332 ? -3.047 27.891 -6.316 1 98.94 332 ILE A O 1
ATOM 2615 N N . THR A 1 333 ? -4.312 29.469 -5.414 1 98.5 333 THR A N 1
ATOM 2616 C CA . THR A 1 333 ? -4.516 30.188 -6.664 1 98.5 333 THR A CA 1
ATOM 2617 C C . THR A 1 333 ? -3.738 31.516 -6.664 1 98.5 333 THR A C 1
ATOM 2619 O O . THR A 1 333 ? -2.984 31.797 -5.73 1 98.5 333 THR A O 1
ATOM 2622 N N . GLU A 1 334 ? -3.92 32.281 -7.719 1 98 334 GLU A N 1
ATOM 2623 C CA . GLU A 1 334 ? -3.23 33.562 -7.82 1 98 334 GLU A CA 1
ATOM 2624 C C . GLU A 1 334 ? -3.715 34.531 -6.75 1 98 334 GLU A C 1
ATOM 2626 O O . GLU A 1 334 ? -2.988 35.469 -6.363 1 98 334 GLU A O 1
ATOM 2631 N N . ASN A 1 335 ? -4.949 34.344 -6.254 1 95.56 335 ASN A N 1
ATOM 2632 C CA . ASN A 1 335 ? -5.59 35.312 -5.395 1 95.56 335 ASN A CA 1
ATOM 2633 C C . ASN A 1 335 ? -5.926 34.75 -4.023 1 95.56 335 ASN A C 1
ATOM 2635 O O . ASN A 1 335 ? -6.738 35.312 -3.289 1 95.56 335 ASN A O 1
ATOM 2639 N N . GLY A 1 336 ? -5.355 33.656 -3.742 1 97.56 336 GLY A N 1
ATOM 2640 C CA . GLY A 1 336 ? -5.656 33.031 -2.463 1 97.56 336 GLY A CA 1
ATOM 2641 C C . GLY A 1 336 ? -5.926 31.547 -2.576 1 97.56 336 GLY A C 1
ATOM 2642 O O . GLY A 1 336 ? -5.504 30.906 -3.539 1 97.56 336 GLY A O 1
ATOM 2643 N N . ALA A 1 337 ? -6.613 31.016 -1.536 1 98 337 ALA A N 1
ATOM 2644 C CA . ALA A 1 337 ? -6.848 29.578 -1.475 1 98 337 ALA A CA 1
ATOM 2645 C C . ALA A 1 337 ? -8.289 29.25 -1.852 1 98 337 ALA A C 1
ATOM 2647 O O . ALA A 1 337 ? -9.211 30 -1.543 1 98 337 ALA A O 1
ATOM 2648 N N . GLU A 1 338 ? -8.453 28.203 -2.533 1 98.5 338 GLU A N 1
ATOM 2649 C CA . GLU A 1 338 ? -9.758 27.625 -2.846 1 98.5 338 GLU A CA 1
ATOM 2650 C C . GLU A 1 338 ? -9.93 26.25 -2.189 1 98.5 338 GLU A C 1
ATOM 2652 O O . GLU A 1 338 ? -9.102 25.359 -2.385 1 98.5 338 GLU A O 1
ATOM 2657 N N . ARG A 1 339 ? -10.984 26.141 -1.378 1 98.62 339 ARG A N 1
ATOM 2658 C CA . ARG A 1 339 ? -11.289 24.828 -0.811 1 98.62 339 ARG A CA 1
ATOM 2659 C C . ARG A 1 339 ? -11.766 23.859 -1.889 1 98.62 339 ARG A C 1
ATOM 2661 O O . ARG A 1 339 ? -12.68 24.172 -2.65 1 98.62 339 ARG A O 1
ATOM 2668 N N . LEU A 1 340 ? -11.125 22.688 -1.949 1 98.88 340 LEU A N 1
ATOM 2669 C CA . LEU A 1 340 ? -11.539 21.672 -2.904 1 98.88 340 LEU A CA 1
ATOM 2670 C C . LEU A 1 340 ? -12.5 20.672 -2.258 1 98.88 340 LEU A C 1
ATOM 2672 O O . LEU A 1 340 ? -13.367 20.109 -2.932 1 98.88 340 LEU A O 1
ATOM 2676 N N . THR A 1 341 ? -12.273 20.297 -0.978 1 98.69 341 THR A N 1
ATOM 2677 C CA . THR A 1 341 ? -13.273 19.562 -0.206 1 98.69 341 THR A CA 1
ATOM 2678 C C . THR A 1 341 ? -14.328 20.516 0.361 1 98.69 341 THR A C 1
ATOM 2680 O O . THR A 1 341 ? -14.008 21.625 0.787 1 98.69 341 THR A O 1
ATOM 2683 N N . LYS A 1 342 ? -15.602 20.047 0.449 1 97.88 342 LYS A N 1
ATOM 2684 C CA . LYS A 1 342 ? -16.656 21.047 0.615 1 97.88 342 LYS A CA 1
ATOM 2685 C C . LYS A 1 342 ? -17.578 20.688 1.783 1 97.88 342 LYS A C 1
ATOM 2687 O O . LYS A 1 342 ? -18.453 21.469 2.146 1 97.88 342 LYS A O 1
ATOM 2692 N N . THR A 1 343 ? -17.438 19.516 2.338 1 97.75 343 THR A N 1
ATOM 2693 C CA . THR A 1 343 ? -18.281 19.188 3.471 1 97.75 343 THR A CA 1
ATOM 2694 C C . THR A 1 343 ? -18.172 20.234 4.562 1 97.75 343 THR A C 1
ATOM 2696 O O . THR A 1 343 ? -17.094 20.766 4.812 1 97.75 343 THR A O 1
ATOM 2699 N N . GLU A 1 344 ? -19.297 20.484 5.227 1 96.81 344 GLU A N 1
ATOM 2700 C CA . GLU A 1 344 ? -19.344 21.531 6.23 1 96.81 344 GLU A CA 1
ATOM 2701 C C . GLU A 1 344 ? -18.391 21.25 7.391 1 96.81 344 GLU A C 1
ATOM 2703 O O . GLU A 1 344 ? -18.203 20.078 7.762 1 96.81 344 GLU A O 1
ATOM 2708 N N . ARG A 1 345 ? -17.797 22.281 8.016 1 94.94 345 ARG A N 1
ATOM 2709 C CA . ARG A 1 345 ? -16.797 22.172 9.07 1 94.94 345 ARG A CA 1
ATOM 2710 C C . ARG A 1 345 ? -17.422 22.406 10.445 1 94.94 345 ARG A C 1
ATOM 2712 O O . ARG A 1 345 ? -16.812 22.094 11.469 1 94.94 345 ARG A O 1
ATOM 2719 N N . GLU A 1 346 ? -18.641 22.953 10.414 1 94.31 346 GLU A N 1
ATOM 2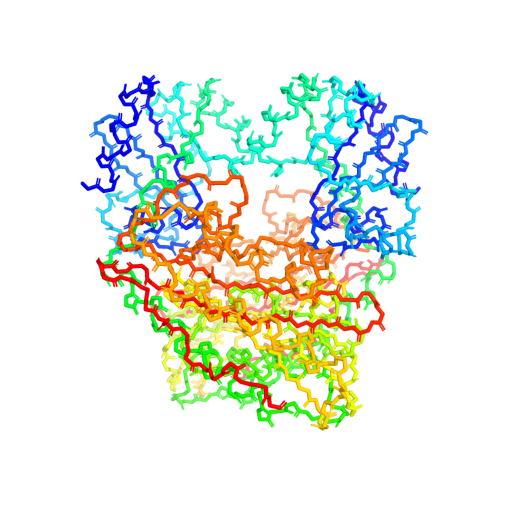720 C CA . GLU A 1 346 ? -19.25 23.359 11.672 1 94.31 346 GLU A CA 1
ATOM 2721 C C . GLU A 1 346 ? -19.547 22.156 12.562 1 94.31 346 GLU A C 1
ATOM 2723 O O . GLU A 1 346 ? -19.734 21.047 12.055 1 94.31 346 GLU A O 1
ATOM 2728 N N . LEU A 1 347 ? -19.531 22.438 13.828 1 93.25 347 LEU A N 1
ATOM 2729 C CA . LEU A 1 347 ? -19.828 21.391 14.812 1 93.25 347 LEU A CA 1
ATOM 2730 C C . LEU A 1 347 ? -21.234 20.844 14.617 1 93.25 347 LEU A C 1
ATOM 2732 O O . LEU A 1 347 ? -22.188 21.609 14.5 1 93.25 347 LEU A O 1
ATOM 2736 N N . ILE A 1 348 ? -21.312 19.547 14.414 1 85.25 348 ILE A N 1
ATOM 2737 C CA . ILE A 1 348 ? -22.578 18.828 14.281 1 85.25 348 ILE A CA 1
ATOM 2738 C C . ILE A 1 348 ? -22.828 18 15.539 1 85.25 348 ILE A C 1
ATOM 2740 O O . ILE A 1 348 ? -21.953 17.25 15.977 1 85.25 348 ILE A O 1
ATOM 2744 N N . MET B 1 1 ? 13.742 -18.906 19.984 1 85.56 1 MET B N 1
ATOM 2745 C CA . MET B 1 1 ? 12.82 -17.797 19.766 1 85.56 1 MET B CA 1
ATOM 2746 C C . MET B 1 1 ? 13.203 -17.016 18.516 1 85.56 1 MET B C 1
ATOM 2748 O O . MET B 1 1 ? 14.32 -17.156 18 1 85.56 1 MET B O 1
ATOM 2752 N N . ARG B 1 2 ? 12.297 -16.312 17.844 1 94.75 2 ARG B N 1
ATOM 2753 C CA . ARG B 1 2 ? 12.477 -15.547 16.609 1 94.75 2 ARG B CA 1
ATOM 2754 C C . ARG B 1 2 ? 13.703 -14.641 16.703 1 94.75 2 ARG B C 1
ATOM 2756 O O . ARG B 1 2 ? 14.547 -14.633 15.812 1 94.75 2 ARG B O 1
ATOM 2763 N N . ILE B 1 3 ? 13.891 -14.008 17.859 1 97.56 3 ILE B N 1
ATOM 2764 C CA . ILE B 1 3 ? 14.984 -13.062 18.047 1 97.56 3 ILE B CA 1
ATOM 2765 C C . ILE B 1 3 ? 16.312 -13.812 18.156 1 97.56 3 ILE B C 1
ATOM 2767 O O . ILE B 1 3 ? 17.344 -13.328 17.688 1 97.56 3 ILE B O 1
ATOM 2771 N N . ASP B 1 4 ? 16.297 -15 18.766 1 97.06 4 ASP B N 1
ATOM 2772 C CA . ASP B 1 4 ? 17.516 -15.797 18.906 1 97.06 4 ASP B CA 1
ATOM 2773 C C . ASP B 1 4 ? 18.094 -16.172 17.547 1 97.06 4 ASP B C 1
ATOM 2775 O O . ASP B 1 4 ? 19.312 -16.219 17.359 1 97.06 4 ASP B O 1
ATOM 2779 N N . ARG B 1 5 ? 17.25 -16.469 16.594 1 97.19 5 ARG B N 1
ATOM 2780 C CA . ARG B 1 5 ? 17.719 -16.812 15.258 1 97.19 5 ARG B CA 1
ATOM 2781 C C . ARG B 1 5 ? 18.406 -15.617 14.609 1 97.19 5 ARG B C 1
ATOM 2783 O O . ARG B 1 5 ? 19.375 -15.797 13.859 1 97.19 5 ARG B O 1
ATOM 2790 N N . LEU B 1 6 ? 17.875 -14.344 14.859 1 97.94 6 LEU B N 1
ATOM 2791 C CA . LEU B 1 6 ? 18.562 -13.156 14.352 1 97.94 6 LEU B CA 1
ATOM 2792 C C . LEU B 1 6 ? 19.938 -13 14.992 1 97.94 6 LEU B C 1
ATOM 2794 O O . LEU B 1 6 ? 20.891 -12.602 14.328 1 97.94 6 LEU B O 1
ATOM 2798 N N . LYS B 1 7 ? 19.984 -13.336 16.328 1 98.12 7 LYS B N 1
ATOM 2799 C CA . LYS B 1 7 ? 21.266 -13.266 17.016 1 98.12 7 LYS B CA 1
ATOM 2800 C C . LYS B 1 7 ? 22.25 -14.273 16.422 1 98.12 7 LYS B C 1
ATOM 2802 O O . LYS B 1 7 ? 23.438 -13.977 16.266 1 98.12 7 LYS B O 1
ATOM 2807 N N . GLU B 1 8 ? 21.812 -15.453 16.109 1 98 8 GLU B N 1
ATOM 2808 C CA . GLU B 1 8 ? 22.641 -16.438 15.438 1 98 8 GLU B CA 1
ATOM 2809 C C . GLU B 1 8 ? 23.125 -15.93 14.094 1 98 8 GLU B C 1
ATOM 2811 O O . GLU B 1 8 ? 24.297 -16.094 13.742 1 98 8 GLU B O 1
ATOM 2816 N N . PHE B 1 9 ? 22.234 -15.297 13.367 1 98.06 9 PHE B N 1
ATOM 2817 C CA . PHE B 1 9 ? 22.562 -14.719 12.07 1 98.06 9 PHE B CA 1
ATOM 2818 C C . PHE B 1 9 ? 23.656 -13.664 12.219 1 98.06 9 PHE B C 1
ATOM 2820 O O . PHE B 1 9 ? 24.578 -13.594 11.406 1 98.06 9 PHE B O 1
ATOM 2827 N N . ILE B 1 10 ? 23.484 -12.844 13.25 1 98.56 10 ILE B N 1
ATOM 2828 C CA . ILE B 1 10 ? 24.469 -11.82 13.547 1 98.56 10 ILE B CA 1
ATOM 2829 C C . ILE B 1 10 ? 25.844 -12.469 13.75 1 98.56 10 ILE B C 1
ATOM 2831 O O . ILE B 1 10 ? 26.844 -12.023 13.172 1 98.56 10 ILE B O 1
ATOM 2835 N N . SER B 1 11 ? 25.891 -13.5 14.539 1 98.06 11 SER B N 1
ATOM 2836 C CA . SER B 1 11 ? 27.141 -14.203 14.828 1 98.06 11 SER B CA 1
ATOM 2837 C C . SER B 1 11 ? 27.703 -14.867 13.57 1 98.06 11 SER B C 1
ATOM 2839 O O . SER B 1 11 ? 28.891 -14.727 13.273 1 98.06 11 SER B O 1
ATOM 2841 N N . GLU B 1 12 ? 26.844 -15.531 12.781 1 97.88 12 GLU B N 1
ATOM 2842 C CA . GLU B 1 12 ? 27.234 -16.266 11.586 1 97.88 12 GLU B CA 1
ATOM 2843 C C . GLU B 1 12 ? 27.844 -15.344 10.539 1 97.88 12 GLU B C 1
ATOM 2845 O O . GLU B 1 12 ? 28.719 -15.758 9.773 1 97.88 12 GLU B O 1
ATOM 2850 N N . ASN B 1 13 ? 27.438 -14.086 10.523 1 97.94 13 ASN B N 1
ATOM 2851 C CA . ASN B 1 13 ? 27.875 -13.164 9.469 1 97.94 13 ASN B CA 1
ATOM 2852 C C . ASN B 1 13 ? 28.766 -12.062 10.016 1 97.94 13 ASN B C 1
ATOM 2854 O O . ASN B 1 13 ? 29.078 -11.102 9.312 1 97.94 13 ASN B O 1
ATOM 2858 N N . GLU B 1 14 ? 29.125 -12.156 11.328 1 98.12 14 GLU B N 1
ATOM 2859 C CA . GLU B 1 14 ? 30.016 -11.219 12 1 98.12 14 GLU B CA 1
ATOM 2860 C C . GLU B 1 14 ? 29.5 -9.789 11.898 1 98.12 14 GLU B C 1
ATOM 2862 O O . GLU B 1 14 ? 30.234 -8.875 11.516 1 98.12 14 GLU B O 1
ATOM 2867 N N . LEU B 1 15 ? 28.25 -9.68 12.117 1 98.69 15 LEU B N 1
ATOM 2868 C CA . LEU B 1 15 ? 27.609 -8.367 12.117 1 98.69 15 LEU B CA 1
ATOM 2869 C C . LEU B 1 15 ? 27.672 -7.742 13.508 1 98.69 15 LEU B C 1
ATOM 2871 O O . LEU B 1 15 ? 27.828 -8.445 14.508 1 98.69 15 LEU B O 1
ATOM 2875 N N . ASP B 1 16 ? 27.578 -6.418 13.539 1 98.62 16 ASP B N 1
ATOM 2876 C CA . ASP B 1 16 ? 27.438 -5.719 14.805 1 98.62 16 ASP B CA 1
ATOM 2877 C C . ASP B 1 16 ? 25.984 -5.73 15.289 1 98.62 16 ASP B C 1
ATOM 2879 O O . ASP B 1 16 ? 25.719 -5.637 16.484 1 98.62 16 ASP B O 1
ATOM 2883 N N . GLY B 1 17 ? 25.047 -5.836 14.398 1 98.5 17 GLY B N 1
ATOM 2884 C CA . GLY B 1 17 ? 23.641 -5.875 14.719 1 98.5 17 GLY B CA 1
ATOM 2885 C C . GLY B 1 17 ? 22.75 -5.953 13.492 1 98.5 17 GLY B C 1
ATOM 2886 O O . GLY B 1 17 ? 23.25 -6.027 12.359 1 98.5 17 GLY B O 1
ATOM 2887 N N . VAL B 1 18 ? 21.453 -6.039 13.703 1 98.81 18 VAL B N 1
ATOM 2888 C CA . VAL B 1 18 ? 20.406 -6.051 12.688 1 98.81 18 VAL B CA 1
ATOM 2889 C C . VAL B 1 18 ? 19.391 -4.949 12.969 1 98.81 18 VAL B C 1
ATOM 2891 O O . VAL B 1 18 ? 19.062 -4.691 14.133 1 98.81 18 VAL B O 1
ATOM 2894 N N . LEU B 1 19 ? 19.016 -4.262 11.945 1 98.81 19 LEU B N 1
ATOM 2895 C CA . LEU B 1 19 ? 17.969 -3.25 12.031 1 98.81 19 LEU B CA 1
ATOM 2896 C C . LEU B 1 19 ? 16.766 -3.65 11.195 1 98.81 19 LEU B C 1
ATOM 2898 O O . LEU B 1 19 ? 16.859 -3.812 9.977 1 98.81 19 LEU B O 1
ATOM 2902 N N . ILE B 1 20 ? 15.617 -3.852 11.859 1 98.81 20 ILE B N 1
ATOM 2903 C CA . ILE B 1 20 ? 14.359 -4.18 11.203 1 98.81 20 ILE B CA 1
ATOM 2904 C C . ILE B 1 20 ? 13.43 -2.965 11.234 1 98.81 20 ILE B C 1
ATOM 2906 O O . ILE B 1 20 ? 13.188 -2.387 12.297 1 98.81 20 ILE B O 1
ATOM 2910 N N . THR B 1 21 ? 12.984 -2.607 10.062 1 98.31 21 THR B N 1
ATOM 2911 C CA . THR B 1 21 ? 12.133 -1.425 10 1 98.31 21 THR B CA 1
ATOM 2912 C C . THR B 1 21 ? 10.828 -1.733 9.266 1 98.31 21 THR B C 1
ATOM 2914 O O . THR B 1 21 ? 9.875 -0.961 9.336 1 98.31 21 THR B O 1
ATOM 2917 N N . GLY B 1 22 ? 10.773 -2.809 8.453 1 98.12 22 GLY B N 1
ATOM 2918 C CA . GLY B 1 22 ? 9.562 -3.16 7.742 1 98.12 22 GLY B CA 1
ATOM 2919 C C . GLY B 1 22 ? 8.406 -3.518 8.664 1 98.12 22 GLY B C 1
ATOM 2920 O O . GLY B 1 22 ? 8.586 -4.266 9.625 1 98.12 22 GLY B O 1
ATOM 2921 N N . LYS B 1 23 ? 7.246 -3.059 8.398 1 97.69 23 LYS B N 1
ATOM 2922 C CA . LYS B 1 23 ? 6.086 -3.18 9.273 1 97.69 23 LYS B CA 1
ATOM 2923 C C . LYS B 1 23 ? 5.777 -4.645 9.578 1 97.69 23 LYS B C 1
ATOM 2925 O O . LYS B 1 23 ? 5.555 -5.008 10.734 1 97.69 23 LYS B O 1
ATOM 2930 N N . GLU B 1 24 ? 5.781 -5.469 8.539 1 98.19 24 GLU B N 1
ATOM 2931 C CA . GLU B 1 24 ? 5.445 -6.875 8.727 1 98.19 24 GLU B CA 1
ATOM 2932 C C . GLU B 1 24 ? 6.473 -7.574 9.609 1 98.19 24 GLU B C 1
ATOM 2934 O O . GLU B 1 24 ? 6.113 -8.391 10.461 1 98.19 24 GLU B O 1
ATOM 2939 N N . ASN B 1 25 ? 7.723 -7.23 9.422 1 98.62 25 ASN B N 1
ATOM 2940 C CA . ASN B 1 25 ? 8.781 -7.848 10.211 1 98.62 25 ASN B CA 1
ATOM 2941 C C . ASN B 1 25 ? 8.789 -7.332 11.648 1 98.62 25 ASN B C 1
ATOM 2943 O O . ASN B 1 25 ? 9.047 -8.086 12.586 1 98.62 25 ASN B O 1
ATOM 2947 N N . ILE B 1 26 ? 8.539 -6.031 11.82 1 98.62 26 ILE B N 1
ATOM 2948 C CA . ILE B 1 26 ? 8.414 -5.477 13.164 1 98.62 26 ILE B CA 1
ATOM 2949 C C . ILE B 1 26 ? 7.34 -6.234 13.938 1 98.62 26 ILE B C 1
ATOM 2951 O O . ILE B 1 26 ? 7.578 -6.691 15.055 1 98.62 26 ILE B O 1
ATOM 2955 N N . PHE B 1 27 ? 6.176 -6.406 13.336 1 98.62 27 PHE B N 1
ATOM 2956 C CA . PHE B 1 27 ? 5.098 -7.133 13.992 1 98.62 27 PHE B CA 1
ATOM 2957 C C . PHE B 1 27 ? 5.516 -8.562 14.297 1 98.62 27 PHE B C 1
ATOM 2959 O O . PHE B 1 27 ? 5.258 -9.07 15.391 1 98.62 27 PHE B O 1
ATOM 2966 N N . TYR B 1 28 ? 6.184 -9.188 13.312 1 98.69 28 TYR B N 1
ATOM 2967 C CA . TYR B 1 28 ? 6.582 -10.586 13.453 1 98.69 28 TYR B CA 1
ATOM 2968 C C . TYR B 1 28 ? 7.488 -10.773 14.672 1 98.69 28 TYR B C 1
ATOM 2970 O O . TYR B 1 28 ? 7.305 -11.719 15.445 1 98.69 28 TYR B O 1
ATOM 2978 N N . PHE B 1 29 ? 8.422 -9.852 14.836 1 98.5 29 PHE B N 1
ATOM 2979 C CA . PHE B 1 29 ? 9.453 -10.047 15.852 1 98.5 29 PHE B CA 1
ATOM 2980 C C . PHE B 1 29 ? 9.008 -9.477 17.188 1 98.5 29 PHE B C 1
ATOM 2982 O O . PHE B 1 29 ? 9.406 -9.977 18.25 1 98.5 29 PHE B O 1
ATOM 2989 N N . THR B 1 30 ? 8.141 -8.453 17.172 1 98.19 30 THR B N 1
ATOM 2990 C CA . THR B 1 30 ? 7.887 -7.746 18.422 1 98.19 30 THR B CA 1
ATOM 2991 C C . THR B 1 30 ? 6.461 -7.996 18.906 1 98.19 30 THR B C 1
ATOM 2993 O O . THR B 1 30 ? 6.16 -7.812 20.094 1 98.19 30 THR B O 1
ATOM 2996 N N . GLY B 1 31 ? 5.562 -8.305 17.938 1 97.5 31 GLY B N 1
ATOM 2997 C CA . GLY B 1 31 ? 4.156 -8.438 18.281 1 97.5 31 GLY B CA 1
ATOM 2998 C C . GLY B 1 31 ? 3.418 -7.113 18.297 1 97.5 31 GLY B C 1
ATOM 2999 O O . GLY B 1 31 ? 2.203 -7.074 18.516 1 97.5 31 GLY B O 1
ATOM 3000 N N . SER B 1 32 ? 4.176 -6.031 18.062 1 97.56 32 SER B N 1
ATOM 3001 C CA . SER B 1 32 ? 3.611 -4.684 18.062 1 97.56 32 SER B CA 1
ATOM 3002 C C . SER B 1 32 ? 3.582 -4.109 16.641 1 97.56 32 SER B C 1
ATOM 3004 O O . SER B 1 32 ? 4.449 -4.414 15.828 1 97.56 32 SER B O 1
ATOM 3006 N N . SER B 1 33 ? 2.594 -3.35 16.391 1 95.62 33 SER B N 1
ATOM 3007 C CA . SER B 1 33 ? 2.445 -2.748 15.07 1 95.62 33 SER B CA 1
ATOM 3008 C C . SER B 1 33 ? 2.057 -1.276 15.18 1 95.62 33 SER B C 1
ATOM 3010 O O . SER B 1 33 ? 0.953 -0.891 14.789 1 95.62 33 SER B O 1
ATOM 3012 N N . PRO B 1 34 ? 2.998 -0.45 15.648 1 94.69 34 PRO B N 1
ATOM 3013 C CA . PRO B 1 34 ? 2.686 0.98 15.703 1 94.69 34 PRO B CA 1
ATOM 3014 C C . PRO B 1 34 ? 2.404 1.575 14.328 1 94.69 34 PRO B C 1
ATOM 3016 O O . PRO B 1 34 ? 3.062 1.217 13.352 1 94.69 34 PRO B O 1
ATOM 3019 N N . VAL B 1 35 ? 1.487 2.482 14.227 1 91.75 35 VAL B N 1
ATOM 3020 C CA . VAL B 1 35 ? 1.046 3.078 12.969 1 91.75 35 VAL B CA 1
ATOM 3021 C C . VAL B 1 35 ? 2.193 3.863 12.336 1 91.75 35 VAL B C 1
ATOM 3023 O O . VAL B 1 35 ? 2.361 3.854 11.117 1 91.75 35 VAL B O 1
ATOM 3026 N N . LEU B 1 36 ? 3.023 4.504 13.156 1 92.81 36 LEU B N 1
ATOM 3027 C CA . LEU B 1 36 ? 4.102 5.352 12.648 1 92.81 36 LEU B CA 1
ATOM 3028 C C . LEU B 1 36 ? 5.379 4.543 12.461 1 92.81 36 LEU B C 1
ATOM 3030 O O . LEU B 1 36 ? 6.434 5.105 12.148 1 92.81 36 LEU B O 1
ATOM 3034 N N . GLY B 1 37 ? 5.297 3.281 12.695 1 95.44 37 GLY B N 1
ATOM 3035 C CA . GLY B 1 37 ? 6.461 2.43 12.523 1 95.44 37 GLY B CA 1
ATOM 3036 C C . GLY B 1 37 ? 7.371 2.41 13.742 1 95.44 37 GLY B C 1
ATOM 3037 O O . GLY B 1 37 ? 6.953 2.781 14.836 1 95.44 37 GLY B O 1
ATOM 3038 N N . GLY B 1 38 ? 8.523 1.909 13.531 1 97.88 38 GLY B N 1
ATOM 3039 C CA . GLY B 1 38 ? 9.562 1.779 14.539 1 97.88 38 GLY B CA 1
ATOM 3040 C C . GLY B 1 38 ? 10.812 1.099 14.023 1 97.88 38 GLY B C 1
ATOM 3041 O O . GLY B 1 38 ? 10.93 0.816 12.836 1 97.88 38 GLY B O 1
ATOM 3042 N N . TYR B 1 39 ? 11.75 0.957 14.969 1 98.69 39 TYR B N 1
ATOM 3043 C CA . TYR B 1 39 ? 13.07 0.403 14.672 1 98.69 39 TYR B CA 1
ATOM 3044 C C . TYR B 1 39 ? 13.43 -0.699 15.656 1 98.69 39 TYR B C 1
ATOM 3046 O O . TYR B 1 39 ? 13.672 -0.43 16.844 1 98.69 39 TYR B O 1
ATOM 3054 N N . LEU B 1 40 ? 13.383 -1.895 15.203 1 98.88 40 LEU B N 1
ATOM 3055 C CA . LEU B 1 40 ? 13.875 -2.988 16.031 1 98.88 40 LEU B CA 1
ATOM 3056 C C . LEU B 1 40 ? 15.375 -3.189 15.844 1 98.88 40 LEU B C 1
ATOM 3058 O O . LEU B 1 40 ? 15.828 -3.498 14.742 1 98.88 40 LEU B O 1
ATOM 3062 N N . VAL B 1 41 ? 16.125 -2.947 16.828 1 98.81 41 VAL B N 1
ATOM 3063 C CA . VAL B 1 41 ? 17.562 -3.16 16.812 1 98.81 41 VAL B CA 1
ATOM 3064 C C . VAL B 1 41 ? 17.906 -4.441 17.578 1 98.81 41 VAL B C 1
ATOM 3066 O O . VAL B 1 41 ? 17.547 -4.594 18.734 1 98.81 41 VAL B O 1
ATOM 3069 N N . VAL B 1 42 ? 18.547 -5.344 16.922 1 98.75 42 VAL B N 1
ATOM 3070 C CA . VAL B 1 42 ? 19.031 -6.574 17.562 1 98.75 42 VAL B CA 1
ATOM 3071 C C . VAL B 1 42 ? 20.547 -6.633 17.5 1 98.75 42 VAL B C 1
ATOM 3073 O O . VAL B 1 42 ? 21.141 -6.508 16.422 1 98.75 42 VAL B O 1
ATOM 3076 N N . THR B 1 43 ? 21.266 -6.715 18.594 1 98.25 43 THR B N 1
ATOM 3077 C CA . THR B 1 43 ? 22.703 -6.941 18.719 1 98.25 43 THR B CA 1
ATOM 3078 C C . THR B 1 43 ? 22.984 -8.312 19.328 1 98.25 43 THR B C 1
ATOM 3080 O O . THR B 1 43 ? 22.047 -9.023 19.719 1 98.25 43 THR B O 1
ATOM 3083 N N . PRO B 1 44 ? 24.266 -8.719 19.328 1 97 44 PRO B N 1
ATOM 3084 C CA . PRO B 1 44 ? 24.562 -10.008 19.953 1 97 44 PRO B CA 1
ATOM 3085 C C . PRO B 1 44 ? 24.047 -10.117 21.375 1 97 44 PRO B C 1
ATOM 3087 O O . PRO B 1 44 ? 23.625 -11.203 21.812 1 97 44 PRO B O 1
ATOM 3090 N N . ASP B 1 45 ? 23.891 -8.961 22.094 1 93.69 45 ASP B N 1
ATOM 3091 C CA . ASP B 1 45 ? 23.625 -9.016 23.531 1 93.69 45 ASP B CA 1
ATOM 3092 C C . ASP B 1 45 ? 22.234 -8.461 23.844 1 93.69 45 ASP B C 1
ATOM 3094 O O . ASP B 1 45 ? 21.719 -8.672 24.938 1 93.69 45 ASP B O 1
ATOM 3098 N N . ASP B 1 46 ? 21.703 -7.75 22.844 1 93.94 46 ASP B N 1
ATOM 3099 C CA . ASP B 1 46 ? 20.5 -7.008 23.203 1 93.94 46 ASP B CA 1
ATOM 3100 C C . ASP B 1 46 ? 19.531 -6.941 22.031 1 93.94 46 ASP B C 1
ATOM 3102 O O . ASP B 1 46 ? 19.922 -7.133 20.875 1 93.94 46 ASP B O 1
ATOM 3106 N N . ALA B 1 47 ? 18.266 -6.812 22.344 1 98.12 47 ALA B N 1
ATOM 3107 C CA . ALA B 1 47 ? 17.203 -6.488 21.391 1 98.12 47 ALA B CA 1
ATOM 3108 C C . ALA B 1 47 ? 16.312 -5.363 21.922 1 98.12 47 ALA B C 1
ATOM 3110 O O . ALA B 1 47 ? 15.75 -5.469 23.016 1 98.12 47 ALA B O 1
ATOM 3111 N N . ILE B 1 48 ? 16.188 -4.277 21.156 1 98.62 48 ILE B N 1
ATOM 3112 C CA . ILE B 1 48 ? 15.445 -3.105 21.609 1 98.62 48 ILE B CA 1
ATOM 3113 C C . ILE B 1 48 ? 14.547 -2.605 20.484 1 98.62 48 ILE B C 1
ATOM 3115 O O . ILE B 1 48 ? 14.953 -2.566 19.312 1 98.62 48 ILE B O 1
ATOM 3119 N N . PHE B 1 49 ? 13.312 -2.375 20.828 1 98.75 49 PHE B N 1
ATOM 3120 C CA . PHE B 1 49 ? 12.336 -1.799 19.922 1 98.75 49 PHE B CA 1
ATOM 3121 C C . PHE B 1 49 ? 12.164 -0.308 20.188 1 98.75 49 PHE B C 1
ATOM 3123 O O . PHE B 1 49 ? 11.641 0.087 21.234 1 98.75 49 PHE B O 1
ATOM 3130 N N . ILE B 1 50 ? 12.617 0.552 19.234 1 98.81 50 ILE B N 1
ATOM 3131 C CA . ILE B 1 50 ? 12.594 2 19.406 1 98.81 50 ILE B CA 1
ATOM 3132 C C . ILE B 1 50 ? 11.461 2.605 18.578 1 98.81 50 ILE B C 1
ATOM 3134 O O . ILE B 1 50 ? 11.398 2.418 17.359 1 98.81 50 ILE B O 1
ATOM 3138 N N . VAL B 1 51 ? 10.547 3.348 19.219 1 98.38 51 VAL B N 1
ATOM 3139 C CA . VAL B 1 51 ? 9.359 3.861 18.547 1 98.38 51 VAL B CA 1
ATOM 3140 C C . VAL B 1 51 ? 9.219 5.359 18.812 1 98.38 51 VAL B C 1
ATOM 3142 O O . VAL B 1 51 ? 9.781 5.879 19.781 1 98.38 51 VAL B O 1
ATOM 3145 N N . PRO B 1 52 ? 8.539 6.105 17.859 1 96.5 52 PRO B N 1
ATOM 3146 C CA . PRO B 1 52 ? 8.203 7.492 18.188 1 96.5 52 PRO B CA 1
ATOM 3147 C C . PRO B 1 52 ? 7.441 7.621 19.516 1 96.5 52 PRO B C 1
ATOM 3149 O O . PRO B 1 52 ? 6.645 6.746 19.859 1 96.5 52 PRO B O 1
ATOM 3152 N N . GLU B 1 53 ? 7.648 8.688 20.141 1 93.94 53 GLU B N 1
ATOM 3153 C CA . GLU B 1 53 ? 7.059 8.914 21.453 1 93.94 53 GLU B CA 1
ATOM 3154 C C . GLU B 1 53 ? 5.547 8.711 21.422 1 93.94 53 GLU B C 1
ATOM 3156 O O . GLU B 1 53 ? 4.973 8.141 22.344 1 93.94 53 GLU B O 1
ATOM 3161 N N . LEU B 1 54 ? 4.922 9.109 20.406 1 90 54 LEU B N 1
ATOM 3162 C CA . LEU B 1 54 ? 3.471 9.039 20.281 1 90 54 LEU B CA 1
ATOM 3163 C C . LEU B 1 54 ? 2.994 7.594 20.297 1 90 54 LEU B C 1
ATOM 3165 O O . LEU B 1 54 ? 1.834 7.32 20.609 1 90 54 LEU B O 1
ATOM 3169 N N . GLU B 1 55 ? 3.881 6.645 19.938 1 93.56 55 GLU B N 1
ATOM 3170 C CA . GLU B 1 55 ? 3.521 5.234 19.828 1 93.56 55 GLU B CA 1
ATOM 3171 C C . GLU B 1 55 ? 3.988 4.449 21.062 1 93.56 55 GLU B C 1
ATOM 3173 O O . GLU B 1 55 ? 3.736 3.246 21.156 1 93.56 55 GLU B O 1
ATOM 3178 N N . TYR B 1 56 ? 4.633 5.066 21.938 1 95.94 56 TYR B N 1
ATOM 3179 C CA . TYR B 1 56 ? 5.379 4.391 23 1 95.94 56 TYR B CA 1
ATOM 3180 C C . TYR B 1 56 ? 4.445 3.598 23.891 1 95.94 56 TYR B C 1
ATOM 3182 O O . TYR B 1 56 ? 4.691 2.42 24.172 1 95.94 56 TYR B O 1
ATOM 3190 N N . GLU B 1 57 ? 3.357 4.184 24.328 1 92.25 57 GLU B N 1
ATOM 3191 C CA . GLU B 1 57 ? 2.477 3.523 25.297 1 92.25 57 GLU B CA 1
ATOM 3192 C C . GLU B 1 57 ? 1.88 2.246 24.719 1 92.25 57 GLU B C 1
ATOM 3194 O O . GLU B 1 57 ? 1.884 1.199 25.359 1 92.25 57 GLU B O 1
ATOM 3199 N N . GLU B 1 58 ? 1.43 2.324 23.547 1 92 58 GLU B N 1
ATOM 3200 C CA . GLU B 1 58 ? 0.859 1.148 22.906 1 92 58 GLU B CA 1
ATOM 3201 C C . GLU B 1 58 ? 1.925 0.084 22.656 1 92 58 GLU B C 1
ATOM 3203 O O . GLU B 1 58 ? 1.689 -1.104 22.891 1 92 58 GLU B O 1
ATOM 3208 N N . ALA B 1 59 ? 3.057 0.522 22.125 1 97.06 59 ALA B N 1
ATOM 3209 C CA . ALA B 1 59 ? 4.137 -0.417 21.844 1 97.06 59 ALA B CA 1
ATOM 3210 C C . ALA B 1 59 ? 4.609 -1.118 23.109 1 97.06 59 ALA B C 1
ATOM 3212 O O . ALA B 1 59 ? 4.887 -2.318 23.094 1 97.06 59 ALA B O 1
ATOM 3213 N N . ARG B 1 60 ? 4.723 -0.348 24.141 1 97 60 ARG B N 1
ATOM 3214 C CA . ARG B 1 60 ? 5.16 -0.911 25.422 1 97 60 ARG B CA 1
ATOM 3215 C C . ARG B 1 60 ? 4.191 -1.984 25.906 1 97 60 ARG B C 1
ATOM 3217 O O . ARG B 1 60 ? 4.609 -2.99 26.484 1 97 60 ARG B O 1
ATOM 3224 N N . GLU B 1 61 ? 2.975 -1.833 25.672 1 96 61 GLU B N 1
ATOM 3225 C CA . GLU B 1 61 ? 1.94 -2.756 26.125 1 96 61 GLU B CA 1
ATOM 3226 C C . GLU B 1 61 ? 1.899 -4.016 25.266 1 96 61 GLU B C 1
ATOM 3228 O O . GLU B 1 61 ? 1.592 -5.102 25.766 1 96 61 GLU B O 1
ATOM 3233 N N . THR B 1 62 ? 2.217 -3.902 24.062 1 96.75 62 THR B N 1
ATOM 3234 C CA . THR B 1 62 ? 1.955 -5 23.141 1 96.75 62 THR B CA 1
ATOM 3235 C C . THR B 1 62 ? 3.252 -5.703 22.75 1 96.75 62 THR B C 1
ATOM 3237 O O . THR B 1 62 ? 3.236 -6.867 22.344 1 96.75 62 THR B O 1
ATOM 3240 N N . SER B 1 63 ? 4.359 -5.055 22.859 1 98.25 63 SER B N 1
ATOM 3241 C CA . SER B 1 63 ? 5.625 -5.598 22.375 1 98.25 63 SER B CA 1
ATOM 3242 C C . SER B 1 63 ? 6.164 -6.66 23.328 1 98.25 63 SER B C 1
ATOM 3244 O O . SER B 1 63 ? 6.094 -6.504 24.547 1 98.25 63 SER B O 1
ATOM 3246 N N . ARG B 1 64 ? 6.723 -7.738 22.828 1 96.94 64 ARG B N 1
ATOM 3247 C CA . ARG B 1 64 ? 7.422 -8.75 23.609 1 96.94 64 ARG B CA 1
ATOM 3248 C C . ARG B 1 64 ? 8.898 -8.406 23.766 1 96.94 64 ARG B C 1
ATOM 3250 O O . ARG B 1 64 ? 9.648 -9.141 24.406 1 96.94 64 ARG B O 1
ATOM 3257 N N . ILE B 1 65 ? 9.391 -7.324 23.047 1 97.62 65 ILE B N 1
ATOM 3258 C CA . ILE B 1 65 ? 10.742 -6.785 23.109 1 97.62 65 ILE B CA 1
ATOM 3259 C C . ILE B 1 65 ? 10.742 -5.473 23.891 1 97.62 65 ILE B C 1
ATOM 3261 O O . ILE B 1 65 ? 9.82 -4.664 23.75 1 97.62 65 ILE B O 1
ATOM 3265 N N . PRO B 1 66 ? 11.758 -5.25 24.797 1 98.31 66 PRO B N 1
ATOM 3266 C CA . PRO B 1 66 ? 11.812 -3.957 25.484 1 98.31 66 PRO B CA 1
ATOM 3267 C C . PRO B 1 66 ? 11.68 -2.773 24.531 1 98.31 66 PRO B C 1
ATOM 3269 O O . PRO B 1 66 ? 12.227 -2.807 23.422 1 98.31 66 PRO B O 1
ATOM 3272 N N . VAL B 1 67 ? 10.922 -1.729 24.969 1 98.69 67 VAL B N 1
ATOM 3273 C CA . VAL B 1 67 ? 10.586 -0.614 24.094 1 98.69 67 VAL B CA 1
ATOM 3274 C C . VAL B 1 67 ? 11.227 0.669 24.609 1 98.69 67 VAL B C 1
ATOM 3276 O O . VAL B 1 67 ? 11.219 0.926 25.828 1 98.69 67 VAL B O 1
ATOM 3279 N N . GLU B 1 68 ? 11.781 1.42 23.703 1 98.62 68 GLU B N 1
ATOM 3280 C CA . GLU B 1 68 ? 12.25 2.775 23.969 1 98.62 68 GLU B CA 1
ATOM 3281 C C . GLU B 1 68 ? 11.555 3.789 23.062 1 98.62 68 GLU B C 1
ATOM 3283 O O . GLU B 1 68 ? 11.016 3.428 22.016 1 98.62 68 GLU B O 1
ATOM 3288 N N . LYS B 1 69 ? 11.484 4.992 23.531 1 97.94 69 LYS B N 1
ATOM 3289 C CA . LYS B 1 69 ? 10.859 6.039 22.734 1 97.94 69 LYS B CA 1
ATOM 3290 C C . LYS B 1 69 ? 11.883 7.078 22.281 1 97.94 69 LYS B C 1
ATOM 3292 O O . LYS B 1 69 ? 12.953 7.203 22.875 1 97.94 69 LYS B O 1
ATOM 3297 N N . PHE B 1 70 ? 11.594 7.695 21.203 1 97.44 70 PHE B N 1
ATOM 3298 C CA . PHE B 1 70 ? 12.32 8.883 20.781 1 97.44 70 PHE B CA 1
ATOM 3299 C C . PHE B 1 70 ? 11.359 9.992 20.375 1 97.44 70 PHE B C 1
ATOM 3301 O O . PHE B 1 70 ? 10.227 9.727 19.969 1 97.44 70 PHE B O 1
ATOM 3308 N N . LYS B 1 71 ? 11.82 11.211 20.469 1 93.31 71 LYS B N 1
ATOM 3309 C CA . LYS B 1 71 ? 10.977 12.359 20.141 1 93.31 71 LYS B CA 1
ATOM 3310 C C . LYS B 1 71 ? 11.344 12.953 18.797 1 93.31 71 LYS B C 1
ATOM 3312 O O . LYS B 1 71 ? 10.469 13.398 18.047 1 93.31 71 LYS B O 1
ATOM 3317 N N . THR B 1 72 ? 12.641 13.039 18.547 1 92.75 72 THR B N 1
ATOM 3318 C CA . THR B 1 72 ? 13.125 13.641 17.312 1 92.75 72 THR B CA 1
ATOM 3319 C C . THR B 1 72 ? 14.016 12.664 16.562 1 92.75 72 THR B C 1
ATOM 3321 O O . THR B 1 72 ? 14.547 11.719 17.141 1 92.75 72 THR B O 1
ATOM 3324 N N . GLY B 1 73 ? 14.156 12.891 15.281 1 94.75 73 GLY B N 1
ATOM 3325 C CA . GLY B 1 73 ? 15.086 12.102 14.492 1 94.75 73 GLY B CA 1
ATOM 3326 C C . GLY B 1 73 ? 16.5 12.109 15.055 1 94.75 73 GLY B C 1
ATOM 3327 O O . GLY B 1 73 ? 17.188 11.086 15.016 1 94.75 73 GLY B O 1
ATOM 3328 N N . LYS B 1 74 ? 16.891 13.273 15.484 1 95.38 74 LYS B N 1
ATOM 3329 C CA . LYS B 1 74 ? 18.219 13.398 16.078 1 95.38 74 LYS B CA 1
ATOM 3330 C C . LYS B 1 74 ? 18.391 12.43 17.234 1 95.38 74 LYS B C 1
ATOM 3332 O O . LYS B 1 74 ? 19.422 11.758 17.328 1 95.38 74 LYS B O 1
ATOM 3337 N N . GLU B 1 75 ? 17.359 12.336 18.094 1 97.31 75 GLU B N 1
ATOM 3338 C CA . GLU B 1 75 ? 17.406 11.414 19.234 1 97.31 75 GLU B CA 1
ATOM 3339 C C . GLU B 1 75 ? 17.516 9.969 18.75 1 97.31 75 GLU B C 1
ATOM 3341 O O . GLU B 1 75 ? 18.266 9.172 19.328 1 97.31 75 GLU B O 1
ATOM 3346 N N . LEU B 1 76 ? 16.75 9.617 17.766 1 98 76 LEU B N 1
ATOM 3347 C CA . LEU B 1 76 ? 16.781 8.273 17.203 1 98 76 LEU B CA 1
ATOM 3348 C C . LEU B 1 76 ? 18.188 7.918 16.703 1 98 76 LEU B C 1
ATOM 3350 O O . LEU B 1 76 ? 18.719 6.859 17.047 1 98 76 LEU B O 1
ATOM 3354 N N . TYR B 1 77 ? 18.828 8.789 15.898 1 98.06 77 TYR B N 1
ATOM 3355 C CA . TYR B 1 77 ? 20.109 8.484 15.289 1 98.06 77 TYR B CA 1
ATOM 3356 C C . TYR B 1 77 ? 21.234 8.461 16.328 1 98.06 77 TYR B C 1
ATOM 3358 O O . TYR B 1 77 ? 22.188 7.691 16.203 1 98.06 77 TYR B O 1
ATOM 3366 N N . GLU B 1 78 ? 21.094 9.352 17.328 1 97.88 78 GLU B N 1
ATOM 3367 C CA . GLU B 1 78 ? 22.031 9.281 18.438 1 97.88 78 GLU B CA 1
ATOM 3368 C C . GLU B 1 78 ? 21.953 7.934 19.141 1 97.88 78 GLU B C 1
ATOM 3370 O O . GLU B 1 78 ? 22.984 7.328 19.453 1 97.88 78 GLU B O 1
ATOM 3375 N N . ARG B 1 79 ? 20.734 7.484 19.391 1 98.06 79 ARG B N 1
ATOM 3376 C CA . ARG B 1 79 ? 20.547 6.188 20.047 1 98.06 79 ARG B CA 1
ATOM 3377 C C . ARG B 1 79 ? 21.094 5.062 19.172 1 98.06 79 ARG B C 1
ATOM 3379 O O . ARG B 1 79 ? 21.797 4.172 19.672 1 98.06 79 ARG B O 1
ATOM 3386 N N . LEU B 1 80 ? 20.797 5.074 17.906 1 98.12 80 LEU B N 1
ATOM 3387 C CA . LEU B 1 80 ? 21.297 4.059 16.984 1 98.12 80 LEU B CA 1
ATOM 3388 C C . LEU B 1 80 ? 22.812 4.066 16.938 1 98.12 80 LEU B C 1
ATOM 3390 O O . LEU B 1 80 ? 23.438 3.006 16.875 1 98.12 80 LEU B O 1
ATOM 3394 N N . SER B 1 81 ? 23.422 5.277 16.938 1 97.75 81 SER B N 1
ATOM 3395 C CA . SER B 1 81 ? 24.875 5.406 16.891 1 97.75 81 SER B CA 1
ATOM 3396 C C . SER B 1 81 ? 25.516 4.77 18.125 1 97.75 81 SER B C 1
ATOM 3398 O O . SER B 1 81 ? 26.641 4.27 18.047 1 97.75 81 SER B O 1
ATOM 3400 N N . SER B 1 82 ? 24.812 4.805 19.219 1 97.44 82 SER B N 1
ATOM 3401 C CA . SER B 1 82 ? 25.359 4.289 20.469 1 97.44 82 SER B CA 1
ATOM 3402 C C . SER B 1 82 ? 25.594 2.785 20.391 1 97.44 82 SER B C 1
ATOM 3404 O O . SER B 1 82 ? 26.359 2.232 21.188 1 97.44 82 SER B O 1
ATOM 3406 N N . PHE B 1 83 ? 24.969 2.092 19.469 1 97.06 83 PHE B N 1
ATOM 3407 C CA . PHE B 1 83 ? 25.125 0.65 19.344 1 97.06 83 PHE B CA 1
ATOM 3408 C C . PHE B 1 83 ? 26.375 0.323 18.531 1 97.06 83 PHE B C 1
ATOM 3410 O O . PHE B 1 83 ? 26.797 -0.835 18.469 1 97.06 83 PHE B O 1
ATOM 3417 N N . LYS B 1 84 ? 27.016 1.315 17.906 1 96.19 84 LYS B N 1
ATOM 3418 C CA . LYS B 1 84 ? 28.234 1.156 17.125 1 96.19 84 LYS B CA 1
ATOM 3419 C C . LYS B 1 84 ? 28.062 0.099 16.031 1 96.19 84 LYS B C 1
ATOM 3421 O O . LYS B 1 84 ? 28.875 -0.817 15.914 1 96.19 84 LYS B O 1
ATOM 3426 N N . LEU B 1 85 ? 27.094 0.297 15.195 1 96.56 85 LEU B N 1
ATOM 3427 C CA . LEU B 1 85 ? 26.672 -0.652 14.164 1 96.56 85 LEU B CA 1
ATOM 3428 C C . LEU B 1 85 ? 27.438 -0.427 12.867 1 96.56 85 LEU B C 1
ATOM 3430 O O . LEU B 1 85 ? 26.859 -0.011 11.859 1 96.56 85 LEU B O 1
ATOM 3434 N N . LYS B 1 86 ? 28.688 -0.812 12.805 1 97.75 86 LYS B N 1
ATOM 3435 C CA . LYS B 1 86 ? 29.516 -0.62 11.617 1 97.75 86 LYS B CA 1
ATOM 3436 C C . LYS B 1 86 ? 29.125 -1.589 10.508 1 97.75 86 LYS B C 1
ATOM 3438 O O . LYS B 1 86 ? 28.984 -1.188 9.352 1 97.75 86 LYS B O 1
ATOM 3443 N N . LYS B 1 87 ? 29.062 -2.842 10.766 1 98.5 87 LYS B N 1
ATOM 3444 C CA . LYS B 1 87 ? 28.531 -3.873 9.875 1 98.5 87 LYS B CA 1
ATOM 3445 C C . LYS B 1 87 ? 27.109 -4.27 10.273 1 98.5 87 LYS B C 1
ATOM 3447 O O . LYS B 1 87 ? 26.922 -4.957 11.281 1 98.5 87 LYS B O 1
ATOM 3452 N N . LEU B 1 88 ? 26.156 -3.883 9.516 1 98.75 88 LEU B N 1
ATOM 3453 C CA . LEU B 1 88 ? 24.766 -3.869 9.938 1 98.75 88 LEU B CA 1
ATOM 3454 C C . LEU B 1 88 ? 23.906 -4.723 9.016 1 98.75 88 LEU B C 1
ATOM 3456 O O . LEU B 1 88 ? 23.969 -4.582 7.789 1 98.75 88 LEU B O 1
ATOM 3460 N N . GLY B 1 89 ? 23.156 -5.711 9.586 1 98.81 89 GLY B N 1
ATOM 3461 C CA . GLY B 1 89 ? 22.109 -6.387 8.828 1 98.81 89 GLY B CA 1
ATOM 3462 C C . GLY B 1 89 ? 20.859 -5.531 8.625 1 98.81 89 GLY B C 1
ATOM 3463 O O . GLY B 1 89 ? 20.344 -4.953 9.578 1 98.81 89 GLY B O 1
ATOM 3464 N N . ILE B 1 90 ? 20.406 -5.367 7.383 1 98.81 90 ILE B N 1
ATOM 3465 C CA . ILE B 1 90 ? 19.203 -4.594 7.074 1 98.81 90 ILE B CA 1
ATOM 3466 C C . ILE B 1 90 ? 18.312 -5.387 6.129 1 98.81 90 ILE B C 1
ATOM 3468 O O . ILE B 1 90 ? 18.734 -6.41 5.578 1 98.81 90 ILE B O 1
ATOM 3472 N N . GLU B 1 91 ? 17.141 -4.98 5.984 1 98.69 91 GLU B N 1
ATOM 3473 C CA . GLU B 1 91 ? 16.234 -5.594 5.027 1 98.69 91 GLU B CA 1
ATOM 3474 C C . GLU B 1 91 ? 16.531 -5.137 3.602 1 98.69 91 GLU B C 1
ATOM 3476 O O . GLU B 1 91 ? 16.891 -3.979 3.377 1 98.69 91 GLU B O 1
ATOM 3481 N N . GLY B 1 92 ? 16.359 -6.082 2.686 1 98.31 92 GLY B N 1
ATOM 3482 C CA . GLY B 1 92 ? 16.594 -5.773 1.285 1 98.31 92 GLY B CA 1
ATOM 3483 C C . GLY B 1 92 ? 15.766 -4.609 0.781 1 98.31 92 GLY B C 1
ATOM 3484 O O . GLY B 1 92 ? 16.188 -3.883 -0.12 1 98.31 92 GLY B O 1
ATOM 3485 N N . ARG B 1 93 ? 14.672 -4.332 1.375 1 97.81 93 ARG B N 1
ATOM 3486 C CA . ARG B 1 93 ? 13.75 -3.297 0.929 1 97.81 93 ARG B CA 1
ATOM 3487 C C . ARG B 1 93 ? 14.125 -1.937 1.503 1 97.81 93 ARG B C 1
ATOM 3489 O O . ARG B 1 93 ? 13.469 -0.933 1.221 1 97.81 93 ARG B O 1
ATOM 3496 N N . THR B 1 94 ? 15.117 -1.861 2.385 1 98.5 94 THR B N 1
ATOM 3497 C CA . THR B 1 94 ? 15.539 -0.583 2.945 1 98.5 94 THR B CA 1
ATOM 3498 C C . THR B 1 94 ? 15.883 0.408 1.837 1 98.5 94 THR B C 1
ATOM 3500 O O . THR B 1 94 ? 16.578 0.062 0.88 1 98.5 94 THR B O 1
ATOM 3503 N N . SER B 1 95 ? 15.422 1.553 1.971 1 98.25 95 SER B N 1
ATOM 3504 C CA . SER B 1 95 ? 15.555 2.541 0.905 1 98.25 95 SER B CA 1
ATOM 3505 C C . SER B 1 95 ? 16.984 3.076 0.819 1 98.25 95 SER B C 1
ATOM 3507 O O . SER B 1 95 ? 17.703 3.078 1.813 1 98.25 95 SER B O 1
ATOM 3509 N N . PHE B 1 96 ? 17.328 3.596 -0.392 1 98.12 96 PHE B N 1
ATOM 3510 C CA . PHE B 1 96 ? 18.594 4.266 -0.616 1 98.12 96 PHE B CA 1
ATOM 3511 C C . PHE B 1 96 ? 18.781 5.43 0.351 1 98.12 96 PHE B C 1
ATOM 3513 O O . PHE B 1 96 ? 19.859 5.602 0.932 1 98.12 96 PHE B O 1
ATOM 3520 N N . SER B 1 97 ? 17.766 6.188 0.591 1 97.94 97 SER B N 1
ATOM 3521 C CA . SER B 1 97 ? 17.828 7.336 1.489 1 97.94 97 SER B CA 1
ATOM 3522 C C . SER B 1 97 ? 18.125 6.902 2.922 1 97.94 97 SER B C 1
ATOM 3524 O O . SER B 1 97 ? 18.891 7.555 3.627 1 97.94 97 SER B O 1
ATOM 3526 N N . THR B 1 98 ? 17.453 5.832 3.344 1 97.56 98 THR B N 1
ATOM 3527 C CA . THR B 1 98 ? 17.703 5.324 4.688 1 97.56 98 THR B CA 1
ATOM 3528 C C . THR B 1 98 ? 19.141 4.84 4.828 1 97.56 98 THR B C 1
ATOM 3530 O O . THR B 1 98 ? 19.797 5.094 5.848 1 97.56 98 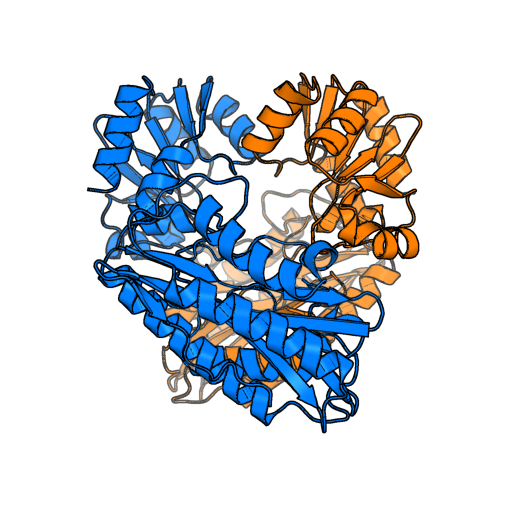THR B O 1
ATOM 3533 N N . ILE B 1 99 ? 19.656 4.168 3.828 1 97.69 99 ILE B N 1
ATOM 3534 C CA . ILE B 1 99 ? 21.031 3.674 3.838 1 97.69 99 ILE B CA 1
ATOM 3535 C C . ILE B 1 99 ? 22 4.844 3.982 1 97.69 99 ILE B C 1
ATOM 3537 O O . ILE B 1 99 ? 22.922 4.793 4.789 1 97.69 99 ILE B O 1
ATOM 3541 N N . GLN B 1 100 ? 21.75 5.902 3.178 1 97.25 100 GLN B N 1
ATOM 3542 C CA . GLN B 1 100 ? 22.609 7.082 3.248 1 97.25 100 GLN B CA 1
ATOM 3543 C C . GLN B 1 100 ? 22.562 7.711 4.637 1 97.25 100 GLN B C 1
ATOM 3545 O O . GLN B 1 100 ? 23.594 8.117 5.172 1 97.25 100 GLN B O 1
ATOM 3550 N N . THR B 1 101 ? 21.406 7.777 5.191 1 97.44 101 THR B N 1
ATOM 3551 C CA . THR B 1 101 ? 21.234 8.352 6.52 1 97.44 101 THR B CA 1
ATOM 3552 C C . THR B 1 101 ? 21.969 7.52 7.566 1 97.44 101 THR B C 1
ATOM 3554 O O . THR B 1 101 ? 22.625 8.07 8.461 1 97.44 101 THR B O 1
ATOM 3557 N N . LEU B 1 102 ? 21.828 6.191 7.48 1 98.06 102 LEU B N 1
ATOM 3558 C CA . LEU B 1 102 ? 22.5 5.297 8.414 1 98.06 102 LEU B CA 1
ATOM 3559 C C . LEU B 1 102 ? 24.016 5.457 8.312 1 98.06 102 LEU B C 1
ATOM 3561 O O . LEU B 1 102 ? 24.719 5.426 9.32 1 98.06 102 LEU B O 1
ATOM 3565 N N . ARG B 1 103 ? 24.531 5.633 7.113 1 97.5 103 ARG B N 1
ATOM 3566 C CA . ARG B 1 103 ? 25.953 5.859 6.918 1 97.5 103 ARG B CA 1
ATOM 3567 C C . ARG B 1 103 ? 26.391 7.172 7.555 1 97.5 103 ARG B C 1
ATOM 3569 O O . ARG B 1 103 ? 27.391 7.211 8.297 1 97.5 103 ARG B O 1
ATOM 3576 N N . GLU B 1 104 ? 25.688 8.172 7.293 1 97.25 104 GLU B N 1
ATOM 3577 C CA . GLU B 1 104 ? 26.094 9.531 7.656 1 97.25 104 GLU B CA 1
ATOM 3578 C C . GLU B 1 104 ? 25.875 9.789 9.148 1 97.25 104 GLU B C 1
ATOM 3580 O O . GLU B 1 104 ? 26.734 10.383 9.805 1 97.25 104 GLU B O 1
ATOM 3585 N N . LYS B 1 105 ? 24.688 9.359 9.633 1 97.12 105 LYS B N 1
ATOM 3586 C CA . LYS B 1 105 ? 24.297 9.766 10.977 1 97.12 105 LYS B CA 1
ATOM 3587 C C . LYS B 1 105 ? 24.609 8.68 12 1 97.12 105 LYS B C 1
ATOM 3589 O O . LYS B 1 105 ? 24.766 8.961 13.188 1 97.12 105 LYS B O 1
ATOM 3594 N N . VAL B 1 106 ? 24.672 7.449 11.555 1 97.25 106 VAL B N 1
ATOM 3595 C CA . VAL B 1 106 ? 24.812 6.344 12.5 1 97.25 106 VAL B CA 1
ATOM 3596 C C . VAL B 1 106 ? 26.219 5.742 12.383 1 97.25 106 VAL B C 1
ATOM 3598 O O . VAL B 1 106 ? 26.688 5.082 13.312 1 97.25 106 VAL B O 1
ATOM 3601 N N . GLY B 1 107 ? 26.922 5.965 11.289 1 96.69 107 GLY B N 1
ATOM 3602 C CA . GLY B 1 107 ? 28.281 5.461 11.078 1 96.69 107 GLY B CA 1
ATOM 3603 C C . GLY B 1 107 ? 28.312 4.043 10.539 1 96.69 107 GLY B C 1
ATOM 3604 O O . GLY B 1 107 ? 29.328 3.352 10.664 1 96.69 107 GLY B O 1
ATOM 3605 N N . ALA B 1 108 ? 27.156 3.586 10 1 96.88 108 ALA B N 1
ATOM 3606 C CA . ALA B 1 108 ? 27.125 2.262 9.391 1 96.88 108 ALA B CA 1
ATOM 3607 C C . ALA B 1 108 ? 27.891 2.246 8.07 1 96.88 108 ALA B C 1
ATOM 3609 O O . ALA B 1 108 ? 27.688 3.107 7.215 1 96.88 108 ALA B O 1
ATOM 3610 N N . ALA B 1 109 ? 28.797 1.282 7.863 1 95.25 109 ALA B N 1
ATOM 3611 C CA . ALA B 1 109 ? 29.672 1.263 6.703 1 95.25 109 ALA B CA 1
ATOM 3612 C C . ALA B 1 109 ? 29.312 0.128 5.75 1 95.25 109 ALA B C 1
ATOM 3614 O O . ALA B 1 109 ? 29.359 0.292 4.531 1 95.25 109 ALA B O 1
ATOM 3615 N N . ASP B 1 110 ? 29 -1.005 6.301 1 97.25 110 ASP B N 1
ATOM 3616 C CA . ASP B 1 110 ? 28.703 -2.199 5.516 1 97.25 110 ASP B CA 1
ATOM 3617 C C . ASP B 1 110 ? 27.297 -2.732 5.836 1 97.25 110 ASP B C 1
ATOM 3619 O O . ASP B 1 110 ? 26.875 -2.713 6.992 1 97.25 110 ASP B O 1
ATOM 3623 N N . PHE B 1 111 ? 26.688 -3.188 4.812 1 98.25 111 PHE B N 1
ATOM 3624 C CA . PHE B 1 111 ? 25.312 -3.664 4.965 1 98.25 111 PHE B CA 1
ATOM 3625 C C . PHE B 1 111 ? 25.172 -5.078 4.414 1 98.25 111 PHE B C 1
ATOM 3627 O O . PHE B 1 111 ? 25.75 -5.406 3.379 1 98.25 111 PHE B O 1
ATOM 3634 N N . VAL B 1 112 ? 24.453 -5.891 5.094 1 98 112 VAL B N 1
ATOM 3635 C CA . VAL B 1 112 ? 24.125 -7.25 4.684 1 98 112 VAL B CA 1
ATOM 3636 C C . VAL B 1 112 ? 22.609 -7.469 4.77 1 98 112 VAL B C 1
ATOM 3638 O O . VAL B 1 112 ? 21.984 -7.066 5.746 1 98 112 VAL B O 1
ATOM 3641 N N . SER B 1 113 ? 22 -8.055 3.738 1 98.25 113 SER B N 1
ATOM 3642 C CA . SER B 1 113 ? 20.562 -8.289 3.742 1 98.25 113 SER B CA 1
ATOM 3643 C C . SER B 1 113 ? 20.172 -9.391 4.73 1 98.25 113 SER B C 1
ATOM 3645 O O . SER B 1 113 ? 20.797 -10.453 4.754 1 98.25 113 SER B O 1
ATOM 3647 N N . VAL B 1 114 ? 19.156 -9.125 5.477 1 98.44 114 VAL B N 1
ATOM 3648 C CA . VAL B 1 114 ? 18.688 -10.109 6.449 1 98.44 114 VAL B CA 1
ATOM 3649 C C . VAL B 1 114 ? 17.531 -10.906 5.859 1 98.44 114 VAL B C 1
ATOM 3651 O O . VAL B 1 114 ? 16.906 -11.719 6.551 1 98.44 114 VAL B O 1
ATOM 3654 N N . ASP B 1 115 ? 17.219 -10.758 4.652 1 98.06 115 ASP B N 1
ATOM 3655 C CA . ASP B 1 115 ? 15.977 -11.25 4.055 1 98.06 115 ASP B CA 1
ATOM 3656 C C . ASP B 1 115 ? 15.906 -12.781 4.117 1 98.06 115 ASP B C 1
ATOM 3658 O O . ASP B 1 115 ? 14.844 -13.344 4.359 1 98.06 115 ASP B O 1
ATOM 3662 N N . ASP B 1 116 ? 17.016 -13.469 3.889 1 96.75 116 ASP B N 1
ATOM 3663 C CA . ASP B 1 116 ? 17 -14.93 3.838 1 96.75 116 ASP B CA 1
ATOM 3664 C C . ASP B 1 116 ? 16.625 -15.523 5.195 1 96.75 116 ASP B C 1
ATOM 3666 O O . ASP B 1 116 ? 15.844 -16.469 5.27 1 96.75 116 ASP B O 1
ATOM 3670 N N . VAL B 1 117 ? 17.219 -14.977 6.246 1 97.75 117 VAL B N 1
ATOM 3671 C CA . VAL B 1 117 ? 16.922 -15.508 7.574 1 97.75 117 VAL B CA 1
ATOM 3672 C C . VAL B 1 117 ? 15.477 -15.195 7.953 1 97.75 117 VAL B C 1
ATOM 3674 O O . VAL B 1 117 ? 14.805 -16.016 8.586 1 97.75 117 VAL B O 1
ATOM 3677 N N . VAL B 1 118 ? 14.969 -14.008 7.605 1 98.06 118 VAL B N 1
ATOM 3678 C CA . VAL B 1 118 ? 13.578 -13.641 7.879 1 98.06 118 VAL B CA 1
ATOM 3679 C C . VAL B 1 118 ? 12.641 -14.57 7.105 1 98.06 118 VAL B C 1
ATOM 3681 O O . VAL B 1 118 ? 11.648 -15.047 7.652 1 98.06 118 VAL B O 1
ATOM 3684 N N . LYS B 1 119 ? 12.992 -14.828 5.848 1 97.12 119 LYS B N 1
ATOM 3685 C CA . LYS B 1 119 ? 12.234 -15.758 5.012 1 97.12 119 LYS B CA 1
ATOM 3686 C C . LYS B 1 119 ? 12.141 -17.125 5.664 1 97.12 119 LYS B C 1
ATOM 3688 O O . LYS B 1 119 ? 11.055 -17.719 5.73 1 97.12 119 LYS B O 1
ATOM 3693 N N . GLU B 1 120 ? 13.227 -17.609 6.133 1 96.62 120 GLU B N 1
ATOM 3694 C CA . GLU B 1 120 ? 13.281 -18.938 6.754 1 96.62 120 GLU B CA 1
ATOM 3695 C C . GLU B 1 120 ? 12.383 -19 7.984 1 96.62 120 GLU B C 1
ATOM 3697 O O . GLU B 1 120 ? 11.75 -20.031 8.234 1 96.62 120 GLU B O 1
ATOM 3702 N N . LEU B 1 121 ? 12.352 -17.938 8.664 1 97.5 121 LEU B N 1
ATOM 3703 C CA . LEU B 1 121 ? 11.555 -17.891 9.883 1 97.5 121 LEU B CA 1
ATOM 3704 C C . LEU B 1 121 ? 10.07 -17.812 9.562 1 97.5 121 LEU B C 1
ATOM 3706 O O . LEU B 1 121 ? 9.266 -18.531 10.164 1 97.5 121 LEU B O 1
ATOM 3710 N N . ARG B 1 122 ? 9.711 -17.031 8.539 1 98.19 122 ARG B N 1
ATOM 3711 C CA . ARG B 1 122 ? 8.312 -16.719 8.297 1 98.19 122 ARG B CA 1
ATOM 3712 C C . ARG B 1 122 ? 7.66 -17.766 7.402 1 98.19 122 ARG B C 1
ATOM 3714 O O . ARG B 1 122 ? 6.43 -17.828 7.309 1 98.19 122 ARG B O 1
ATOM 3721 N N . ILE B 1 123 ? 8.484 -18.625 6.766 1 98.31 123 ILE B N 1
ATOM 3722 C CA . ILE B 1 123 ? 7.961 -19.547 5.77 1 98.31 123 ILE B CA 1
ATOM 3723 C C . ILE B 1 123 ? 7.145 -20.641 6.461 1 98.31 123 ILE B C 1
ATOM 3725 O O . ILE B 1 123 ? 6.215 -21.188 5.875 1 98.31 123 ILE B O 1
ATOM 3729 N N . ILE B 1 124 ? 7.461 -20.984 7.699 1 98.25 124 ILE B N 1
ATOM 3730 C CA . ILE B 1 124 ? 6.711 -21.953 8.5 1 98.25 124 ILE B CA 1
ATOM 3731 C C . ILE B 1 124 ? 5.82 -21.219 9.492 1 98.25 124 ILE B C 1
ATOM 3733 O O . ILE B 1 124 ? 6.312 -20.562 10.422 1 98.25 124 ILE B O 1
ATOM 3737 N N . LYS B 1 125 ? 4.555 -21.328 9.328 1 98.62 125 LYS B N 1
ATOM 3738 C CA . LYS B 1 125 ? 3.605 -20.641 10.203 1 98.62 125 LYS B CA 1
ATOM 3739 C C . LYS B 1 125 ? 3.406 -21.406 11.508 1 98.62 125 LYS B C 1
ATOM 3741 O O . LYS B 1 125 ? 3.383 -22.641 11.508 1 98.62 125 LYS B O 1
ATOM 3746 N N . THR B 1 126 ? 3.242 -20.703 12.633 1 97.88 126 THR B N 1
ATOM 3747 C CA . THR B 1 126 ? 2.822 -21.297 13.891 1 97.88 126 THR B CA 1
ATOM 3748 C C . THR B 1 126 ? 1.334 -21.641 13.859 1 97.88 126 THR B C 1
ATOM 3750 O O . THR B 1 126 ? 0.597 -21.141 13.008 1 97.88 126 THR B O 1
ATOM 3753 N N . PRO B 1 127 ? 0.903 -22.484 14.797 1 98.31 127 PRO B N 1
ATOM 3754 C CA . PRO B 1 127 ? -0.53 -22.781 14.867 1 98.31 127 PRO B CA 1
ATOM 3755 C C . PRO B 1 127 ? -1.384 -21.531 15.023 1 98.31 127 PRO B C 1
ATOM 3757 O O . PRO B 1 127 ? -2.469 -21.438 14.445 1 98.31 127 PRO B O 1
ATOM 3760 N N . GLU B 1 128 ? -0.917 -20.578 15.781 1 98.06 128 GLU B N 1
ATOM 3761 C CA . GLU B 1 128 ? -1.652 -19.328 15.984 1 98.06 128 GLU B CA 1
ATOM 3762 C C . GLU B 1 128 ? -1.769 -18.547 14.68 1 98.06 128 GLU B C 1
ATOM 3764 O O . GLU B 1 128 ? -2.828 -18 14.367 1 98.06 128 GLU B O 1
ATOM 3769 N N . GLU B 1 129 ? -0.675 -18.469 13.977 1 98.62 129 GLU B N 1
ATOM 3770 C CA . GLU B 1 129 ? -0.697 -17.797 12.68 1 98.62 129 GLU B CA 1
ATOM 3771 C C . GLU B 1 129 ? -1.684 -18.469 11.727 1 98.62 129 GLU B C 1
ATOM 3773 O O . GLU B 1 129 ? -2.422 -17.797 11.008 1 98.62 129 GLU B O 1
ATOM 3778 N N . ILE B 1 130 ? -1.68 -19.75 11.719 1 98.88 130 ILE B N 1
ATOM 3779 C CA . ILE B 1 130 ? -2.535 -20.531 10.836 1 98.88 130 ILE B CA 1
ATOM 3780 C C . ILE B 1 130 ? -4.004 -20.234 11.141 1 98.88 130 ILE B C 1
ATOM 3782 O O . ILE B 1 130 ? -4.809 -20.062 10.219 1 98.88 130 ILE B O 1
ATOM 3786 N N . GLU B 1 131 ? -4.332 -20.156 12.375 1 98.81 131 GLU B N 1
ATOM 3787 C CA . GLU B 1 131 ? -5.711 -19.859 12.758 1 98.81 131 GLU B CA 1
ATOM 3788 C C . GLU B 1 131 ? -6.148 -18.5 12.242 1 98.81 131 GLU B C 1
ATOM 3790 O O . GLU B 1 131 ? -7.289 -18.328 11.805 1 98.81 131 GLU B O 1
ATOM 3795 N N . VAL B 1 132 ? -5.289 -17.531 12.352 1 98.81 132 VAL B N 1
ATOM 3796 C CA . VAL B 1 132 ? -5.605 -16.188 11.867 1 98.81 132 VAL B CA 1
ATOM 3797 C C . VAL B 1 132 ? -5.77 -16.203 10.352 1 98.81 132 VAL B C 1
ATOM 3799 O O . VAL B 1 132 ? -6.684 -15.578 9.805 1 98.81 132 VAL B O 1
ATOM 3802 N N . ILE B 1 133 ? -4.902 -16.938 9.625 1 98.94 133 ILE B N 1
ATOM 3803 C CA . ILE B 1 133 ? -4.992 -17.047 8.172 1 98.94 133 ILE B CA 1
ATOM 3804 C C . ILE B 1 133 ? -6.293 -17.734 7.785 1 98.94 133 ILE B C 1
ATOM 3806 O O . ILE B 1 133 ? -6.961 -17.328 6.828 1 98.94 133 ILE B O 1
ATOM 3810 N N . LYS B 1 134 ? -6.68 -18.781 8.547 1 98.94 134 LYS B N 1
ATOM 3811 C CA . LYS B 1 134 ? -7.953 -19.453 8.312 1 98.94 134 LYS B CA 1
ATOM 3812 C C . LYS B 1 134 ? -9.117 -18.469 8.414 1 98.94 134 LYS B C 1
ATOM 3814 O O . LYS B 1 134 ? -10.039 -18.516 7.598 1 98.94 134 LYS B O 1
ATOM 3819 N N . ALA B 1 135 ? -9.062 -17.656 9.414 1 98.88 135 ALA B N 1
ATOM 3820 C CA . ALA B 1 135 ? -10.102 -16.641 9.578 1 98.88 135 ALA B CA 1
ATOM 3821 C C . ALA B 1 135 ? -10.125 -15.68 8.391 1 98.88 135 ALA B C 1
ATOM 3823 O O . ALA B 1 135 ? -11.195 -15.328 7.891 1 98.88 135 ALA B O 1
ATOM 3824 N N . ALA B 1 136 ? -8.922 -15.211 7.926 1 98.94 136 ALA B N 1
ATOM 3825 C CA . ALA B 1 136 ? -8.828 -14.352 6.746 1 98.94 136 ALA B CA 1
ATOM 3826 C C . ALA B 1 136 ? -9.445 -15.031 5.527 1 98.94 136 ALA B C 1
ATOM 3828 O O . ALA B 1 136 ? -10.164 -14.391 4.754 1 98.94 136 ALA B O 1
ATOM 3829 N N . CYS B 1 137 ? -9.18 -16.312 5.359 1 98.94 137 CYS B N 1
ATOM 3830 C CA . CYS B 1 137 ? -9.742 -17.078 4.25 1 98.94 137 CYS B CA 1
ATOM 3831 C C . CYS B 1 137 ? -11.266 -17.141 4.355 1 98.94 137 CYS B C 1
ATOM 3833 O O . CYS B 1 137 ? -11.961 -17.062 3.344 1 98.94 137 CYS B O 1
ATOM 3835 N N . GLY B 1 138 ? -11.727 -17.375 5.578 1 98.94 138 GLY B N 1
ATOM 3836 C CA . GLY B 1 138 ? -13.164 -17.359 5.785 1 98.94 138 GLY B CA 1
ATOM 3837 C C . GLY B 1 138 ? -13.828 -16.078 5.348 1 98.94 138 GLY B C 1
ATOM 3838 O O . GLY B 1 138 ? -14.883 -16.094 4.711 1 98.94 138 GLY B O 1
ATOM 3839 N N . ILE B 1 139 ? -13.234 -14.938 5.66 1 98.88 139 ILE B N 1
ATOM 3840 C CA . ILE B 1 139 ? -13.734 -13.625 5.262 1 98.88 139 ILE B CA 1
ATOM 3841 C C . ILE B 1 139 ? -13.711 -13.508 3.742 1 98.88 139 ILE B C 1
ATOM 3843 O O . ILE B 1 139 ? -14.664 -13.016 3.137 1 98.88 139 ILE B O 1
ATOM 3847 N N . ALA B 1 140 ? -12.641 -13.945 3.135 1 98.88 140 ALA B N 1
ATOM 3848 C CA . ALA B 1 140 ? -12.523 -13.93 1.678 1 98.88 140 ALA B CA 1
ATOM 3849 C C . ALA B 1 140 ? -13.633 -14.758 1.032 1 98.88 140 ALA B C 1
ATOM 3851 O O . ALA B 1 140 ? -14.195 -14.359 0.007 1 98.88 140 ALA B O 1
ATOM 3852 N N . ASP B 1 141 ? -13.914 -15.898 1.634 1 98.94 141 ASP B N 1
ATOM 3853 C CA . ASP B 1 141 ? -14.992 -16.75 1.128 1 98.94 141 ASP B CA 1
ATOM 3854 C C . ASP B 1 141 ? -16.328 -16.016 1.168 1 98.94 141 ASP B C 1
ATOM 3856 O O . ASP B 1 141 ? -17.125 -16.109 0.234 1 98.94 141 ASP B O 1
ATOM 3860 N N . MET B 1 142 ? -16.594 -15.328 2.234 1 98.88 142 MET B N 1
ATOM 3861 C CA . MET B 1 142 ? -17.828 -14.555 2.34 1 98.88 142 MET B CA 1
ATOM 3862 C C . MET B 1 142 ? -17.906 -13.5 1.243 1 98.88 142 MET B C 1
ATOM 3864 O O . MET B 1 142 ? -18.969 -13.289 0.643 1 98.88 142 MET B O 1
ATOM 3868 N N . ALA B 1 143 ? -16.781 -12.836 1.028 1 98.88 143 ALA B N 1
ATOM 3869 C CA . ALA B 1 143 ? -16.719 -11.82 -0.023 1 98.88 143 ALA B CA 1
ATOM 3870 C C . ALA B 1 143 ? -16.938 -12.445 -1.398 1 98.88 143 ALA B C 1
ATOM 3872 O O . ALA B 1 143 ? -17.609 -11.875 -2.254 1 98.88 143 ALA B O 1
ATOM 3873 N N . MET B 1 144 ? -16.328 -13.602 -1.649 1 98.88 144 MET B N 1
ATOM 3874 C CA . MET B 1 144 ? -16.5 -14.312 -2.914 1 98.88 144 MET B CA 1
ATOM 3875 C C . MET B 1 144 ? -17.969 -14.641 -3.15 1 98.88 144 MET B C 1
ATOM 3877 O O . MET B 1 144 ? -18.5 -14.445 -4.25 1 98.88 144 MET B O 1
ATOM 3881 N N . MET B 1 145 ? -18.641 -15.148 -2.139 1 98.69 145 MET B N 1
ATOM 3882 C CA . MET B 1 145 ? -20.047 -15.477 -2.252 1 98.69 145 MET B CA 1
ATOM 3883 C C . MET B 1 145 ? -20.875 -14.234 -2.602 1 98.69 145 MET B C 1
ATOM 3885 O O . MET B 1 145 ? -21.797 -14.305 -3.41 1 98.69 145 MET B O 1
ATOM 3889 N N . ALA B 1 146 ? -20.5 -13.141 -1.988 1 98.56 146 ALA B N 1
ATOM 3890 C CA . ALA B 1 146 ? -21.172 -11.883 -2.312 1 98.56 146 ALA B CA 1
ATOM 3891 C C . ALA B 1 146 ? -20.984 -11.531 -3.787 1 98.56 146 ALA B C 1
ATOM 3893 O O . ALA B 1 146 ? -21.922 -11.055 -4.434 1 98.56 146 ALA B O 1
ATOM 3894 N N . ALA B 1 147 ? -19.781 -11.703 -4.285 1 98.5 147 ALA B N 1
ATOM 3895 C CA . ALA B 1 147 ? -19.516 -11.43 -5.695 1 98.5 147 ALA B CA 1
ATOM 3896 C C . ALA B 1 147 ? -20.375 -12.32 -6.59 1 98.5 147 ALA B C 1
ATOM 3898 O O . ALA B 1 147 ? -20.984 -11.844 -7.555 1 98.5 147 ALA B O 1
ATOM 3899 N N . LEU B 1 148 ? -20.422 -13.609 -6.277 1 97.94 148 LEU B N 1
ATOM 3900 C CA . LEU B 1 148 ? -21.156 -14.578 -7.078 1 97.94 148 LEU B CA 1
ATOM 3901 C C . LEU B 1 148 ? -22.641 -14.219 -7.125 1 97.94 148 LEU B C 1
ATOM 3903 O O . LEU B 1 148 ? -23.297 -14.43 -8.141 1 97.94 148 LEU B O 1
ATOM 3907 N N . GLU B 1 149 ? -23.109 -13.656 -6.055 1 97 149 GLU B N 1
ATOM 3908 C CA . GLU B 1 149 ? -24.516 -13.227 -5.988 1 97 149 GLU B CA 1
ATOM 3909 C C . GLU B 1 149 ? -24.734 -11.93 -6.754 1 97 149 GLU B C 1
ATOM 3911 O O . GLU B 1 149 ? -25.797 -11.711 -7.328 1 97 149 GLU B O 1
ATOM 3916 N N . GLU B 1 150 ? -23.703 -11.102 -6.742 1 96.88 150 GLU B N 1
ATOM 3917 C CA . GLU B 1 150 ? -23.844 -9.75 -7.277 1 96.88 150 GLU B CA 1
ATOM 3918 C C . GLU B 1 150 ? -23.625 -9.727 -8.789 1 96.88 150 GLU B C 1
ATOM 3920 O O . GLU B 1 150 ? -24.219 -8.914 -9.492 1 96.88 150 GLU B O 1
ATOM 3925 N N . ILE B 1 151 ? -22.781 -10.562 -9.328 1 98.19 151 ILE B N 1
ATOM 3926 C CA . ILE B 1 151 ? -22.375 -10.531 -10.727 1 98.19 151 ILE B CA 1
ATOM 3927 C C . ILE B 1 151 ? -23.562 -10.859 -11.625 1 98.19 151 ILE B C 1
ATOM 3929 O O . ILE B 1 151 ? -24.219 -11.891 -11.453 1 98.19 151 ILE B O 1
ATOM 3933 N N . SER B 1 152 ? -23.891 -9.992 -12.516 1 97.44 152 SER B N 1
ATOM 3934 C CA . SER B 1 152 ? -24.922 -10.148 -13.523 1 97.44 152 SER B CA 1
ATOM 3935 C C . SER B 1 152 ? -24.688 -9.203 -14.703 1 97.44 152 SER B C 1
ATOM 3937 O O . SER B 1 152 ? -23.859 -8.297 -14.625 1 97.44 152 SER B O 1
ATOM 3939 N N . GLU B 1 153 ? -25.406 -9.469 -15.742 1 97.81 153 GLU B N 1
ATOM 3940 C CA . GLU B 1 153 ? -25.297 -8.625 -16.922 1 97.81 153 GLU B CA 1
ATOM 3941 C C . GLU B 1 153 ? -25.578 -7.16 -16.594 1 97.81 153 GLU B C 1
ATOM 3943 O O . GLU B 1 153 ? -26.547 -6.852 -15.898 1 97.81 153 GLU B O 1
ATOM 3948 N N . GLY B 1 154 ? -24.688 -6.289 -17.062 1 98.19 154 GLY B N 1
ATOM 3949 C CA . GLY B 1 154 ? -24.922 -4.859 -16.938 1 98.19 154 GLY B CA 1
ATOM 3950 C C . GLY B 1 154 ? -24.172 -4.246 -15.758 1 98.19 154 GLY B C 1
ATOM 3951 O O . GLY B 1 154 ? -23.922 -3.039 -15.734 1 98.19 154 GLY B O 1
ATOM 3952 N N . LYS B 1 155 ? -23.812 -5 -14.773 1 97.88 155 LYS B N 1
ATOM 3953 C CA . LYS B 1 155 ? -23.094 -4.5 -13.609 1 97.88 155 LYS B CA 1
ATOM 3954 C C . LYS B 1 155 ? -21.656 -4.105 -13.977 1 97.88 155 LYS B C 1
ATOM 3956 O O . LYS B 1 155 ? -21.016 -4.781 -14.781 1 97.88 155 LYS B O 1
ATOM 3961 N N . ARG B 1 156 ? -21.188 -3.053 -13.422 1 98 156 ARG B N 1
ATOM 3962 C CA . ARG B 1 156 ? -19.781 -2.688 -13.594 1 98 156 ARG B CA 1
ATOM 3963 C C . ARG B 1 156 ? -18.891 -3.549 -12.711 1 98 156 ARG B C 1
ATOM 3965 O O . ARG B 1 156 ? -19.25 -3.877 -11.578 1 98 156 ARG B O 1
ATOM 3972 N N . GLU B 1 157 ? -17.688 -3.92 -13.203 1 98.62 157 GLU B N 1
ATOM 3973 C CA . GLU B 1 157 ? -16.719 -4.684 -12.43 1 98.62 157 GLU B CA 1
ATOM 3974 C C . GLU B 1 157 ? -16.453 -4.031 -11.078 1 98.62 157 GLU B C 1
ATOM 3976 O O . GLU B 1 157 ? -16.422 -4.711 -10.047 1 98.62 157 GLU B O 1
ATOM 3981 N N . ARG B 1 158 ? -16.297 -2.711 -11.031 1 97.56 158 ARG B N 1
ATOM 3982 C CA . ARG B 1 158 ? -15.953 -1.962 -9.828 1 97.56 158 ARG B CA 1
ATOM 3983 C C . ARG B 1 158 ? -17.047 -2.082 -8.773 1 97.56 158 ARG B C 1
ATOM 3985 O O . ARG B 1 158 ? -16.766 -2.104 -7.574 1 97.56 158 ARG B O 1
ATOM 3992 N N . GLU B 1 159 ? -18.281 -2.145 -9.18 1 97.94 159 GLU B N 1
ATOM 3993 C CA . GLU B 1 159 ? -19.391 -2.273 -8.242 1 97.94 159 GLU B CA 1
ATOM 3994 C C . GLU B 1 159 ? -19.328 -3.596 -7.488 1 97.94 159 GLU B C 1
ATOM 3996 O O . GLU B 1 159 ? -19.656 -3.656 -6.301 1 97.94 159 GLU B O 1
ATOM 4001 N N . ILE B 1 160 ? -18.922 -4.641 -8.219 1 98.56 160 ILE B N 1
ATOM 4002 C CA . ILE B 1 160 ? -18.75 -5.949 -7.594 1 98.56 160 ILE B CA 1
ATOM 4003 C C . ILE B 1 160 ? -17.625 -5.887 -6.57 1 98.56 160 ILE B C 1
ATOM 4005 O O . ILE B 1 160 ? -17.766 -6.359 -5.441 1 98.56 160 ILE B O 1
ATOM 4009 N N . ALA B 1 161 ? -16.531 -5.293 -6.969 1 98.62 161 ALA B N 1
ATOM 4010 C CA . ALA B 1 161 ? -15.391 -5.141 -6.062 1 98.62 161 ALA B CA 1
ATOM 4011 C C . ALA B 1 161 ? -15.789 -4.367 -4.812 1 98.62 161 ALA B C 1
ATOM 4013 O O . ALA B 1 161 ? -15.398 -4.727 -3.699 1 98.62 161 ALA B O 1
ATOM 4014 N N . ALA B 1 162 ? -16.547 -3.264 -5.004 1 98.5 162 ALA B N 1
ATOM 4015 C CA . ALA B 1 162 ? -17 -2.447 -3.881 1 98.5 162 ALA B CA 1
ATOM 4016 C C . ALA B 1 162 ? -17.797 -3.285 -2.883 1 98.5 162 ALA B C 1
ATOM 4018 O O . ALA B 1 162 ? -17.562 -3.203 -1.673 1 98.5 162 ALA B O 1
ATOM 4019 N N . LYS B 1 163 ? -18.688 -4.09 -3.406 1 98.56 163 LYS B N 1
ATOM 4020 C CA . LYS B 1 163 ? -19.516 -4.945 -2.557 1 98.56 163 LYS B CA 1
ATOM 4021 C C . LYS B 1 163 ? -18.672 -5.965 -1.805 1 98.56 163 LYS B C 1
ATOM 4023 O O . LYS B 1 163 ? -18.859 -6.188 -0.609 1 98.56 163 LYS B O 1
ATOM 4028 N N . MET B 1 164 ? -17.766 -6.582 -2.479 1 98.81 164 MET B N 1
ATOM 4029 C CA . MET B 1 164 ? -16.875 -7.574 -1.869 1 98.81 164 MET B CA 1
ATOM 4030 C C . MET B 1 164 ? -16.078 -6.965 -0.719 1 98.81 164 MET B C 1
ATOM 4032 O O . MET B 1 164 ? -16.016 -7.539 0.369 1 98.81 164 MET B O 1
ATOM 4036 N N . GLU B 1 165 ? -15.492 -5.828 -0.967 1 98.75 165 GLU B N 1
ATOM 4037 C CA . GLU B 1 165 ? -14.648 -5.172 0.026 1 98.75 165 GLU B CA 1
ATOM 4038 C C . GLU B 1 165 ? -15.469 -4.688 1.216 1 98.75 165 GLU B C 1
ATOM 4040 O O . GLU B 1 165 ? -15 -4.711 2.355 1 98.75 165 GLU B O 1
ATOM 4045 N N . TYR B 1 166 ? -16.703 -4.242 0.919 1 98.56 166 TYR B N 1
ATOM 4046 C CA . TYR B 1 166 ? -17.641 -3.902 1.983 1 98.56 166 TYR B CA 1
ATOM 4047 C C . TYR B 1 166 ? -17.906 -5.105 2.879 1 98.56 166 TYR B C 1
ATOM 4049 O O . TYR B 1 166 ? -17.828 -5.004 4.105 1 98.56 166 TYR B O 1
ATOM 4057 N N . VAL B 1 167 ? -18.156 -6.254 2.285 1 98.75 167 VAL B N 1
ATOM 4058 C CA . VAL B 1 167 ? -18.438 -7.48 3.02 1 98.75 167 VAL B CA 1
ATOM 4059 C C . VAL B 1 167 ? -17.219 -7.879 3.852 1 98.75 167 VAL B C 1
ATOM 4061 O O . VAL B 1 167 ? -17.359 -8.273 5.012 1 98.75 167 VAL B O 1
ATOM 4064 N N . MET B 1 168 ? -16.031 -7.789 3.312 1 98.69 168 MET B N 1
ATOM 4065 C CA . MET B 1 168 ? -14.82 -8.125 4.043 1 98.69 168 MET B CA 1
ATOM 4066 C C . MET B 1 168 ? -14.711 -7.297 5.32 1 98.69 168 MET B C 1
ATOM 4068 O O . MET B 1 168 ? -14.5 -7.844 6.402 1 98.69 168 MET B O 1
ATOM 4072 N N . LYS B 1 169 ? -14.852 -5.965 5.18 1 98.19 169 LYS B N 1
ATOM 4073 C CA . LYS B 1 169 ? -14.68 -5.066 6.316 1 98.19 169 LYS B CA 1
ATOM 4074 C C . LYS B 1 169 ? -15.773 -5.277 7.355 1 98.19 169 LYS B C 1
ATOM 4076 O O . LYS B 1 169 ? -15.508 -5.238 8.562 1 98.19 169 LYS B O 1
ATOM 4081 N N . MET B 1 170 ? -16.984 -5.527 6.863 1 98 170 MET B N 1
ATOM 4082 C CA . MET B 1 170 ? -18.109 -5.785 7.773 1 98 170 MET B CA 1
ATOM 4083 C C . MET B 1 170 ? -17.859 -7.059 8.578 1 98 170 MET B C 1
ATOM 4085 O O . MET B 1 170 ? -18.453 -7.242 9.648 1 98 170 MET B O 1
ATOM 4089 N N . ASN B 1 171 ? -17.031 -7.914 8.047 1 98.12 171 ASN B N 1
ATOM 4090 C CA . ASN B 1 171 ? -16.781 -9.188 8.719 1 98.12 171 ASN B CA 1
ATOM 4091 C C . ASN B 1 171 ? -15.422 -9.219 9.398 1 98.12 171 ASN B C 1
ATOM 4093 O O . ASN B 1 171 ? -14.898 -10.289 9.703 1 98.12 171 ASN B O 1
ATOM 4097 N N . GLY B 1 172 ? -14.781 -8.125 9.547 1 96.62 172 GLY B N 1
ATOM 4098 C CA . GLY B 1 172 ? -13.648 -8.023 10.461 1 96.62 172 GLY B CA 1
ATOM 4099 C C . GLY B 1 172 ? -12.328 -7.781 9.75 1 96.62 172 GLY B C 1
ATOM 4100 O O . GLY B 1 172 ? -11.312 -7.52 10.398 1 96.62 172 GLY B O 1
ATOM 4101 N N . ALA B 1 173 ? -12.312 -7.867 8.406 1 98.25 173 ALA B N 1
ATOM 4102 C CA . ALA B 1 173 ? -11.07 -7.59 7.695 1 98.25 173 ALA B CA 1
ATOM 4103 C C . ALA B 1 173 ? -10.633 -6.141 7.898 1 98.25 173 ALA B C 1
ATOM 4105 O O . ALA B 1 173 ? -11.469 -5.234 7.938 1 98.25 173 ALA B O 1
ATOM 4106 N N . GLU B 1 174 ? -9.336 -5.883 7.98 1 96.5 174 GLU B N 1
ATOM 4107 C CA . GLU B 1 174 ? -8.789 -4.531 8.008 1 96.5 174 GLU B CA 1
ATOM 4108 C C . GLU B 1 174 ? -9 -3.824 6.672 1 96.5 174 GLU B C 1
ATOM 4110 O O . GLU B 1 174 ? -9.367 -2.648 6.637 1 96.5 174 GLU B O 1
ATOM 4115 N N . LYS B 1 175 ? -8.789 -4.453 5.645 1 97.38 175 LYS B N 1
ATOM 4116 C CA . LYS B 1 175 ? -8.93 -4.059 4.246 1 97.38 175 LYS B CA 1
ATOM 4117 C C . LYS B 1 175 ? -8.703 -5.246 3.312 1 97.38 175 LYS B C 1
ATOM 4119 O O . LYS B 1 175 ? -8.422 -6.355 3.77 1 97.38 175 LYS B O 1
ATOM 4124 N N . PRO B 1 176 ? -8.906 -5.098 1.987 1 98.44 176 PRO B N 1
ATOM 4125 C CA . PRO B 1 176 ? -8.516 -6.176 1.076 1 98.44 176 PRO B CA 1
ATOM 4126 C C . PRO B 1 176 ? -7.016 -6.461 1.108 1 98.44 176 PRO B C 1
ATOM 4128 O O . PRO B 1 176 ? -6.219 -5.551 1.358 1 98.44 176 PRO B O 1
ATOM 4131 N N . ALA B 1 177 ? -6.641 -7.664 0.902 1 98.5 177 ALA B N 1
ATOM 4132 C CA . ALA B 1 177 ? -5.242 -8.078 0.914 1 98.5 177 ALA B CA 1
ATOM 4133 C C . ALA B 1 177 ? -4.461 -7.41 -0.219 1 98.5 177 ALA B C 1
ATOM 4135 O O . ALA B 1 177 ? -3.256 -7.184 -0.101 1 98.5 177 ALA B O 1
ATOM 4136 N N . PHE B 1 178 ? -5.082 -7.16 -1.293 1 97.69 178 PHE B N 1
ATOM 4137 C CA . PHE B 1 178 ? -4.578 -6.508 -2.496 1 97.69 178 PHE B CA 1
ATOM 4138 C C . PHE B 1 178 ? -5.723 -5.914 -3.311 1 97.69 178 PHE B C 1
ATOM 4140 O O . PHE B 1 178 ? -6.895 -6.105 -2.975 1 97.69 178 PHE B O 1
ATOM 4147 N N . ASP B 1 179 ? -5.41 -5.109 -4.297 1 96.81 179 ASP B N 1
ATOM 4148 C CA . ASP B 1 179 ? -6.473 -4.527 -5.113 1 96.81 179 ASP B CA 1
ATOM 4149 C C . ASP B 1 179 ? -7.328 -5.617 -5.754 1 96.81 179 ASP B C 1
ATOM 4151 O O . ASP B 1 179 ? -6.812 -6.488 -6.453 1 96.81 179 ASP B O 1
ATOM 4155 N N . THR B 1 180 ? -8.609 -5.57 -5.527 1 98.31 180 THR B N 1
ATOM 4156 C CA . THR B 1 180 ? -9.531 -6.617 -5.965 1 98.31 180 THR B CA 1
ATOM 4157 C C . THR B 1 180 ? -9.586 -6.691 -7.488 1 98.31 180 THR B C 1
ATOM 4159 O O . THR B 1 180 ? -9.742 -5.668 -8.156 1 98.31 180 THR B O 1
ATOM 4162 N N . ILE B 1 181 ? -9.398 -7.844 -8.008 1 98.19 181 ILE B N 1
ATOM 4163 C CA . ILE B 1 181 ? -9.445 -8.086 -9.445 1 98.19 181 ILE B CA 1
ATOM 4164 C C . ILE B 1 181 ? -10.82 -8.625 -9.828 1 98.19 181 ILE B C 1
ATOM 4166 O O . ILE B 1 181 ? -11.266 -9.648 -9.305 1 98.19 181 ILE B O 1
ATOM 4170 N N . ILE B 1 182 ? -11.523 -7.973 -10.578 1 98.56 182 ILE B N 1
ATOM 4171 C CA . ILE B 1 182 ? -12.719 -8.391 -11.305 1 98.56 182 ILE B CA 1
ATOM 4172 C C . ILE B 1 182 ? -12.555 -8.07 -12.789 1 98.56 182 ILE B C 1
ATOM 4174 O O . ILE B 1 182 ? -12.648 -6.91 -13.195 1 98.56 182 ILE B O 1
ATOM 4178 N N . ALA B 1 183 ? -12.32 -9.023 -13.562 1 98.12 183 ALA B N 1
ATOM 4179 C CA . ALA B 1 183 ? -12.055 -8.844 -14.984 1 98.12 183 ALA B CA 1
ATOM 4180 C C . ALA B 1 183 ? -13 -9.703 -15.828 1 98.12 183 ALA B C 1
ATOM 4182 O O . ALA B 1 183 ? -13 -10.93 -15.719 1 98.12 183 ALA B O 1
ATOM 4183 N N . SER B 1 184 ? -13.812 -9.102 -16.703 1 98.5 184 SER B N 1
ATOM 4184 C CA . SER B 1 184 ? -14.852 -9.812 -17.438 1 98.5 184 SER B CA 1
ATOM 4185 C C . SER B 1 184 ? -14.594 -9.773 -18.938 1 98.5 184 SER B C 1
ATOM 4187 O O . SER B 1 184 ? -13.992 -8.828 -19.453 1 98.5 184 SER B O 1
ATOM 4189 N N . GLY B 1 185 ? -15.047 -10.75 -19.641 1 97.75 185 GLY B N 1
ATOM 4190 C CA . GLY B 1 185 ? -14.883 -10.828 -21.078 1 97.75 185 GLY B CA 1
ATOM 4191 C C . GLY B 1 185 ? -13.43 -10.891 -21.516 1 97.75 185 GLY B C 1
ATOM 4192 O O . GLY B 1 185 ? -12.664 -11.719 -21.016 1 97.75 185 GLY B O 1
ATOM 4193 N N . TRP B 1 186 ? -13.102 -10.047 -22.438 1 96 186 TRP B N 1
ATOM 4194 C CA . TRP B 1 186 ? -11.734 -10.047 -22.953 1 96 186 TRP B CA 1
ATOM 4195 C C . TRP B 1 186 ? -10.742 -9.688 -21.844 1 96 186 TRP B C 1
ATOM 4197 O O . TRP B 1 186 ? -9.586 -10.117 -21.875 1 96 186 TRP B O 1
ATOM 4207 N N . ARG B 1 187 ? -11.188 -8.961 -20.828 1 96.38 187 ARG B N 1
ATOM 4208 C CA . ARG B 1 187 ? -10.305 -8.523 -19.75 1 96.38 187 ARG B CA 1
ATOM 4209 C C . ARG B 1 187 ? -9.906 -9.703 -18.859 1 96.38 187 ARG B C 1
ATOM 4211 O O . ARG B 1 187 ? -8.93 -9.625 -18.109 1 96.38 187 ARG B O 1
ATOM 4218 N N . ALA B 1 188 ? -10.703 -10.75 -18.922 1 97.75 188 ALA B N 1
ATOM 4219 C CA . ALA B 1 188 ? -10.391 -11.93 -18.125 1 97.75 188 ALA B CA 1
ATOM 4220 C C . ALA B 1 188 ? -9.055 -12.539 -18.547 1 97.75 188 ALA B C 1
ATOM 4222 O O . ALA B 1 188 ? -8.484 -13.367 -17.828 1 97.75 188 ALA B O 1
ATOM 4223 N N . ALA B 1 189 ? -8.562 -12.125 -19.719 1 96.38 189 ALA B N 1
ATOM 4224 C CA . ALA B 1 189 ? -7.266 -12.594 -20.188 1 96.38 189 ALA B CA 1
ATOM 4225 C C . ALA B 1 189 ? -6.129 -11.82 -19.516 1 96.38 189 ALA B C 1
ATOM 4227 O O . ALA B 1 189 ? -4.957 -12.148 -19.703 1 96.38 189 ALA B O 1
ATOM 4228 N N . LEU B 1 190 ? -6.434 -10.82 -18.734 1 93.06 190 LEU B N 1
ATOM 4229 C CA . LEU B 1 190 ? -5.449 -10.016 -18.016 1 93.06 190 LEU B CA 1
ATOM 4230 C C . LEU B 1 190 ? -5.25 -10.539 -16.594 1 93.06 190 LEU B C 1
ATOM 4232 O O . LEU B 1 190 ? -6.094 -10.328 -15.727 1 93.06 190 LEU B O 1
ATOM 4236 N N . PRO B 1 191 ? -4.113 -11.164 -16.344 1 91.56 191 PRO B N 1
ATOM 4237 C CA . PRO B 1 191 ? -3.916 -11.75 -15.008 1 91.56 191 PRO B CA 1
ATOM 4238 C C . PRO B 1 191 ? -4.074 -10.734 -13.883 1 91.56 191 PRO B C 1
ATOM 4240 O O . PRO B 1 191 ? -4.422 -11.102 -12.758 1 91.56 191 PRO B O 1
ATOM 4243 N N . HIS B 1 192 ? -3.83 -9.477 -14.164 1 93.44 192 HIS B N 1
ATOM 4244 C CA . HIS B 1 192 ? -3.922 -8.43 -13.156 1 93.44 192 HIS B CA 1
ATOM 4245 C C . HIS B 1 192 ? -4.992 -7.406 -13.516 1 93.44 192 HIS B C 1
ATOM 4247 O O . HIS B 1 192 ? -4.809 -6.207 -13.305 1 93.44 192 HIS B O 1
ATOM 4253 N N . GLY B 1 193 ? -6.102 -7.895 -14.078 1 93.5 193 GLY B N 1
ATOM 4254 C CA . GLY B 1 193 ? -7.199 -7.031 -14.484 1 93.5 193 GLY B CA 1
ATOM 4255 C C . GLY B 1 193 ? -7.973 -6.457 -13.312 1 93.5 193 GLY B C 1
ATOM 4256 O O . GLY B 1 193 ? -9.016 -6.988 -12.93 1 93.5 193 GLY B O 1
ATOM 4257 N N . LEU B 1 194 ? -7.543 -5.32 -12.82 1 94.56 194 LEU B N 1
ATOM 4258 C CA . LEU B 1 194 ? -8.234 -4.652 -11.719 1 94.56 194 LEU B CA 1
ATOM 4259 C C . LEU B 1 194 ? -9.648 -4.27 -12.117 1 94.56 194 LEU B C 1
ATOM 4261 O O . LEU B 1 194 ? -9.898 -3.906 -13.266 1 94.56 194 LEU B O 1
ATOM 4265 N N . ALA B 1 195 ? -10.547 -4.332 -11.156 1 97.12 195 ALA B N 1
ATOM 4266 C CA . ALA B 1 195 ? -11.953 -4.004 -11.391 1 97.12 195 ALA B CA 1
ATOM 4267 C C . ALA B 1 195 ? -12.086 -2.619 -12.016 1 97.12 195 ALA B C 1
ATOM 4269 O O . ALA B 1 195 ? -11.5 -1.648 -11.531 1 97.12 195 ALA B O 1
ATOM 4270 N N . SER B 1 196 ? -12.883 -2.539 -13.078 1 95.44 196 SER B N 1
ATOM 4271 C CA . SER B 1 196 ? -13 -1.307 -13.852 1 95.44 196 SER B CA 1
ATOM 4272 C C . SER B 1 196 ? -14.453 -0.909 -14.047 1 95.44 196 SER B C 1
ATOM 4274 O O . SER B 1 196 ? -15.344 -1.453 -13.391 1 95.44 196 SER B O 1
ATOM 4276 N N . ASP B 1 197 ? -14.602 0.1 -14.945 1 96.31 197 ASP B N 1
ATOM 4277 C CA . ASP B 1 197 ? -15.945 0.573 -15.266 1 96.31 197 ASP B CA 1
ATOM 4278 C C . ASP B 1 197 ? -16.594 -0.293 -16.344 1 96.31 197 ASP B C 1
ATOM 4280 O O . ASP B 1 197 ? -17.734 -0.07 -16.719 1 96.31 197 ASP B O 1
ATOM 4284 N N . LYS B 1 198 ? -15.836 -1.285 -16.781 1 97.06 198 LYS B N 1
ATOM 4285 C CA . LYS B 1 198 ? -16.438 -2.152 -17.781 1 97.06 198 LYS B CA 1
ATOM 4286 C C . LYS B 1 198 ? -17.688 -2.828 -17.25 1 97.06 198 LYS B C 1
ATOM 4288 O O . LYS B 1 198 ? -17.719 -3.299 -16.109 1 97.06 198 LYS B O 1
ATOM 4293 N N . ARG B 1 199 ? -18.688 -2.844 -18.031 1 98.31 199 ARG B N 1
ATOM 4294 C CA . ARG B 1 199 ? -19.906 -3.549 -17.688 1 98.31 199 ARG B CA 1
ATOM 4295 C C . ARG B 1 199 ? -19.844 -5.012 -18.125 1 98.31 199 ARG B C 1
ATOM 4297 O O . ARG B 1 199 ? -19.406 -5.316 -19.234 1 98.31 199 ARG B O 1
ATOM 4304 N N . ILE B 1 200 ? -20.203 -5.859 -17.281 1 98.56 200 ILE B N 1
ATOM 4305 C CA . ILE B 1 200 ? -20.219 -7.297 -17.531 1 98.56 200 ILE B CA 1
ATOM 4306 C C . ILE B 1 200 ? -21.297 -7.641 -18.547 1 98.56 200 ILE B C 1
ATOM 4308 O O . ILE B 1 200 ? -22.406 -7.109 -18.484 1 98.56 200 ILE B O 1
ATOM 4312 N N . GLU B 1 201 ? -20.984 -8.5 -19.469 1 98.31 201 GLU B N 1
ATOM 4313 C CA . GLU B 1 201 ? -21.922 -8.906 -20.516 1 98.31 201 GLU B CA 1
ATOM 4314 C C . GLU B 1 201 ? -22.266 -10.391 -20.391 1 98.31 201 GLU B C 1
ATOM 4316 O O . GLU B 1 201 ? -21.484 -11.172 -19.844 1 98.31 201 GLU B O 1
ATOM 4321 N N . LYS B 1 202 ? -23.5 -10.695 -20.938 1 97.75 202 LYS B N 1
ATOM 4322 C CA . LYS B 1 202 ? -23.828 -12.109 -21.062 1 97.75 202 LYS B CA 1
ATOM 4323 C C . LYS B 1 202 ? -22.797 -12.844 -21.906 1 97.75 202 LYS B C 1
ATOM 4325 O O . LYS B 1 202 ? -22.391 -12.359 -22.953 1 97.75 202 LYS B O 1
ATOM 4330 N N . GLY B 1 203 ? -22.344 -13.969 -21.375 1 97.75 203 GLY B N 1
ATOM 4331 C CA . GLY B 1 203 ? -21.344 -14.758 -22.078 1 97.75 203 GLY B CA 1
ATOM 4332 C C . GLY B 1 203 ? -19.938 -14.5 -21.594 1 97.75 203 GLY B C 1
ATOM 4333 O O . GLY B 1 203 ? -19.016 -15.242 -21.922 1 97.75 203 GLY B O 1
ATOM 4334 N N . ASP B 1 204 ? -19.75 -13.461 -20.75 1 98.25 204 ASP B N 1
ATOM 4335 C CA . ASP B 1 204 ? -18.422 -13.109 -20.25 1 98.25 204 ASP B CA 1
ATOM 4336 C C . ASP B 1 204 ? -17.891 -14.172 -19.297 1 98.25 204 ASP B C 1
ATOM 4338 O O . ASP B 1 204 ? -18.641 -14.664 -18.438 1 98.25 204 ASP B O 1
ATOM 4342 N N . LEU B 1 205 ? -16.672 -14.594 -19.5 1 98.5 205 LEU B N 1
ATOM 4343 C CA . LEU B 1 205 ? -15.922 -15.062 -18.344 1 98.5 205 LEU B CA 1
ATOM 4344 C C . LEU B 1 205 ? -15.664 -13.922 -17.359 1 98.5 205 LEU B C 1
ATOM 4346 O O . LEU B 1 205 ? -15.344 -12.805 -17.766 1 98.5 205 LEU B O 1
ATOM 4350 N N . VAL B 1 206 ? -15.836 -14.148 -16.094 1 98.75 206 VAL B N 1
ATOM 4351 C CA . VAL B 1 206 ? -15.508 -13.164 -15.078 1 98.75 206 VAL B CA 1
ATOM 4352 C C . VAL B 1 206 ? -14.523 -13.773 -14.078 1 98.75 206 VAL B C 1
ATOM 4354 O O . VAL B 1 206 ? -14.875 -14.68 -13.32 1 98.75 206 VAL B O 1
ATOM 4357 N N . VAL B 1 207 ? -13.266 -13.312 -14.117 1 98.75 207 VAL B N 1
ATOM 4358 C CA . VAL B 1 207 ? -12.266 -13.711 -13.133 1 98.75 207 VAL B CA 1
ATOM 4359 C C . VAL B 1 207 ? -12.391 -12.836 -11.883 1 98.75 207 VAL B C 1
ATOM 4361 O O . VAL B 1 207 ? -12.383 -11.609 -11.977 1 98.75 207 VAL B O 1
ATOM 4364 N N . ILE B 1 208 ? -12.539 -13.453 -10.766 1 98.81 208 ILE B N 1
ATOM 4365 C CA . ILE B 1 208 ? -12.625 -12.797 -9.469 1 98.81 208 ILE B CA 1
ATOM 4366 C C . ILE B 1 208 ? -11.438 -13.219 -8.602 1 98.81 208 ILE B C 1
ATOM 4368 O O . ILE B 1 208 ? -11.352 -14.367 -8.172 1 98.81 208 ILE B O 1
ATOM 4372 N N . ASP B 1 209 ? -10.516 -12.359 -8.375 1 98.75 209 ASP B N 1
ATOM 4373 C CA . ASP B 1 209 ? -9.328 -12.594 -7.562 1 98.75 209 ASP B CA 1
ATOM 4374 C C . ASP B 1 209 ? -9.258 -11.609 -6.398 1 98.75 209 ASP B C 1
ATOM 4376 O O . ASP B 1 209 ? -9.172 -10.398 -6.605 1 98.75 209 ASP B O 1
ATOM 4380 N N . GLU B 1 210 ? -9.273 -12.141 -5.203 1 98.75 210 GLU B N 1
ATOM 4381 C CA . GLU B 1 210 ? -9.375 -11.289 -4.023 1 98.75 210 GLU B CA 1
ATOM 4382 C C . GLU B 1 210 ? -8.781 -11.969 -2.793 1 98.75 210 GLU B C 1
ATOM 4384 O O . GLU B 1 210 ? -8.469 -13.156 -2.83 1 98.75 210 GLU B O 1
ATOM 4389 N N . GLY B 1 211 ? -8.617 -11.203 -1.78 1 98.81 211 GLY B N 1
ATOM 4390 C CA . GLY B 1 211 ? -8.203 -11.648 -0.459 1 98.81 211 GLY B CA 1
ATOM 4391 C C . GLY B 1 211 ? -8.508 -10.641 0.632 1 98.81 211 GLY B C 1
ATOM 4392 O O . GLY B 1 211 ? -8.797 -9.477 0.347 1 98.81 211 GLY B O 1
ATOM 4393 N N . ALA B 1 212 ? -8.492 -11.109 1.864 1 98.88 212 ALA B N 1
ATOM 4394 C CA . ALA B 1 212 ? -8.727 -10.258 3.029 1 98.88 212 ALA B CA 1
ATOM 4395 C C . ALA B 1 212 ? -7.477 -10.156 3.896 1 98.88 212 ALA B C 1
ATOM 4397 O O . ALA B 1 212 ? -6.727 -11.117 4.035 1 98.88 212 ALA B O 1
ATOM 4398 N N . LEU B 1 213 ? -7.238 -9.031 4.379 1 98.75 213 LEU B N 1
ATOM 4399 C CA . LEU B 1 213 ? -6.27 -8.805 5.445 1 98.75 213 LEU B CA 1
ATOM 4400 C C . LEU B 1 213 ? -6.949 -8.805 6.809 1 98.75 213 LEU B C 1
ATOM 4402 O O . LEU B 1 213 ? -7.816 -7.969 7.074 1 98.75 213 LEU B O 1
ATOM 4406 N N . TYR B 1 214 ? -6.578 -9.711 7.629 1 98.5 214 TYR B N 1
ATOM 4407 C CA . TYR B 1 214 ? -7.172 -9.883 8.945 1 98.5 214 TYR B CA 1
ATOM 4408 C C . TYR B 1 214 ? -6.098 -10.117 10.008 1 98.5 214 TYR B C 1
ATOM 4410 O O . TYR B 1 214 ? -5.328 -11.078 9.914 1 98.5 214 TYR B O 1
ATOM 4418 N N . ARG B 1 215 ? -6.012 -9.203 11 1 97.62 215 ARG B N 1
ATOM 4419 C CA . ARG B 1 215 ? -5.031 -9.273 12.078 1 97.62 215 ARG B CA 1
ATOM 4420 C C . ARG B 1 215 ? -3.627 -9.5 11.531 1 97.62 215 ARG B C 1
ATOM 4422 O O . ARG B 1 215 ? -2.924 -10.414 11.961 1 97.62 215 ARG B O 1
ATOM 4429 N N . HIS B 1 216 ? -3.295 -8.797 10.531 1 98.12 216 HIS B N 1
ATOM 4430 C CA . HIS B 1 216 ? -1.973 -8.68 9.93 1 98.12 216 HIS B CA 1
ATOM 4431 C C . HIS B 1 216 ? -1.701 -9.82 8.953 1 98.12 216 HIS B C 1
ATOM 4433 O O . HIS B 1 216 ? -0.656 -9.844 8.305 1 98.12 216 HIS B O 1
ATOM 4439 N N . TYR B 1 217 ? -2.588 -10.727 8.758 1 98.88 217 TYR B N 1
ATOM 4440 C CA . TYR B 1 217 ? -2.354 -11.852 7.863 1 98.88 217 TYR B CA 1
ATOM 4441 C C . TYR B 1 217 ? -3.314 -11.82 6.68 1 98.88 217 TYR B C 1
ATOM 4443 O O . TYR B 1 217 ? -4.434 -11.312 6.797 1 98.88 217 TYR B O 1
ATOM 4451 N N . HIS B 1 218 ? -2.898 -12.43 5.57 1 98.88 218 HIS B N 1
ATOM 4452 C CA . HIS B 1 218 ? -3.598 -12.297 4.297 1 98.88 218 HIS B CA 1
ATOM 4453 C C . HIS B 1 218 ? -4.223 -13.617 3.869 1 98.88 218 HIS B C 1
ATOM 4455 O O . HIS B 1 218 ? -3.797 -14.688 4.32 1 98.88 218 HIS B O 1
ATOM 4461 N N . SER B 1 219 ? -5.176 -13.508 3.053 1 98.88 219 SER B N 1
ATOM 4462 C CA . SER B 1 219 ? -5.719 -14.625 2.279 1 98.88 219 SER B CA 1
ATOM 4463 C C . SER B 1 219 ? -5.676 -14.328 0.784 1 98.88 219 SER B C 1
ATOM 4465 O O . SER B 1 219 ? -5.406 -13.195 0.376 1 98.88 219 SER B O 1
ATOM 4467 N N . ASP B 1 220 ? -5.906 -15.32 -0.013 1 98.88 220 ASP B N 1
ATOM 4468 C CA . ASP B 1 220 ? -5.906 -15.219 -1.469 1 98.88 220 ASP B CA 1
ATOM 4469 C C . ASP B 1 220 ? -6.789 -16.297 -2.096 1 98.88 220 ASP B C 1
ATOM 4471 O O . ASP B 1 220 ? -6.676 -17.469 -1.753 1 98.88 220 ASP B O 1
ATOM 4475 N N . THR B 1 221 ? -7.652 -15.898 -2.943 1 98.88 221 THR B N 1
ATOM 4476 C CA . THR B 1 221 ? -8.531 -16.844 -3.633 1 98.88 221 THR B CA 1
ATOM 4477 C C . THR B 1 221 ? -8.984 -16.266 -4.973 1 98.88 221 THR B C 1
ATOM 4479 O O . THR B 1 221 ? -9.016 -15.055 -5.16 1 98.88 221 THR B O 1
ATOM 4482 N N . THR B 1 222 ? -9.18 -17.125 -5.91 1 98.81 222 THR B N 1
ATOM 4483 C CA . THR B 1 222 ? -9.688 -16.734 -7.223 1 98.81 222 THR B CA 1
ATOM 4484 C C . THR B 1 222 ? -10.75 -17.719 -7.695 1 98.81 222 THR B C 1
ATOM 4486 O O . THR B 1 222 ? -10.609 -18.938 -7.523 1 98.81 222 THR B O 1
ATOM 4489 N N . ARG B 1 223 ? -11.812 -17.234 -8.211 1 98.88 223 ARG B N 1
ATOM 4490 C CA . ARG B 1 223 ? -12.805 -18.016 -8.961 1 98.88 223 ARG B CA 1
ATOM 4491 C C . ARG B 1 223 ? -13.086 -17.359 -10.312 1 98.88 223 ARG B C 1
ATOM 4493 O O . ARG B 1 223 ? -12.891 -16.156 -10.484 1 98.88 223 ARG B O 1
ATOM 4500 N N . THR B 1 224 ? -13.43 -18.141 -11.195 1 98.75 224 THR B N 1
ATOM 4501 C CA . THR B 1 224 ? -13.938 -17.672 -12.484 1 98.75 224 THR B CA 1
ATOM 4502 C C . THR B 1 224 ? -15.344 -18.203 -12.727 1 98.75 224 THR B C 1
ATOM 4504 O O . THR B 1 224 ? -15.633 -19.375 -12.445 1 98.75 224 THR B O 1
ATOM 4507 N N . ILE B 1 225 ? -16.203 -17.375 -13.234 1 98.62 225 ILE B N 1
ATOM 4508 C CA . ILE B 1 225 ? -17.547 -17.812 -13.602 1 98.62 225 ILE B CA 1
ATOM 4509 C C . ILE B 1 225 ? -17.875 -17.328 -15.008 1 98.62 225 ILE B C 1
ATOM 4511 O O . ILE B 1 225 ? -17.141 -16.531 -15.594 1 98.62 225 ILE B O 1
ATOM 4515 N N . VAL B 1 226 ? -18.938 -17.875 -15.57 1 98.25 226 VAL B N 1
ATOM 4516 C CA . VAL B 1 226 ? -19.484 -17.406 -16.844 1 98.25 226 VAL B CA 1
ATOM 4517 C C . VAL B 1 226 ? -20.875 -16.797 -16.609 1 98.25 226 VAL B C 1
ATOM 4519 O O . VAL B 1 226 ? -21.719 -17.406 -15.945 1 98.25 226 VAL B O 1
ATOM 4522 N N . VAL B 1 227 ? -21.078 -15.617 -17.031 1 98.06 227 VAL B N 1
ATOM 4523 C CA . VAL B 1 227 ? -22.406 -15.016 -16.953 1 98.06 227 VAL B CA 1
ATOM 4524 C C . VAL B 1 227 ? -23.297 -15.609 -18.047 1 98.06 227 VAL B C 1
ATOM 4526 O O . VAL B 1 227 ? -23.047 -15.406 -19.234 1 98.06 227 VAL B O 1
ATOM 4529 N N . GLY B 1 228 ? -24.281 -16.266 -17.672 1 96.06 228 GLY B N 1
ATOM 4530 C CA . GLY B 1 228 ? -25.062 -17.062 -18.609 1 96.06 228 GLY B CA 1
ATOM 4531 C C . GLY B 1 228 ? -24.531 -18.469 -18.812 1 96.06 228 GLY B C 1
ATOM 4532 O O . GLY B 1 228 ? -24.172 -19.141 -17.844 1 96.06 228 GLY B O 1
ATOM 4533 N N . SER B 1 229 ? -24.516 -18.938 -20.156 1 96.5 229 SER B N 1
ATOM 4534 C CA . SER B 1 229 ? -24.047 -20.281 -20.453 1 96.5 229 SER B CA 1
ATOM 4535 C C . SER B 1 229 ? -22.688 -20.25 -21.125 1 96.5 229 SER B C 1
ATOM 4537 O O . SER B 1 229 ? -22.453 -19.453 -22.047 1 96.5 229 SER B O 1
ATOM 4539 N N . PRO B 1 230 ? -21.844 -21.062 -20.688 1 97.62 230 PRO B N 1
ATOM 4540 C CA . PRO B 1 230 ? -20.516 -21.094 -21.328 1 97.62 230 PRO B CA 1
ATOM 4541 C C . PRO B 1 230 ? -20.562 -21.703 -22.719 1 97.62 230 PRO B C 1
ATOM 4543 O O . PRO B 1 230 ? -21.359 -22.609 -22.969 1 97.62 230 PRO B O 1
ATOM 4546 N N . ASN B 1 231 ? -19.719 -21.281 -23.625 1 97.19 231 ASN B N 1
ATOM 4547 C CA . ASN B 1 231 ? -19.5 -21.953 -24.891 1 97.19 231 ASN B CA 1
ATOM 4548 C C . ASN B 1 231 ? -18.453 -23.062 -24.766 1 97.19 231 ASN B C 1
ATOM 4550 O O . ASN B 1 231 ? -17.906 -23.281 -23.688 1 97.19 231 ASN B O 1
ATOM 4554 N N . GLU B 1 232 ? -18.188 -23.766 -25.781 1 97.88 232 GLU B N 1
ATOM 4555 C CA . GLU B 1 232 ? -17.344 -24.953 -25.734 1 97.88 232 GLU B CA 1
ATOM 4556 C C . GLU B 1 232 ? -15.906 -24.594 -25.391 1 97.88 232 GLU B C 1
ATOM 4558 O O . GLU B 1 232 ? -15.258 -25.281 -24.609 1 97.88 232 GLU B O 1
ATOM 4563 N N . LYS B 1 233 ? -15.43 -23.531 -25.984 1 97.88 233 LYS B N 1
ATOM 4564 C CA . LYS B 1 233 ? -14.062 -23.109 -25.719 1 97.88 233 LYS B CA 1
ATOM 4565 C C . LYS B 1 233 ? -13.891 -22.672 -24.266 1 97.88 233 LYS B C 1
ATOM 4567 O O . LYS B 1 233 ? -12.875 -22.984 -23.641 1 97.88 233 LYS B O 1
ATOM 4572 N N . GLN B 1 234 ? -14.836 -21.938 -23.734 1 98.31 234 GLN B N 1
ATOM 4573 C CA . GLN B 1 234 ? -14.828 -21.531 -22.344 1 98.31 234 GLN B CA 1
ATOM 4574 C C . GLN B 1 234 ? -14.82 -22.75 -21.406 1 98.31 234 GLN B C 1
ATOM 4576 O O . GLN B 1 234 ? -14.062 -22.781 -20.438 1 98.31 234 GLN B O 1
ATOM 4581 N N . LYS B 1 235 ? -15.602 -23.734 -21.703 1 98.38 235 LYS B N 1
ATOM 4582 C CA . LYS B 1 235 ? -15.617 -24.969 -20.922 1 98.38 235 LYS B CA 1
ATOM 4583 C C . LYS B 1 235 ? -14.266 -25.656 -20.969 1 98.38 235 LYS B C 1
ATOM 4585 O O . LYS B 1 235 ? -13.766 -26.125 -19.953 1 98.38 235 LYS B O 1
ATOM 4590 N N . ASP B 1 236 ? -13.789 -25.688 -22.156 1 98.31 236 ASP B N 1
ATOM 4591 C CA . ASP B 1 236 ? -12.523 -26.375 -22.375 1 98.31 236 ASP B CA 1
ATOM 4592 C C . ASP B 1 236 ? -11.422 -25.797 -21.484 1 98.31 236 ASP B C 1
ATOM 4594 O O . ASP B 1 236 ? -10.75 -26.531 -20.766 1 98.31 236 ASP B O 1
ATOM 4598 N N . ILE B 1 237 ? -11.273 -24.5 -21.547 1 98.5 237 ILE B N 1
ATOM 4599 C CA . ILE B 1 237 ? -10.18 -23.906 -20.781 1 98.5 237 ILE B CA 1
ATOM 4600 C C . ILE B 1 237 ? -10.516 -23.938 -19.281 1 98.5 237 ILE B C 1
ATOM 4602 O O . ILE B 1 237 ? -9.625 -24.078 -18.453 1 98.5 237 ILE B O 1
ATOM 4606 N N . TYR B 1 238 ? -11.812 -23.828 -18.953 1 98.69 238 TYR B N 1
ATOM 4607 C CA . TYR B 1 238 ? -12.211 -23.906 -17.547 1 98.69 238 TYR B CA 1
ATOM 4608 C C . TYR B 1 238 ? -11.844 -25.266 -16.953 1 98.69 238 TYR B C 1
ATOM 4610 O O . TYR B 1 238 ? -11.227 -25.328 -15.891 1 98.69 238 TYR B O 1
ATOM 4618 N N . TYR B 1 239 ? -12.164 -26.297 -17.609 1 98.5 239 TYR B N 1
ATOM 4619 C CA . TYR B 1 239 ? -11.945 -27.625 -17.062 1 98.5 239 TYR B CA 1
ATOM 4620 C C . TYR B 1 239 ? -10.461 -27.984 -17.047 1 98.5 239 TYR B C 1
ATOM 4622 O O . TYR B 1 239 ? -10 -28.703 -16.172 1 98.5 239 TYR B O 1
ATOM 4630 N N . ALA B 1 240 ? -9.719 -27.469 -18.062 1 98.81 240 ALA B N 1
ATOM 4631 C CA . ALA B 1 240 ? -8.266 -27.625 -18.016 1 98.81 240 ALA B CA 1
ATOM 4632 C C . ALA B 1 240 ? -7.688 -27.016 -16.734 1 98.81 240 ALA B C 1
ATOM 4634 O O . ALA B 1 240 ? -6.906 -27.672 -16.047 1 98.81 240 ALA B O 1
ATOM 4635 N N . VAL B 1 241 ? -8.125 -25.797 -16.406 1 98.88 241 VAL B N 1
ATOM 4636 C CA . VAL B 1 241 ? -7.625 -25.094 -15.227 1 98.88 241 VAL B CA 1
ATOM 4637 C C . VAL B 1 241 ? -8.117 -25.781 -13.961 1 98.88 241 VAL B C 1
ATOM 4639 O O . VAL B 1 241 ? -7.367 -25.938 -13 1 98.88 241 VAL B O 1
ATOM 4642 N N . LEU B 1 242 ? -9.383 -26.172 -13.961 1 98.88 242 LEU B N 1
ATOM 4643 C CA . LEU B 1 242 ? -9.953 -26.859 -12.805 1 98.88 242 LEU B CA 1
ATOM 4644 C C . LEU B 1 242 ? -9.18 -28.141 -12.5 1 98.88 242 LEU B C 1
ATOM 4646 O O . LEU B 1 242 ? -8.844 -28.391 -11.344 1 98.88 242 LEU B O 1
ATOM 4650 N N . GLU B 1 243 ? -8.953 -28.938 -13.508 1 98.81 243 GLU B N 1
ATOM 4651 C CA . GLU B 1 243 ? -8.203 -30.172 -13.297 1 98.81 243 GLU B CA 1
ATOM 4652 C C . GLU B 1 243 ? -6.797 -29.891 -12.773 1 98.81 243 GLU B C 1
ATOM 4654 O O . GLU B 1 243 ? -6.324 -30.547 -11.852 1 98.81 243 GLU B O 1
ATOM 4659 N N . ALA B 1 244 ? -6.141 -28.922 -13.414 1 98.88 244 ALA B N 1
ATOM 4660 C CA . ALA B 1 244 ? -4.801 -28.547 -12.969 1 98.88 244 ALA B CA 1
ATOM 4661 C C . ALA B 1 244 ? -4.809 -28.125 -11.5 1 98.88 244 ALA B C 1
ATOM 4663 O O . ALA B 1 244 ? -3.936 -28.531 -10.727 1 98.88 244 ALA B O 1
ATOM 4664 N N . GLN B 1 245 ? -5.766 -27.297 -11.133 1 98.88 245 GLN B N 1
ATOM 4665 C CA . GLN B 1 245 ? -5.887 -26.797 -9.766 1 98.88 245 GLN B CA 1
ATOM 4666 C C . GLN B 1 245 ? -6.137 -27.938 -8.789 1 98.88 245 GLN B C 1
ATOM 4668 O O . GLN B 1 245 ? -5.484 -28.016 -7.742 1 98.88 245 GLN B O 1
ATOM 4673 N N . ARG B 1 246 ? -7.059 -28.828 -9.094 1 98.69 246 ARG B N 1
ATOM 4674 C CA . ARG B 1 246 ? -7.387 -29.953 -8.234 1 98.69 246 ARG B CA 1
ATOM 4675 C C . ARG B 1 246 ? -6.184 -30.875 -8.055 1 98.69 246 ARG B C 1
ATOM 4677 O O . ARG B 1 246 ? -5.871 -31.281 -6.934 1 98.69 246 ARG B O 1
ATOM 4684 N N . LYS B 1 247 ? -5.551 -31.188 -9.109 1 98.75 247 LYS B N 1
ATOM 4685 C CA . LYS B 1 247 ? -4.379 -32.062 -9.047 1 98.75 247 LYS B CA 1
ATOM 4686 C C . LYS B 1 247 ? -3.264 -31.406 -8.227 1 98.75 247 LYS B C 1
ATOM 4688 O O . LYS B 1 247 ? -2.555 -32.094 -7.488 1 98.75 247 LYS B O 1
ATOM 4693 N N . GLY B 1 248 ? -3.076 -30.094 -8.445 1 98.81 248 GLY B N 1
ATOM 4694 C CA . GLY B 1 248 ? -2.098 -29.375 -7.637 1 98.81 248 GLY B CA 1
ATOM 4695 C C . GLY B 1 248 ? -2.371 -29.484 -6.145 1 98.81 248 GLY B C 1
ATOM 4696 O O . GLY B 1 248 ? -1.469 -29.781 -5.363 1 98.81 248 GLY B O 1
ATOM 4697 N N . VAL B 1 249 ? -3.611 -29.234 -5.762 1 98.75 249 VAL B N 1
ATOM 4698 C CA . VAL B 1 249 ? -4 -29.297 -4.355 1 98.75 249 VAL B CA 1
ATOM 4699 C C . VAL B 1 249 ? -3.811 -30.703 -3.82 1 98.75 249 VAL B C 1
ATOM 4701 O O . VAL B 1 249 ? -3.266 -30.906 -2.73 1 98.75 249 VAL B O 1
ATOM 4704 N N . GLU B 1 250 ? -4.203 -31.672 -4.578 1 98.44 250 GLU B N 1
ATOM 4705 C CA . GLU B 1 250 ? -4.141 -33.062 -4.152 1 98.44 250 GLU B CA 1
ATOM 4706 C C . GLU B 1 250 ? -2.695 -33.531 -4.023 1 98.44 250 GLU B C 1
ATOM 4708 O O . GLU B 1 250 ? -2.377 -34.344 -3.15 1 98.44 250 GLU B O 1
ATOM 4713 N N . ALA B 1 251 ? -1.848 -33.062 -4.836 1 98.44 251 ALA B N 1
ATOM 4714 C CA . ALA B 1 251 ? -0.467 -33.531 -4.895 1 98.44 251 ALA B CA 1
ATOM 4715 C C . ALA B 1 251 ? 0.392 -32.875 -3.834 1 98.44 251 ALA B C 1
ATOM 4717 O O . ALA B 1 251 ? 1.41 -33.406 -3.406 1 98.44 251 ALA B O 1
ATOM 4718 N N . ALA B 1 252 ? 0.077 -31.672 -3.441 1 98.75 252 ALA B N 1
ATOM 4719 C CA . ALA B 1 252 ? 0.896 -30.891 -2.523 1 98.75 252 ALA B CA 1
ATOM 4720 C C . ALA B 1 252 ? 1.069 -31.609 -1.188 1 98.75 252 ALA B C 1
ATOM 4722 O O . ALA B 1 252 ? 0.085 -31.953 -0.528 1 98.75 252 ALA B O 1
ATOM 4723 N N . ARG B 1 253 ? 2.285 -31.781 -0.823 1 98.38 253 ARG B N 1
ATOM 4724 C CA . ARG B 1 253 ? 2.598 -32.5 0.406 1 98.38 253 ARG B CA 1
ATOM 4725 C C . ARG B 1 253 ? 4.039 -32.25 0.837 1 98.38 253 ARG B C 1
ATOM 4727 O O . ARG B 1 253 ? 4.863 -31.812 0.037 1 98.38 253 ARG B O 1
ATOM 4734 N N . PRO B 1 254 ? 4.328 -32.562 2.135 1 98.44 254 PRO B N 1
ATOM 4735 C CA . PRO B 1 254 ? 5.719 -32.438 2.578 1 98.44 254 PRO B CA 1
ATOM 4736 C C . PRO B 1 254 ? 6.684 -33.281 1.74 1 98.44 254 PRO B C 1
ATOM 4738 O O . PRO B 1 254 ? 6.367 -34.406 1.372 1 98.44 254 PRO B O 1
ATOM 4741 N N . GLY B 1 255 ? 7.836 -32.719 1.468 1 98 255 GLY B N 1
ATOM 4742 C CA . GLY B 1 255 ? 8.852 -33.438 0.719 1 98 255 GLY B CA 1
ATOM 4743 C C . GLY B 1 255 ? 8.891 -33.062 -0.75 1 98 255 GLY B C 1
ATOM 4744 O O . GLY B 1 255 ? 9.938 -33.125 -1.391 1 98 255 GLY B O 1
ATOM 4745 N N . MET B 1 256 ? 7.727 -32.688 -1.305 1 98.06 256 MET B N 1
ATOM 4746 C CA . MET B 1 256 ? 7.664 -32.188 -2.67 1 98.06 256 MET B CA 1
ATOM 4747 C C . MET B 1 256 ? 8.273 -30.797 -2.754 1 98.06 256 MET B C 1
ATOM 4749 O O . MET B 1 256 ? 8.094 -29.969 -1.847 1 98.06 256 MET B O 1
ATOM 4753 N N . THR B 1 257 ? 9.008 -30.516 -3.785 1 98.69 257 THR B N 1
ATOM 4754 C CA . THR B 1 257 ? 9.531 -29.156 -3.928 1 98.69 257 THR B CA 1
ATOM 4755 C C . THR B 1 257 ? 8.508 -28.25 -4.598 1 98.69 257 THR B C 1
ATOM 4757 O O . THR B 1 257 ? 7.613 -28.719 -5.297 1 98.69 257 THR B O 1
ATOM 4760 N N . ALA B 1 258 ? 8.641 -26.953 -4.41 1 98.81 258 ALA B N 1
ATOM 4761 C CA . ALA B 1 258 ? 7.793 -25.969 -5.082 1 98.81 258 ALA B CA 1
ATOM 4762 C C . ALA B 1 258 ? 7.879 -26.125 -6.598 1 98.81 258 ALA B C 1
ATOM 4764 O O . ALA B 1 258 ? 6.863 -26.031 -7.293 1 98.81 258 ALA B O 1
ATOM 4765 N N . LYS B 1 259 ? 9.039 -26.375 -7.07 1 98.75 259 LYS B N 1
ATOM 4766 C CA . LYS B 1 259 ? 9.281 -26.578 -8.5 1 98.75 259 LYS B CA 1
ATOM 4767 C C . LYS B 1 259 ? 8.531 -27.797 -9.016 1 98.75 259 LYS B C 1
ATOM 4769 O O . LYS B 1 259 ? 7.918 -27.75 -10.078 1 98.75 259 LYS B O 1
ATOM 4774 N N . GLU B 1 260 ? 8.609 -28.891 -8.289 1 98.81 260 GLU B N 1
ATOM 4775 C CA . GLU B 1 260 ? 7.902 -30.094 -8.672 1 98.81 260 GLU B CA 1
ATOM 4776 C C . GLU B 1 260 ? 6.395 -29.875 -8.742 1 98.81 260 GLU B C 1
ATOM 4778 O O . GLU B 1 260 ? 5.727 -30.344 -9.664 1 98.81 260 GLU B O 1
ATOM 4783 N N . LEU B 1 261 ? 5.898 -29.188 -7.754 1 98.88 261 LEU B N 1
ATOM 4784 C CA . LEU B 1 261 ? 4.469 -28.891 -7.727 1 98.88 261 LEU B CA 1
ATOM 4785 C C . LEU B 1 261 ? 4.078 -28.031 -8.922 1 98.88 261 LEU B C 1
ATOM 4787 O O . LEU B 1 261 ? 3.066 -28.297 -9.578 1 98.88 261 LEU B O 1
ATOM 4791 N N . ASP B 1 262 ? 4.867 -27.016 -9.211 1 98.88 262 ASP B N 1
ATOM 4792 C CA . ASP B 1 262 ? 4.625 -26.172 -10.375 1 98.88 262 ASP B CA 1
ATOM 4793 C C . ASP B 1 262 ? 4.648 -27 -11.664 1 98.88 262 ASP B C 1
ATOM 4795 O O . ASP B 1 262 ? 3.807 -26.797 -12.539 1 98.88 262 ASP B O 1
ATOM 4799 N N . THR B 1 263 ? 5.605 -27.859 -11.758 1 98.81 263 THR B N 1
ATOM 4800 C CA . THR B 1 263 ? 5.734 -28.703 -12.938 1 98.81 263 THR B CA 1
ATOM 4801 C C . THR B 1 263 ? 4.477 -29.547 -13.148 1 98.81 263 THR B C 1
ATOM 4803 O O . THR B 1 263 ? 3.945 -29.609 -14.258 1 98.81 263 THR B O 1
ATOM 4806 N N . LEU B 1 264 ? 4.066 -30.125 -12.094 1 98.75 264 LEU B N 1
ATOM 4807 C CA . LEU B 1 264 ? 2.883 -30.984 -12.148 1 98.75 264 LEU B CA 1
ATOM 4808 C C . LEU B 1 264 ? 1.683 -30.203 -12.672 1 98.75 264 LEU B C 1
ATOM 4810 O O . LEU B 1 264 ? 0.97 -30.672 -13.562 1 98.75 264 LEU B O 1
ATOM 4814 N N . VAL B 1 265 ? 1.452 -29.031 -12.164 1 98.88 265 VAL B N 1
ATOM 4815 C CA . VAL B 1 265 ? 0.315 -28.203 -12.531 1 98.88 265 VAL B CA 1
ATOM 4816 C C . VAL B 1 265 ? 0.456 -27.75 -13.984 1 98.88 265 VAL B C 1
ATOM 4818 O O . VAL B 1 265 ? -0.498 -27.828 -14.758 1 98.88 265 VAL B O 1
ATOM 4821 N N . ARG B 1 266 ? 1.617 -27.312 -14.367 1 98.62 266 ARG B N 1
ATOM 4822 C CA . ARG B 1 266 ? 1.893 -26.844 -15.727 1 98.62 266 ARG B CA 1
ATOM 4823 C C . ARG B 1 266 ? 1.692 -27.969 -16.734 1 98.62 266 ARG B C 1
ATOM 4825 O O . ARG B 1 266 ? 1.222 -27.734 -17.844 1 98.62 266 ARG B O 1
ATOM 4832 N N . ASP B 1 267 ? 2.115 -29.156 -16.359 1 98.69 267 ASP B N 1
ATOM 4833 C CA . ASP B 1 267 ? 2.018 -30.297 -17.266 1 98.69 267 ASP B CA 1
ATOM 4834 C C . ASP B 1 267 ? 0.562 -30.609 -17.594 1 98.69 267 ASP B C 1
ATOM 4836 O O . ASP B 1 267 ? 0.24 -30.969 -18.734 1 98.69 267 ASP B O 1
ATOM 4840 N N . VAL B 1 268 ? -0.342 -30.516 -16.609 1 98.75 268 VAL B N 1
ATOM 4841 C CA . VAL B 1 268 ? -1.761 -30.75 -16.859 1 98.75 268 VAL B CA 1
ATOM 4842 C C . VAL B 1 268 ? -2.273 -29.766 -17.922 1 98.75 268 VAL B C 1
ATOM 4844 O O . VAL B 1 268 ? -2.936 -30.156 -18.875 1 98.75 268 VAL B O 1
ATOM 4847 N N . ILE B 1 269 ? -1.965 -28.484 -17.766 1 98.75 269 ILE B N 1
ATOM 4848 C CA . ILE B 1 269 ? -2.426 -27.453 -18.688 1 98.75 269 ILE B CA 1
ATOM 4849 C C . ILE B 1 269 ? -1.82 -27.688 -20.062 1 98.75 269 ILE B C 1
ATOM 4851 O O . ILE B 1 269 ? -2.502 -27.531 -21.078 1 98.75 269 ILE B O 1
ATOM 4855 N N . LYS B 1 270 ? -0.562 -28.078 -20.094 1 98.5 270 LYS B N 1
ATOM 4856 C CA . LYS B 1 270 ? 0.122 -28.391 -21.344 1 98.5 270 LYS B CA 1
ATOM 4857 C C . LYS B 1 270 ? -0.566 -29.531 -22.078 1 98.5 270 LYS B C 1
ATOM 4859 O O . LYS B 1 270 ? -0.679 -29.516 -23.297 1 98.5 270 LYS B O 1
ATOM 4864 N N . GLU B 1 271 ? -0.951 -30.531 -21.375 1 98.38 271 GLU B N 1
ATOM 4865 C CA . GLU B 1 271 ? -1.614 -31.688 -21.953 1 98.38 271 GLU B CA 1
ATOM 4866 C C . GLU B 1 271 ? -2.908 -31.297 -22.656 1 98.38 271 GLU B C 1
ATOM 4868 O O . GLU B 1 271 ? -3.311 -31.938 -23.625 1 98.38 271 GLU B O 1
ATOM 4873 N N . TYR B 1 272 ? -3.539 -30.266 -22.188 1 98.31 272 TYR B N 1
ATOM 4874 C CA . TYR B 1 272 ? -4.758 -29.766 -22.797 1 98.31 272 TYR B CA 1
ATOM 4875 C C . TYR B 1 272 ? -4.434 -28.859 -23.984 1 98.31 272 TYR B C 1
ATOM 4877 O O . TYR B 1 272 ? -5.34 -28.391 -24.672 1 98.31 272 TYR B O 1
ATOM 4885 N N . GLY B 1 273 ? -3.107 -28.578 -24.188 1 98.38 273 GLY B N 1
ATOM 4886 C CA . GLY B 1 273 ? -2.686 -27.797 -25.328 1 98.38 273 GLY B CA 1
ATOM 4887 C C . GLY B 1 273 ? -2.607 -26.312 -25.047 1 98.38 273 GLY B C 1
ATOM 4888 O O . GLY B 1 273 ? -2.496 -25.5 -25.969 1 98.38 273 GLY B O 1
ATOM 4889 N N . TYR B 1 274 ? -2.643 -25.891 -23.734 1 98.5 274 TYR B N 1
ATOM 4890 C CA . TYR B 1 274 ? -2.707 -24.469 -23.422 1 98.5 274 TYR B CA 1
ATOM 4891 C C . TYR B 1 274 ? -1.449 -24.016 -22.688 1 98.5 274 TYR B C 1
ATOM 4893 O O . TYR B 1 274 ? -1.458 -23 -22 1 98.5 274 TYR B O 1
ATOM 4901 N N . GLY B 1 275 ? -0.346 -24.75 -22.766 1 98 275 GLY B N 1
ATOM 4902 C CA . GLY B 1 275 ? 0.877 -24.469 -22.031 1 98 275 GLY B CA 1
ATOM 4903 C C . GLY B 1 275 ? 1.374 -23.047 -22.219 1 98 275 GLY B C 1
ATOM 4904 O O . GLY B 1 275 ? 1.801 -22.406 -21.266 1 98 275 GLY B O 1
ATOM 4905 N N . ASP B 1 276 ? 1.271 -22.484 -23.438 1 96.62 276 ASP B N 1
ATOM 4906 C CA . ASP B 1 276 ? 1.797 -21.172 -23.766 1 96.62 276 ASP B CA 1
ATOM 4907 C C . ASP B 1 276 ? 0.936 -20.062 -23.156 1 96.62 276 ASP B C 1
ATOM 4909 O O . ASP B 1 276 ? 1.345 -18.906 -23.125 1 96.62 276 ASP B O 1
ATOM 4913 N N . TYR B 1 277 ? -0.204 -20.422 -22.625 1 97.25 277 TYR B N 1
ATOM 4914 C CA . TYR B 1 277 ? -1.157 -19.422 -22.156 1 97.25 277 TYR B CA 1
ATOM 4915 C C . TYR B 1 277 ? -1.237 -19.438 -20.625 1 97.25 277 TYR B C 1
ATOM 4917 O O . TYR B 1 277 ? -2.068 -18.734 -20.047 1 97.25 277 TYR B O 1
ATOM 4925 N N . PHE B 1 278 ? -0.438 -20.312 -20.016 1 97.44 278 PHE B N 1
ATOM 4926 C CA . PHE B 1 278 ? -0.195 -20.25 -18.578 1 97.44 278 PHE B CA 1
ATOM 4927 C C . PHE B 1 278 ? 1.039 -19.406 -18.266 1 97.44 278 PHE B C 1
ATOM 4929 O O . PHE B 1 278 ? 2.148 -19.938 -18.188 1 97.44 278 PHE B O 1
ATOM 4936 N N . ILE B 1 279 ? 0.874 -18.125 -17.906 1 93.56 279 ILE B N 1
ATOM 4937 C CA . ILE B 1 279 ? 1.952 -17.156 -18.062 1 93.56 279 ILE B CA 1
ATOM 4938 C C . ILE B 1 279 ? 2.426 -16.656 -16.703 1 93.56 279 ILE B C 1
ATOM 4940 O O . ILE B 1 279 ? 3.057 -15.602 -16.609 1 93.56 279 ILE B O 1
ATOM 4944 N N . HIS B 1 280 ? 2.025 -17.25 -15.688 1 93.81 280 HIS B N 1
ATOM 4945 C CA . HIS B 1 280 ? 2.504 -16.938 -14.344 1 93.81 280 HIS B CA 1
ATOM 4946 C C . HIS B 1 280 ? 2.758 -18.203 -13.531 1 93.81 280 HIS B C 1
ATOM 4948 O O . HIS B 1 280 ? 2.496 -19.312 -14.008 1 93.81 280 HIS B O 1
ATOM 4954 N N . SER B 1 281 ? 3.359 -18.016 -12.359 1 96.44 281 SER B N 1
ATOM 4955 C CA . SER B 1 281 ? 3.658 -19.156 -11.516 1 96.44 281 SER B CA 1
ATOM 4956 C C . SER B 1 281 ? 2.383 -19.781 -10.953 1 96.44 281 SER B C 1
ATOM 4958 O O . SER B 1 281 ? 1.316 -19.156 -10.992 1 96.44 281 SER B O 1
ATOM 4960 N N . THR B 1 282 ? 2.523 -20.984 -10.484 1 98.56 282 THR B N 1
ATOM 4961 C CA . THR B 1 282 ? 1.393 -21.734 -9.938 1 98.56 282 THR B CA 1
ATOM 4962 C C . THR B 1 282 ? 0.923 -21.109 -8.625 1 98.56 282 THR B C 1
ATOM 4964 O O . THR B 1 282 ? -0.248 -21.234 -8.258 1 98.56 282 THR B O 1
ATOM 4967 N N . GLY B 1 283 ? 1.906 -20.484 -7.961 1 98.62 283 GLY B N 1
ATOM 4968 C CA . GLY B 1 283 ? 1.462 -19.906 -6.703 1 98.62 283 GLY B CA 1
ATOM 4969 C C . GLY B 1 283 ? 2.588 -19.281 -5.902 1 98.62 283 GLY B C 1
ATOM 4970 O O . GLY B 1 283 ? 3.67 -19.031 -6.438 1 98.62 283 GLY B O 1
ATOM 4971 N N . HIS B 1 284 ? 2.266 -18.938 -4.68 1 98.69 284 HIS B N 1
ATOM 4972 C CA . HIS B 1 284 ? 3.193 -18.297 -3.752 1 98.69 284 HIS B CA 1
ATOM 4973 C C . HIS B 1 284 ? 2.787 -18.547 -2.305 1 98.69 284 HIS B C 1
ATOM 4975 O O . HIS B 1 284 ? 1.664 -18.984 -2.035 1 98.69 284 HIS B O 1
ATOM 4981 N N . GLY B 1 285 ? 3.766 -18.297 -1.422 1 98.75 285 GLY B N 1
ATOM 4982 C CA . GLY B 1 285 ? 3.428 -18.297 -0.008 1 98.75 285 GLY B CA 1
ATOM 4983 C C . GLY B 1 285 ? 2.535 -17.125 0.385 1 98.75 285 GLY B C 1
ATOM 4984 O O . GLY B 1 285 ? 2.523 -16.094 -0.287 1 98.75 285 GLY B O 1
ATOM 4985 N N . VAL B 1 286 ? 1.776 -17.297 1.483 1 98.75 286 VAL B N 1
ATOM 4986 C CA . VAL B 1 286 ? 0.883 -16.281 2.027 1 98.75 286 VAL B CA 1
ATOM 4987 C C . VAL B 1 286 ? 1.065 -16.188 3.541 1 98.75 286 VAL B C 1
ATOM 4989 O O . VAL B 1 286 ? 1.227 -17.203 4.215 1 98.75 286 VAL B O 1
ATOM 4992 N N . GLY B 1 287 ? 1.129 -15.047 4.086 1 98.69 287 GLY B N 1
ATOM 4993 C CA . GLY B 1 287 ? 1.258 -14.789 5.512 1 98.69 287 GLY B CA 1
ATOM 4994 C C . GLY B 1 287 ? 1.098 -13.328 5.871 1 98.69 287 GLY B C 1
ATOM 4995 O O . GLY B 1 287 ? 0.081 -12.711 5.543 1 98.69 287 GLY B O 1
ATOM 4996 N N . LEU B 1 288 ? 2.119 -12.75 6.473 1 98.75 288 LEU B N 1
ATOM 4997 C CA . LEU B 1 288 ? 2.105 -11.344 6.84 1 98.75 288 LEU B CA 1
ATOM 4998 C C . LEU B 1 288 ? 2.141 -10.453 5.602 1 98.75 288 LEU B C 1
ATOM 5000 O O . LEU B 1 288 ? 1.765 -9.281 5.66 1 98.75 288 LEU B O 1
ATOM 5004 N N . GLN B 1 289 ? 2.625 -11.023 4.539 1 98.31 289 GLN B N 1
ATOM 5005 C CA . GLN B 1 289 ? 2.549 -10.422 3.215 1 98.31 289 GLN B CA 1
ATOM 5006 C C . GLN B 1 289 ? 1.726 -11.281 2.262 1 98.31 289 GLN B C 1
ATOM 5008 O O . GLN B 1 289 ? 1.663 -12.5 2.42 1 98.31 289 GLN B O 1
ATOM 5013 N N . ILE B 1 290 ? 1.107 -10.633 1.291 1 98.44 290 ILE B N 1
ATOM 5014 C CA . ILE B 1 290 ? 0.263 -11.352 0.343 1 98.44 290 ILE B CA 1
ATOM 5015 C C . ILE B 1 290 ? 1.114 -12.312 -0.476 1 98.44 290 ILE B C 1
ATOM 5017 O O . ILE B 1 290 ? 0.673 -13.422 -0.796 1 98.44 290 ILE B O 1
ATOM 5021 N N . HIS B 1 291 ? 2.324 -11.906 -0.83 1 97.62 291 HIS B N 1
ATOM 5022 C CA . HIS B 1 291 ? 3.295 -12.766 -1.499 1 97.62 291 HIS B CA 1
ATOM 5023 C C . HIS B 1 291 ? 4.488 -13.055 -0.596 1 97.62 291 HIS B C 1
ATOM 5025 O O . HIS B 1 291 ? 5.266 -12.148 -0.275 1 97.62 291 HIS B O 1
ATOM 5031 N N . GLU B 1 292 ? 4.652 -14.211 -0.151 1 97 292 GLU B N 1
ATOM 5032 C CA . GLU B 1 292 ? 5.781 -14.703 0.633 1 97 292 GLU B CA 1
ATOM 5033 C C . GLU B 1 292 ? 6.387 -15.953 -0.002 1 97 292 GLU B C 1
ATOM 5035 O O . GLU B 1 292 ? 5.941 -16.391 -1.063 1 97 292 GLU B O 1
ATOM 5040 N N . TRP B 1 293 ? 7.402 -16.375 0.551 1 97.31 293 TRP B N 1
ATOM 5041 C CA . TRP B 1 293 ? 8.008 -17.641 0.113 1 97.31 293 TRP B CA 1
ATOM 5042 C C . TRP B 1 293 ? 7.242 -18.828 0.666 1 97.31 293 TRP B C 1
ATOM 5044 O O . TRP B 1 293 ? 6.582 -18.734 1.701 1 97.31 293 TRP B O 1
ATOM 5054 N N . PRO B 1 294 ? 7.34 -19.859 -0.061 1 98.31 294 PRO B N 1
ATOM 5055 C CA . PRO B 1 294 ? 8.047 -20.109 -1.318 1 98.31 294 PRO B CA 1
ATOM 5056 C C . PRO B 1 294 ? 7.262 -19.641 -2.541 1 98.31 294 PRO B C 1
ATOM 5058 O O . PRO B 1 294 ? 6.09 -19.281 -2.424 1 98.31 294 PRO B O 1
ATOM 5061 N N . ARG B 1 295 ? 7.941 -19.578 -3.574 1 98 295 ARG B N 1
ATOM 5062 C CA . ARG B 1 295 ? 7.285 -19.422 -4.867 1 98 295 ARG B CA 1
ATOM 5063 C C . ARG B 1 295 ? 7.039 -20.766 -5.527 1 98 295 ARG B C 1
ATOM 5065 O O . ARG B 1 295 ? 7.977 -21.531 -5.754 1 98 295 ARG B O 1
ATOM 5072 N N . VAL B 1 296 ? 5.793 -21.078 -5.773 1 98.69 296 VAL B N 1
ATOM 5073 C CA . VAL B 1 296 ? 5.488 -22.297 -6.5 1 98.69 296 VAL B CA 1
ATOM 5074 C C . VAL B 1 296 ? 5.727 -22.094 -7.996 1 98.69 296 VAL B C 1
ATOM 5076 O O . VAL B 1 296 ? 4.785 -21.844 -8.75 1 98.69 296 VAL B O 1
ATOM 5079 N N . SER B 1 297 ? 6.941 -22.219 -8.359 1 98 297 SER B N 1
ATOM 5080 C CA . SER B 1 297 ? 7.402 -21.891 -9.703 1 98 297 SER B CA 1
ATOM 5081 C C . SER B 1 297 ? 8.578 -22.766 -10.109 1 98 297 SER B C 1
ATOM 5083 O O . SER B 1 297 ? 9.141 -23.484 -9.281 1 98 297 SER B O 1
ATOM 5085 N N . GLN B 1 298 ? 8.977 -22.625 -11.352 1 97.19 298 GLN B N 1
ATOM 5086 C CA . GLN B 1 298 ? 10.078 -23.406 -11.891 1 97.19 298 GLN B CA 1
ATOM 5087 C C . GLN B 1 298 ? 11.414 -22.969 -11.297 1 97.19 298 GLN B C 1
ATOM 5089 O O . GLN B 1 298 ? 12.422 -23.672 -11.422 1 97.19 298 GLN B O 1
ATOM 5094 N N . GLN B 1 299 ? 11.43 -21.875 -10.57 1 95.06 299 GLN B N 1
ATOM 5095 C CA . GLN B 1 299 ? 12.695 -21.297 -10.125 1 95.06 299 GLN B CA 1
ATOM 5096 C C . GLN B 1 299 ? 12.922 -21.531 -8.641 1 95.06 299 GLN B C 1
ATOM 5098 O O . GLN B 1 299 ? 13.883 -21.031 -8.062 1 95.06 299 GLN B O 1
ATOM 5103 N N . ASP B 1 300 ? 12.055 -22.203 -8.008 1 97.75 300 ASP B N 1
ATOM 5104 C CA . ASP B 1 300 ? 12.156 -22.375 -6.559 1 97.75 300 ASP B CA 1
ATOM 5105 C C . ASP B 1 300 ? 12.195 -23.844 -6.18 1 97.75 300 ASP B C 1
ATOM 5107 O O . ASP B 1 300 ? 11.227 -24.578 -6.383 1 97.75 300 ASP B O 1
ATOM 5111 N N . ASP B 1 301 ? 13.281 -24.281 -5.57 1 98.12 301 ASP B N 1
ATOM 5112 C CA . ASP B 1 301 ? 13.484 -25.672 -5.199 1 98.12 301 ASP B CA 1
ATOM 5113 C C . ASP B 1 301 ? 13.148 -25.906 -3.725 1 98.12 301 ASP B C 1
ATOM 5115 O O . ASP B 1 301 ? 13.516 -26.938 -3.154 1 98.12 301 ASP B O 1
ATOM 5119 N N . THR B 1 302 ? 12.484 -24.984 -3.1 1 98.38 302 THR B N 1
ATOM 5120 C CA . THR B 1 302 ? 12.133 -25.125 -1.69 1 98.38 302 THR B CA 1
ATOM 5121 C C . THR B 1 302 ? 11.273 -26.359 -1.471 1 98.38 302 THR B C 1
ATOM 5123 O O . THR B 1 302 ? 10.305 -26.594 -2.195 1 98.38 302 THR B O 1
ATOM 5126 N N . GLU B 1 303 ? 11.68 -27.172 -0.564 1 98.56 303 GLU B N 1
ATOM 5127 C CA . GLU B 1 303 ? 10.867 -28.328 -0.179 1 98.56 303 GLU B CA 1
ATOM 5128 C C . GLU B 1 303 ? 9.688 -27.906 0.691 1 98.56 303 GLU B C 1
ATOM 5130 O O . GLU B 1 303 ? 9.859 -27.172 1.662 1 98.56 303 GLU B O 1
ATOM 5135 N N . LEU B 1 304 ? 8.516 -28.328 0.326 1 98.75 304 LEU B N 1
ATOM 5136 C CA . LEU B 1 304 ? 7.32 -28.047 1.114 1 98.75 304 LEU B CA 1
ATOM 5137 C C . LEU B 1 304 ? 7.379 -28.75 2.467 1 98.75 304 LEU B C 1
ATOM 5139 O O . LEU B 1 304 ? 7.836 -29.891 2.559 1 98.75 304 LEU B O 1
ATOM 5143 N N . LYS B 1 305 ? 7.008 -28.062 3.492 1 98.75 305 LYS B N 1
ATOM 5144 C CA . LYS B 1 305 ? 7.008 -28.562 4.859 1 98.75 305 LYS B CA 1
ATOM 5145 C C . LYS B 1 305 ? 5.703 -28.219 5.574 1 98.75 305 LYS B C 1
ATOM 5147 O O . LYS B 1 305 ? 5.055 -27.219 5.246 1 98.75 305 LYS B O 1
ATOM 5152 N N . PRO B 1 306 ? 5.379 -29.125 6.562 1 98.75 306 PRO B N 1
ATOM 5153 C CA . PRO B 1 306 ? 4.203 -28.781 7.359 1 98.75 306 PRO B CA 1
ATOM 5154 C C . PRO B 1 306 ? 4.277 -27.375 7.934 1 98.75 306 PRO B C 1
ATOM 5156 O O . PRO B 1 306 ? 5.336 -26.938 8.406 1 98.75 306 PRO B O 1
ATOM 5159 N N . GLY B 1 307 ? 3.16 -26.656 7.859 1 98.69 307 GLY B N 1
ATOM 5160 C CA . GLY B 1 307 ? 3.096 -25.297 8.383 1 98.69 307 GLY B CA 1
ATOM 5161 C C . GLY B 1 307 ? 3.217 -24.25 7.305 1 98.69 307 GLY B C 1
ATOM 5162 O O . GLY B 1 307 ? 2.963 -23.062 7.555 1 98.69 307 GLY B O 1
ATOM 5163 N N . MET B 1 308 ? 3.598 -24.625 6.102 1 98.88 308 MET B N 1
ATOM 5164 C CA . MET B 1 308 ? 3.633 -23.688 4.988 1 98.88 308 MET B CA 1
ATOM 5165 C C . MET B 1 308 ? 2.229 -23.406 4.457 1 98.88 308 MET B C 1
ATOM 5167 O O . MET B 1 308 ? 1.408 -24.328 4.371 1 98.88 308 MET B O 1
ATOM 5171 N N . VAL B 1 309 ? 1.89 -22.188 4.254 1 98.94 309 VAL B N 1
ATOM 5172 C CA . VAL B 1 309 ? 0.659 -21.781 3.586 1 98.94 309 VAL B CA 1
ATOM 5173 C C . VAL B 1 309 ? 0.982 -21.234 2.197 1 98.94 309 VAL B C 1
ATOM 5175 O O . VAL B 1 309 ? 1.744 -20.266 2.064 1 98.94 309 VAL B O 1
ATOM 5178 N N . ILE B 1 310 ? 0.458 -21.828 1.137 1 98.94 310 ILE B N 1
ATOM 5179 C CA . ILE B 1 310 ? 0.753 -21.422 -0.233 1 98.94 310 ILE B CA 1
ATOM 5180 C C . ILE B 1 310 ? -0.538 -21.375 -1.047 1 98.94 310 ILE B C 1
ATOM 5182 O O . ILE B 1 310 ? -1.564 -21.922 -0.627 1 98.94 310 ILE B O 1
ATOM 5186 N N . THR B 1 311 ? -0.517 -20.719 -2.164 1 98.88 311 THR B N 1
ATOM 5187 C CA . THR B 1 311 ? -1.633 -20.734 -3.104 1 98.88 311 THR B CA 1
ATOM 5188 C C . THR B 1 311 ? -1.374 -21.719 -4.238 1 98.88 311 THR B C 1
ATOM 5190 O O . THR B 1 311 ? -0.222 -22 -4.582 1 98.88 311 THR B O 1
ATOM 5193 N N . ILE B 1 312 ? -2.369 -22.281 -4.754 1 98.88 312 ILE B N 1
ATOM 5194 C CA . ILE B 1 312 ? -2.391 -22.984 -6.031 1 98.88 312 ILE B CA 1
ATOM 5195 C C . ILE B 1 312 ? -3.35 -22.297 -6.992 1 98.88 312 ILE B C 1
ATOM 5197 O O . ILE B 1 312 ? -4.57 -22.391 -6.84 1 98.88 312 ILE B O 1
ATOM 5201 N N . GLU B 1 313 ? -2.768 -21.625 -7.941 1 98.88 313 GLU B N 1
ATOM 5202 C CA . GLU B 1 313 ? -3.605 -20.703 -8.711 1 98.88 313 GLU B CA 1
ATOM 5203 C C . GLU B 1 313 ? -3.266 -20.766 -10.195 1 98.88 313 GLU B C 1
ATOM 5205 O O . GLU B 1 313 ? -3.004 -19.734 -10.82 1 98.88 313 GLU B O 1
ATOM 5210 N N . PRO B 1 314 ? -3.365 -21.969 -10.797 1 98.81 314 PRO B N 1
ATOM 5211 C CA . PRO B 1 314 ? -3.16 -22.016 -12.242 1 98.81 314 PRO B CA 1
ATOM 5212 C C . PRO B 1 314 ? -4.164 -21.172 -13.016 1 98.81 314 PRO B C 1
ATOM 5214 O O . PRO B 1 314 ? -5.242 -20.859 -12.5 1 98.81 314 PRO B O 1
ATOM 5217 N N . GLY B 1 315 ? -3.736 -20.781 -14.219 1 98.62 315 GLY B N 1
ATOM 5218 C CA . GLY B 1 315 ? -4.602 -20 -15.086 1 98.62 315 GLY B CA 1
ATOM 5219 C C . GLY B 1 315 ? -4.25 -20.125 -16.547 1 98.62 315 GLY B C 1
ATOM 5220 O O . GLY B 1 315 ? -3.137 -20.531 -16.891 1 98.62 315 GLY B O 1
ATOM 5221 N N . ILE B 1 316 ? -5.211 -19.969 -17.375 1 98.69 316 ILE B N 1
ATOM 5222 C CA . ILE B 1 316 ? -5.059 -19.859 -18.828 1 98.69 316 ILE B CA 1
ATOM 5223 C C . ILE B 1 316 ? -5.586 -18.516 -19.312 1 98.69 316 ILE B C 1
ATOM 5225 O O . ILE B 1 316 ? -6.723 -18.141 -19.016 1 98.69 316 ILE B O 1
ATOM 5229 N N . TYR B 1 317 ? -4.801 -17.797 -20.047 1 98 317 TYR B N 1
ATOM 5230 C CA . TYR B 1 317 ? -5.164 -16.453 -20.516 1 98 317 TYR B CA 1
ATOM 5231 C C . TYR B 1 317 ? -5.047 -16.359 -22.031 1 98 317 TYR B C 1
ATOM 5233 O O . TYR B 1 317 ? -3.938 -16.359 -22.578 1 98 317 TYR B O 1
ATOM 5241 N N . LEU B 1 318 ? -6.133 -16.328 -22.656 1 97.56 318 LEU B N 1
ATOM 5242 C CA . LEU B 1 318 ? -6.195 -16.234 -24.109 1 97.56 318 LEU B CA 1
ATOM 5243 C C . LEU B 1 318 ? -6.461 -14.797 -24.547 1 97.56 318 LEU B C 1
ATOM 5245 O O . LEU B 1 318 ? -7.566 -14.289 -24.359 1 97.56 318 LEU B O 1
ATOM 5249 N N . PRO B 1 319 ? -5.461 -14.18 -25.156 1 93.38 319 PRO B N 1
ATOM 5250 C CA . PRO B 1 319 ? -5.641 -12.789 -25.562 1 93.38 319 PRO B CA 1
ATOM 5251 C C . PRO B 1 319 ? -6.906 -12.57 -26.375 1 93.38 319 PRO B C 1
ATOM 5253 O O . PRO B 1 319 ? -7.211 -13.367 -27.266 1 93.38 319 PRO B O 1
ATOM 5256 N N . LYS B 1 320 ? -7.691 -11.523 -26.031 1 91.5 320 LYS B N 1
ATOM 5257 C CA . LYS B 1 320 ? -8.883 -11.047 -26.734 1 91.5 320 LYS B CA 1
ATOM 5258 C C . LYS B 1 320 ? -10.055 -12 -26.531 1 91.5 320 LYS B C 1
ATOM 5260 O O . LYS B 1 320 ? -11.141 -11.773 -27.078 1 91.5 320 LYS B O 1
ATOM 5265 N N . PHE B 1 321 ? -9.883 -13.086 -25.875 1 96.31 321 PHE B N 1
ATOM 5266 C CA . PHE B 1 321 ? -10.945 -14.055 -25.609 1 96.31 321 PHE B CA 1
ATOM 5267 C C . PHE B 1 321 ? -11.352 -14.023 -24.141 1 96.31 321 PHE B C 1
ATOM 5269 O O . PHE B 1 321 ? -12.531 -13.875 -23.828 1 96.31 321 PHE B O 1
ATOM 5276 N N . GLY B 1 322 ? -10.469 -14.172 -23.297 1 97.38 322 GLY B N 1
ATOM 5277 C CA . GLY B 1 322 ? -10.688 -14.281 -21.859 1 97.38 322 GLY B CA 1
ATOM 5278 C C . GLY B 1 322 ? -9.734 -15.234 -21.188 1 97.38 322 GLY B C 1
ATOM 5279 O O . GLY B 1 322 ? -8.734 -15.648 -21.766 1 97.38 322 GLY B O 1
ATOM 5280 N N . GLY B 1 323 ? -9.984 -15.445 -19.938 1 98.12 323 GLY B N 1
ATOM 5281 C CA . GLY B 1 323 ? -9.133 -16.344 -19.188 1 98.12 323 GLY B CA 1
ATOM 5282 C C . GLY B 1 323 ? -9.82 -16.938 -17.969 1 98.12 323 GLY B C 1
ATOM 5283 O O . GLY B 1 323 ? -10.953 -16.562 -17.641 1 98.12 323 GLY B O 1
ATOM 5284 N N . VAL B 1 324 ? -9.203 -17.969 -17.516 1 98.75 324 VAL B N 1
ATOM 5285 C CA . VAL B 1 324 ? -9.672 -18.672 -16.312 1 98.75 324 VAL B CA 1
ATOM 5286 C C . VAL B 1 324 ? -8.531 -18.781 -15.305 1 98.75 324 VAL B C 1
ATOM 5288 O O . VAL B 1 324 ? -7.391 -19.047 -15.672 1 98.75 324 VAL B O 1
ATOM 5291 N N . ARG B 1 325 ? -8.789 -18.484 -14.117 1 98.81 325 ARG B N 1
ATOM 5292 C CA . ARG B 1 325 ? -7.938 -18.766 -12.961 1 98.81 325 ARG B CA 1
ATOM 5293 C C . ARG B 1 325 ? -8.758 -19.328 -11.797 1 98.81 325 ARG B C 1
ATOM 5295 O O . ARG B 1 325 ? -9.859 -18.859 -11.523 1 98.81 325 ARG B O 1
ATOM 5302 N N . ILE B 1 326 ? -8.359 -20.312 -11.234 1 98.88 326 ILE B N 1
ATOM 5303 C CA . ILE B 1 326 ? -8.93 -20.891 -10.023 1 98.88 326 ILE B CA 1
ATOM 5304 C C . ILE B 1 326 ? -7.848 -21.062 -8.961 1 98.88 326 ILE B C 1
ATOM 5306 O O . ILE B 1 326 ? -6.801 -21.656 -9.219 1 98.88 326 ILE B O 1
ATOM 5310 N N . GLU B 1 327 ? -8.078 -20.453 -7.855 1 98.88 327 GLU B N 1
ATOM 5311 C CA . GLU B 1 327 ? -7.031 -20.375 -6.836 1 98.88 327 GLU B CA 1
ATOM 5312 C C . GLU B 1 327 ? -7.586 -20.719 -5.453 1 98.88 327 GLU B C 1
ATOM 5314 O O . GLU B 1 327 ? -8.656 -20.234 -5.078 1 98.88 327 GLU B O 1
ATOM 5319 N N . ASP B 1 328 ? -6.867 -21.516 -4.727 1 98.88 328 ASP B N 1
ATOM 5320 C CA . ASP B 1 328 ? -7.09 -21.688 -3.295 1 98.88 328 ASP B CA 1
ATOM 5321 C C . ASP B 1 328 ? -5.816 -21.422 -2.504 1 98.88 328 ASP B C 1
ATOM 5323 O O . ASP B 1 328 ? -4.711 -21.625 -3.006 1 98.88 328 ASP B O 1
ATOM 5327 N N . THR B 1 329 ? -6.008 -20.922 -1.343 1 98.94 329 THR B N 1
ATOM 5328 C CA . THR B 1 329 ? -4.977 -20.953 -0.311 1 98.94 329 THR B CA 1
ATOM 5329 C C . THR B 1 329 ? -5 -22.281 0.435 1 98.94 329 THR B C 1
ATOM 5331 O O . THR B 1 329 ? -6.055 -22.734 0.894 1 98.94 329 THR B O 1
ATOM 5334 N N . ILE B 1 330 ? -3.822 -22.922 0.542 1 98.94 330 ILE B N 1
ATOM 5335 C CA . ILE B 1 330 ? -3.793 -24.234 1.182 1 98.94 330 ILE B CA 1
ATOM 5336 C C . ILE B 1 330 ? -2.729 -24.25 2.275 1 98.94 330 ILE B C 1
ATOM 5338 O O . ILE B 1 330 ? -1.767 -23.484 2.227 1 98.94 330 ILE B O 1
ATOM 5342 N N . LEU B 1 331 ? -2.943 -25.031 3.27 1 98.94 331 LEU B N 1
ATOM 5343 C CA . LEU B 1 331 ? -1.99 -25.344 4.332 1 98.94 331 LEU B CA 1
ATOM 5344 C C . LEU B 1 331 ? -1.332 -26.703 4.09 1 98.94 331 LEU B C 1
ATOM 5346 O O . LEU B 1 331 ? -2.02 -27.703 3.883 1 98.94 331 LEU B O 1
ATOM 5350 N N . ILE B 1 332 ? -0.011 -26.734 4.012 1 98.94 332 ILE B N 1
ATOM 5351 C CA . ILE B 1 332 ? 0.697 -28.016 3.984 1 98.94 332 ILE B CA 1
ATOM 5352 C C . ILE B 1 332 ? 0.707 -28.625 5.383 1 98.94 332 ILE B C 1
ATOM 5354 O O . ILE B 1 332 ? 1.218 -28.016 6.328 1 98.94 332 ILE B O 1
ATOM 5358 N N . THR B 1 333 ? 0.123 -29.766 5.527 1 98.5 333 THR B N 1
ATOM 5359 C CA . THR B 1 333 ? 0.117 -30.5 6.789 1 98.5 333 THR B CA 1
ATOM 5360 C C . THR B 1 333 ? 1.063 -31.703 6.723 1 98.5 333 THR B C 1
ATOM 5362 O O . THR B 1 333 ? 1.781 -31.875 5.734 1 98.5 333 THR B O 1
ATOM 5365 N N . GLU B 1 334 ? 1.061 -32.5 7.773 1 98 334 GLU B N 1
ATOM 5366 C CA . GLU B 1 334 ? 1.924 -33.656 7.816 1 98 334 GLU B CA 1
ATOM 5367 C C . GLU B 1 334 ? 1.49 -34.719 6.785 1 98 334 GLU B C 1
ATOM 5369 O O . GLU B 1 334 ? 2.301 -35.531 6.34 1 98 334 GLU B O 1
ATOM 5374 N N . ASN B 1 335 ? 0.206 -34.688 6.387 1 95.5 335 ASN B N 1
ATOM 5375 C CA . ASN B 1 335 ? -0.363 -35.75 5.578 1 95.5 335 ASN B CA 1
ATOM 5376 C C . ASN B 1 335 ? -0.878 -35.219 4.238 1 95.5 335 ASN B C 1
ATOM 5378 O O . ASN B 1 335 ? -1.664 -35.906 3.566 1 95.5 335 ASN B O 1
ATOM 5382 N N . GLY B 1 336 ? -0.487 -34.062 3.908 1 97.56 336 GLY B N 1
ATOM 5383 C CA . GLY B 1 336 ? -0.975 -33.5 2.664 1 97.56 336 GLY B CA 1
ATOM 5384 C C . GLY B 1 336 ? -1.411 -32.062 2.803 1 97.56 336 GLY B C 1
ATOM 5385 O O . GLY B 1 336 ? -0.938 -31.344 3.689 1 97.56 336 GLY B O 1
ATOM 5386 N N . ALA B 1 337 ? -2.273 -31.641 1.86 1 97.94 337 ALA B N 1
ATOM 5387 C CA . ALA B 1 337 ? -2.695 -30.234 1.827 1 97.94 337 ALA B CA 1
ATOM 5388 C C . ALA B 1 337 ? -4.133 -30.094 2.318 1 97.94 337 ALA B C 1
ATOM 5390 O O . ALA B 1 337 ? -4.973 -30.953 2.076 1 97.94 337 ALA B O 1
ATOM 5391 N N . GLU B 1 338 ? -4.379 -29.062 3.023 1 98.5 338 GLU B N 1
ATOM 5392 C CA . GLU B 1 338 ? -5.719 -28.672 3.449 1 98.5 338 GLU B CA 1
ATOM 5393 C C . GLU B 1 338 ? -6.125 -27.344 2.814 1 98.5 338 GLU B C 1
ATOM 5395 O O . GLU B 1 338 ? -5.414 -26.344 2.939 1 98.5 338 GLU B O 1
ATOM 5400 N N . ARG B 1 339 ? -7.25 -27.375 2.092 1 98.62 339 ARG B N 1
ATOM 5401 C CA . ARG B 1 339 ? -7.773 -26.125 1.557 1 98.62 339 ARG B CA 1
ATOM 5402 C C . ARG B 1 339 ? -8.281 -25.219 2.676 1 98.62 339 ARG B C 1
ATOM 5404 O O . ARG B 1 339 ? -9.07 -25.641 3.516 1 98.62 339 ARG B O 1
ATOM 5411 N N . LEU B 1 340 ? -7.793 -23.969 2.686 1 98.88 340 LEU B N 1
ATOM 5412 C CA . LEU B 1 340 ? -8.258 -23 3.678 1 98.88 340 LEU B CA 1
ATOM 5413 C C . LEU B 1 340 ? -9.398 -22.156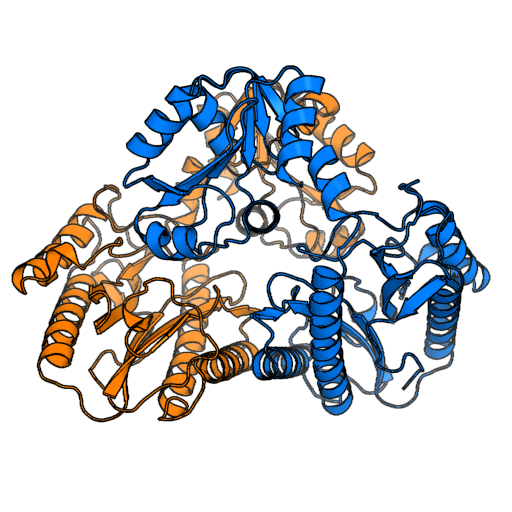 3.119 1 98.88 340 LEU B C 1
ATOM 5415 O O . LEU B 1 340 ? -10.266 -21.703 3.867 1 98.88 340 LEU B O 1
ATOM 5419 N N . THR B 1 341 ? -9.328 -21.766 1.827 1 98.69 341 THR B N 1
ATOM 5420 C CA . THR B 1 341 ? -10.477 -21.172 1.148 1 98.69 341 THR B CA 1
ATOM 5421 C C . THR B 1 341 ? -11.438 -22.25 0.666 1 98.69 341 THR B C 1
ATOM 5423 O O . THR B 1 341 ? -11.008 -23.312 0.204 1 98.69 341 THR B O 1
ATOM 5426 N N . LYS B 1 342 ? -12.773 -21.953 0.696 1 97.94 342 LYS B N 1
ATOM 5427 C CA . LYS B 1 342 ? -13.688 -23.094 0.61 1 97.94 342 LYS B CA 1
ATOM 5428 C C . LYS B 1 342 ? -14.742 -22.859 -0.472 1 97.94 342 LYS B C 1
ATOM 5430 O O . LYS B 1 342 ? -15.539 -23.75 -0.763 1 97.94 342 LYS B O 1
ATOM 5435 N N . THR B 1 343 ? -14.812 -21.688 -1.024 1 97.75 343 THR B N 1
ATOM 5436 C CA . THR B 1 343 ? -15.805 -21.469 -2.076 1 97.75 343 THR B CA 1
ATOM 5437 C C . THR B 1 343 ? -15.648 -22.516 -3.182 1 97.75 343 THR B C 1
ATOM 5439 O O . THR B 1 343 ? -14.531 -22.891 -3.527 1 97.75 343 THR B O 1
ATOM 5442 N N . GLU B 1 344 ? -16.766 -22.906 -3.742 1 96.94 344 GLU B N 1
ATOM 5443 C CA . GLU B 1 344 ? -16.766 -23.969 -4.746 1 96.94 344 GLU B CA 1
ATOM 5444 C C . GLU B 1 344 ? -15.961 -23.547 -5.98 1 96.94 344 GLU B C 1
ATOM 5446 O O . GLU B 1 344 ? -15.953 -22.375 -6.359 1 96.94 344 GLU B O 1
ATOM 5451 N N . ARG B 1 345 ? -15.297 -24.516 -6.656 1 95.38 345 ARG B N 1
ATOM 5452 C CA . ARG B 1 345 ? -14.406 -24.266 -7.789 1 95.38 345 ARG B CA 1
ATOM 5453 C C . ARG B 1 345 ? -15.102 -24.594 -9.109 1 95.38 345 ARG B C 1
ATOM 5455 O O . ARG B 1 345 ? -14.633 -24.203 -10.18 1 95.38 345 ARG B O 1
ATOM 5462 N N . GLU B 1 346 ? -16.234 -25.297 -8.992 1 94.62 346 GLU B N 1
ATOM 5463 C CA . GLU B 1 346 ? -16.891 -25.781 -10.195 1 94.62 346 GLU B CA 1
ATOM 5464 C C . GLU B 1 346 ? -17.406 -24.625 -11.047 1 94.62 346 GLU B C 1
ATOM 5466 O O . GLU B 1 346 ? -17.703 -23.547 -10.523 1 94.62 346 GLU B O 1
ATOM 5471 N N . LEU B 1 347 ? -17.469 -24.922 -12.305 1 93.75 347 LEU B N 1
ATOM 5472 C CA . LEU B 1 347 ? -17.984 -23.922 -13.25 1 93.75 347 LEU B CA 1
ATOM 5473 C C . LEU B 1 347 ? -19.422 -23.562 -12.938 1 93.75 347 LEU B C 1
ATOM 5475 O O . LEU B 1 347 ? -20.266 -24.438 -12.734 1 93.75 347 LEU B O 1
ATOM 5479 N N . ILE B 1 348 ? -19.641 -22.266 -12.719 1 85.88 348 ILE B N 1
ATOM 5480 C CA . ILE B 1 348 ? -20.969 -21.719 -12.484 1 85.88 348 ILE B CA 1
ATOM 5481 C C . ILE B 1 348 ? -21.422 -20.922 -13.695 1 85.88 348 ILE B C 1
ATOM 5483 O O . ILE B 1 348 ? -20.688 -20.062 -14.188 1 85.88 348 ILE B O 1
#